Protein AF-A0A1M6JCZ8-F1 (afdb_monomer_lite)

Radius of gyration: 30.39 Å; chains: 1; bounding box: 73×62×101 Å

pLDDT: mean 92.66, std 10.93, range [29.19, 98.81]

Sequence (550 aa):
MGRPPYDRRMTSDPHPITGAAFTSPVPPGTGWPGDPATATTPVAASPGDVVGLAATAPTLAELDARVSVCRACPRLVEWRESVAVTGRRASFADQPYWGRPVPSFGDENANAVVVGLAPAANGGNRTGRVFTGDKSGDWLFAALHRVGYASQPTATHSGDGLELSGLRILAGVRCAPPENKPTVAERDTCAPWLDRELSLLAPTLKVILALGAFGWDSVLRAARRLGWTVPRPKPRFGHAAEVTLELPDGGTVTLVGSFHVSQHNTFTGRLTEQMLDAVLSRVRQLGDGDSDGAETGQSVDDLGHPVPLAGRPHRVISLVPSLSEAIAATVPGALVGVTDWCTHPPDLQAVRIRGTKNPDLARICVLEPDLVVANQEENRKLDVERLRAAGVPVWVTRIDGIDEALISMERLFGEAFGVPTPAWLSRAKEVWASAPRGPSLRVVVPVWRDPWLIVGSDTYGHDLIERLGWVNLGGLVGRRYPRTTAEEILALEPDVVLLPDEPYPFSASDGPEALAPLRCLPFPGRSLSWYGPAMVEARGVLEGLGREAR

Organism: NCBI:txid1123357

Secondary structure (DSSP, 8-state):
-PPPS-----PPEEPTTT--EE-SSPPTTS--TT----TTSPP--SHHHHHHHHHT--SHHHHHHHHTT----HHHHHHHHHHHHT---GGGTTS----SPPPPEE-TT-SEEEEES---TTTHHHHSSTT-SSHHHHHHHHHHHHTTSBSSS---STTS---BSSEEEEES-SSPPGGG---HHHHHHHHHHHHHHHHHHTTT--EEEEEHHHHHHHHHHHHHHTTPBPPSSPPPP-TT-EEEEE-TTS-EEEEEEE----HHHHHTTSS-HHHHHHHHHHHHHHHH-S--S-----EE-TTS-EE--SSS-SSEEESSHHHHHHHHHHSTT-EEEE-TT---STT---EE-EETTEE-HHHHHHT--SEEEEETTTS-HHHHHHHHHTT--EEEE--SSHHHHHHHHHHIIIIIS--PPPHHHHHHHHHHTSPP-S---EEE-EEEETTEEE--SSSHHHHHHHHTT-EEGGGGG-SSS-EE-HHHHHHT--SEEEEESSSS---TTTTTTTTTTS-EEEE-THHHH--STTHHHHHHHHHHHHHHT-

Structure (mmCIF, N/CA/C/O backbone):
data_AF-A0A1M6JCZ8-F1
#
_entry.id   AF-A0A1M6JCZ8-F1
#
loop_
_atom_site.group_PDB
_atom_site.id
_atom_site.type_symbol
_atom_site.label_atom_id
_atom_site.label_alt_id
_atom_site.label_comp_id
_atom_site.label_asym_id
_atom_site.label_entity_id
_atom_site.label_seq_id
_atom_site.pdbx_PDB_ins_code
_atom_site.Cartn_x
_atom_site.Cartn_y
_atom_site.Cartn_z
_atom_site.occupancy
_atom_site.B_iso_or_equiv
_atom_site.auth_seq_id
_atom_site.auth_comp_id
_atom_site.auth_asym_id
_atom_site.auth_atom_id
_atom_site.pdbx_PDB_model_num
ATOM 1 N N . MET A 1 1 ? 38.701 -8.609 -52.735 1.00 36.25 1 MET A N 1
ATOM 2 C CA . MET A 1 1 ? 37.264 -8.459 -52.419 1.00 36.25 1 MET A CA 1
ATOM 3 C C . MET A 1 1 ? 37.071 -8.802 -50.951 1.00 36.25 1 MET A C 1
ATOM 5 O O . MET A 1 1 ? 37.023 -9.975 -50.606 1.00 36.25 1 MET A O 1
ATOM 9 N N . GLY A 1 2 ? 37.108 -7.792 -50.079 1.00 35.47 2 GLY A N 1
ATOM 10 C CA . GLY A 1 2 ? 36.893 -7.967 -48.641 1.00 35.47 2 GLY A CA 1
ATOM 11 C C . GLY A 1 2 ? 35.398 -8.025 -48.340 1.00 35.47 2 GLY A C 1
ATOM 12 O O . GLY A 1 2 ? 34.640 -7.217 -48.872 1.00 35.47 2 GLY A O 1
ATOM 13 N N . ARG A 1 3 ? 34.975 -8.995 -47.526 1.00 29.19 3 ARG A N 1
ATOM 14 C CA . ARG A 1 3 ? 33.605 -9.055 -46.997 1.00 29.19 3 ARG A CA 1
ATOM 15 C C . ARG A 1 3 ? 33.323 -7.815 -46.127 1.00 29.19 3 ARG A C 1
ATOM 17 O O . ARG A 1 3 ? 34.228 -7.377 -45.417 1.00 29.19 3 ARG A O 1
ATOM 24 N N . PRO A 1 4 ? 32.101 -7.257 -46.159 1.00 31.09 4 PRO A N 1
ATOM 25 C CA . PRO A 1 4 ? 31.736 -6.109 -45.336 1.00 31.09 4 PRO A CA 1
ATOM 26 C C . PRO A 1 4 ? 31.653 -6.500 -43.845 1.00 31.09 4 PRO A C 1
ATOM 28 O O . PRO A 1 4 ? 31.347 -7.652 -43.539 1.00 31.09 4 PRO A O 1
ATOM 31 N N . PRO A 1 5 ? 31.883 -5.566 -42.899 1.00 34.47 5 PRO A N 1
ATOM 32 C CA . PRO A 1 5 ? 31.955 -5.850 -41.459 1.00 34.47 5 PRO A CA 1
ATOM 33 C C . PRO A 1 5 ? 30.591 -6.067 -40.768 1.00 34.47 5 PRO A C 1
ATOM 35 O O . PRO A 1 5 ? 30.512 -6.042 -39.543 1.00 34.47 5 PRO A O 1
ATOM 38 N N . TYR A 1 6 ? 29.520 -6.315 -41.522 1.00 37.47 6 TYR A N 1
ATOM 39 C CA . TYR A 1 6 ? 28.172 -6.578 -41.005 1.00 37.47 6 TYR A CA 1
ATOM 40 C C . TYR A 1 6 ? 27.786 -8.049 -41.227 1.00 37.47 6 TYR A C 1
ATOM 42 O O . TYR A 1 6 ? 26.885 -8.367 -41.991 1.00 37.47 6 TYR A O 1
ATOM 50 N N . ASP A 1 7 ? 28.501 -8.963 -40.576 1.00 34.66 7 ASP A N 1
ATOM 51 C CA . ASP A 1 7 ? 28.079 -10.365 -40.438 1.00 34.66 7 ASP A CA 1
ATOM 52 C C . ASP A 1 7 ? 28.434 -10.866 -39.030 1.00 34.66 7 ASP A C 1
ATOM 54 O O . ASP A 1 7 ? 29.230 -11.782 -38.825 1.00 34.66 7 ASP A O 1
ATOM 58 N N . ARG A 1 8 ? 27.898 -10.187 -38.010 1.00 44.50 8 ARG A N 1
ATOM 59 C CA . ARG A 1 8 ? 27.676 -10.827 -36.712 1.00 44.50 8 ARG A CA 1
ATOM 60 C C . ARG A 1 8 ? 26.248 -11.333 -36.755 1.00 44.50 8 ARG A C 1
ATOM 62 O O . ARG A 1 8 ? 25.328 -10.521 -36.776 1.00 44.50 8 ARG A O 1
ATOM 69 N N . ARG A 1 9 ? 26.070 -12.656 -36.784 1.00 44.00 9 ARG A N 1
ATOM 70 C CA . ARG A 1 9 ? 24.778 -13.302 -36.517 1.00 44.00 9 ARG A CA 1
ATOM 71 C C . ARG A 1 9 ? 24.156 -12.582 -35.320 1.00 44.00 9 ARG A C 1
ATOM 73 O O . ARG A 1 9 ? 24.765 -12.588 -34.253 1.00 44.00 9 ARG A O 1
ATOM 80 N N . MET A 1 10 ? 23.017 -11.913 -35.506 1.00 56.38 10 MET A N 1
ATOM 81 C CA . MET A 1 10 ? 22.223 -11.407 -34.388 1.00 56.38 10 MET A CA 1
ATOM 82 C C . MET A 1 10 ? 21.839 -12.632 -33.563 1.00 56.38 10 MET A C 1
ATOM 84 O O . MET A 1 10 ? 20.958 -13.393 -33.955 1.00 56.38 10 MET A O 1
ATOM 88 N N . THR A 1 11 ? 22.588 -12.899 -32.497 1.00 65.12 11 THR A N 1
ATOM 89 C CA . THR A 1 11 ? 22.308 -14.014 -31.602 1.00 65.12 11 THR A CA 1
ATOM 90 C C . THR A 1 11 ? 20.995 -13.701 -30.911 1.00 65.12 11 THR A C 1
ATOM 92 O O . THR A 1 11 ? 20.845 -12.650 -30.287 1.00 65.12 11 THR A O 1
ATOM 95 N N . SER A 1 12 ? 20.012 -14.570 -31.119 1.00 86.44 12 SER A N 1
ATOM 96 C CA . SER A 1 12 ? 18.750 -14.509 -30.408 1.00 86.44 12 SER A CA 1
ATOM 97 C C . SER A 1 12 ? 18.926 -15.207 -29.067 1.00 86.44 12 SER A C 1
ATOM 99 O O . SER A 1 12 ? 19.276 -16.388 -29.041 1.00 86.44 12 SER A O 1
ATOM 101 N N . ASP A 1 13 ? 18.673 -14.487 -27.985 1.00 93.62 13 ASP A N 1
ATOM 102 C CA . ASP A 1 13 ? 18.789 -14.997 -26.623 1.00 93.62 13 ASP A CA 1
ATOM 103 C C . ASP A 1 13 ? 17.381 -15.276 -26.063 1.00 93.62 13 ASP A C 1
ATOM 105 O O . ASP A 1 13 ? 16.434 -14.556 -26.411 1.00 93.62 13 ASP A O 1
ATOM 109 N N . PRO A 1 14 ? 17.192 -16.313 -25.229 1.00 95.50 14 PRO A N 1
ATOM 110 C CA . PRO A 1 14 ? 15.884 -16.642 -24.674 1.00 95.50 14 PRO A CA 1
ATOM 111 C C . PRO A 1 14 ? 15.461 -15.624 -23.608 1.00 95.50 14 PRO A C 1
ATOM 113 O O . PRO A 1 14 ? 16.212 -15.309 -22.684 1.00 95.50 14 PRO A O 1
ATOM 116 N N . HIS A 1 15 ? 14.232 -15.118 -23.701 1.00 96.00 15 HIS A N 1
ATOM 117 C CA . HIS A 1 15 ? 13.662 -14.258 -22.670 1.00 96.00 15 HIS A CA 1
ATOM 118 C C . HIS A 1 15 ? 13.517 -15.041 -21.352 1.00 96.00 15 HIS A C 1
ATOM 120 O O . HIS A 1 15 ? 12.896 -16.105 -21.362 1.00 96.00 15 HIS A O 1
ATOM 126 N N . PRO A 1 16 ? 13.989 -14.524 -20.201 1.00 93.75 16 PRO A N 1
ATOM 127 C CA . PRO A 1 16 ? 14.055 -15.310 -18.961 1.00 93.75 16 PRO A CA 1
ATOM 128 C C . PRO A 1 16 ? 12.721 -15.820 -18.406 1.00 93.75 16 PRO A C 1
ATOM 130 O O . PRO A 1 16 ? 12.711 -16.821 -17.701 1.00 93.75 16 PRO A O 1
ATOM 133 N N . ILE A 1 17 ? 11.607 -15.153 -18.725 1.00 95.00 17 ILE A N 1
ATOM 134 C CA . ILE A 1 17 ? 10.260 -15.602 -18.327 1.00 95.00 17 ILE A CA 1
ATOM 135 C C . ILE A 1 17 ? 9.600 -16.515 -19.369 1.00 95.00 17 ILE A C 1
ATOM 137 O O . ILE A 1 17 ? 9.139 -17.598 -19.034 1.00 95.00 17 ILE A O 1
ATOM 141 N N . THR A 1 18 ? 9.524 -16.096 -20.635 1.00 94.25 18 THR A N 1
ATOM 142 C CA . THR A 1 18 ? 8.746 -16.811 -21.660 1.00 94.25 18 THR A CA 1
ATOM 143 C C . THR A 1 18 ? 9.543 -17.871 -22.417 1.00 94.25 18 THR A C 1
ATOM 145 O O . THR A 1 18 ? 8.954 -18.662 -23.148 1.00 94.25 18 THR A O 1
ATOM 148 N N . GLY A 1 19 ? 10.876 -17.864 -22.318 1.00 94.81 19 GLY A N 1
ATOM 149 C CA . GLY A 1 19 ? 11.773 -18.724 -23.097 1.00 94.81 19 GLY A CA 1
ATOM 150 C C . GLY A 1 19 ? 11.848 -18.390 -24.593 1.00 94.81 19 GLY A C 1
ATOM 151 O O . GLY A 1 19 ? 12.667 -18.971 -25.303 1.00 94.81 19 GLY A O 1
ATOM 152 N N . ALA A 1 20 ? 11.031 -17.454 -25.089 1.00 94.75 20 ALA A N 1
ATOM 153 C CA . ALA A 1 20 ? 11.023 -17.063 -26.494 1.00 94.75 20 ALA A CA 1
ATOM 154 C C . ALA A 1 20 ? 12.339 -16.373 -26.879 1.00 94.75 20 ALA A C 1
ATOM 156 O O . ALA A 1 20 ? 12.887 -15.586 -26.109 1.00 94.75 20 ALA A O 1
ATOM 157 N N . ALA A 1 21 ? 12.855 -16.677 -28.068 1.00 95.81 21 ALA A N 1
ATOM 158 C CA . ALA A 1 21 ? 14.128 -16.146 -28.538 1.00 95.81 21 ALA A CA 1
ATOM 159 C C . ALA A 1 21 ? 13.951 -14.742 -29.136 1.00 95.81 21 ALA A C 1
ATOM 161 O O . ALA A 1 21 ? 13.157 -14.558 -30.058 1.00 95.81 21 ALA A O 1
ATOM 162 N N . PHE A 1 22 ? 14.729 -13.767 -28.659 1.00 96.06 22 PHE A N 1
ATOM 163 C CA . PHE A 1 22 ? 14.688 -12.387 -29.148 1.00 96.06 22 PHE A CA 1
ATOM 164 C C . PHE A 1 22 ? 16.069 -11.888 -29.557 1.00 96.06 22 PHE A C 1
ATOM 166 O O . PHE A 1 22 ? 17.073 -12.166 -28.901 1.00 96.06 22 PHE A O 1
ATOM 173 N N . THR A 1 23 ? 16.122 -11.088 -30.621 1.00 95.38 23 THR A N 1
ATOM 174 C CA . THR A 1 23 ? 17.318 -10.304 -30.949 1.00 95.38 23 THR A CA 1
ATOM 175 C C . THR A 1 23 ? 17.490 -9.150 -29.962 1.00 95.38 23 THR A C 1
ATOM 177 O O . THR A 1 23 ? 16.539 -8.725 -29.310 1.00 95.38 23 THR A O 1
ATOM 180 N N . SER A 1 24 ? 18.705 -8.610 -29.870 1.00 94.81 24 SER A N 1
ATOM 181 C CA . SER A 1 24 ? 18.991 -7.392 -29.103 1.00 94.81 24 SER A CA 1
ATOM 182 C C . SER A 1 24 ? 19.605 -6.316 -30.001 1.00 94.81 24 SER A C 1
ATOM 184 O O . SER A 1 24 ? 20.575 -6.622 -30.697 1.00 94.81 24 SER A O 1
ATOM 186 N N . PRO A 1 25 ? 19.107 -5.068 -29.973 1.00 95.69 25 PRO A N 1
ATOM 187 C CA . PRO A 1 25 ? 17.854 -4.631 -29.351 1.00 95.69 25 PRO A CA 1
ATOM 188 C C . PRO A 1 25 ? 16.633 -5.392 -29.884 1.00 95.69 25 PRO A C 1
ATOM 190 O O . PRO A 1 25 ? 16.656 -5.921 -30.998 1.00 95.69 25 PRO A O 1
ATOM 193 N N . VAL A 1 26 ? 15.566 -5.430 -29.093 1.00 95.88 26 VAL A N 1
ATOM 194 C CA . VAL A 1 26 ? 14.312 -6.091 -29.470 1.00 95.88 26 VAL A CA 1
ATOM 195 C C . VAL A 1 26 ? 13.546 -5.185 -30.441 1.00 95.88 26 VAL A C 1
ATOM 197 O O . VAL A 1 26 ? 13.239 -4.050 -30.065 1.00 95.88 26 VAL A O 1
ATOM 200 N N . PRO A 1 27 ? 13.197 -5.631 -31.662 1.00 95.69 27 PRO A N 1
ATOM 201 C CA . PRO A 1 27 ? 12.367 -4.847 -32.570 1.00 95.69 27 PRO A CA 1
ATOM 202 C C . PRO A 1 27 ? 10.924 -4.718 -32.042 1.00 95.69 27 PRO A C 1
ATOM 204 O O . PRO A 1 27 ? 10.428 -5.656 -31.408 1.00 95.69 27 PRO A O 1
ATOM 207 N N . PRO A 1 28 ? 10.229 -3.595 -32.300 1.00 96.06 28 PRO A N 1
ATOM 208 C CA . PRO A 1 28 ? 8.855 -3.394 -31.843 1.00 96.06 28 PRO A CA 1
ATOM 209 C C . PRO A 1 28 ? 7.882 -4.407 -32.447 1.00 96.06 28 PRO A C 1
ATOM 211 O O . PRO A 1 28 ? 7.997 -4.766 -33.619 1.00 96.06 28 PRO A O 1
ATOM 214 N N . GLY A 1 29 ? 6.910 -4.847 -31.648 1.00 94.50 29 GLY A N 1
ATOM 215 C CA . GLY A 1 29 ? 5.839 -5.740 -32.097 1.00 94.50 29 GLY A CA 1
ATOM 216 C C . GLY A 1 29 ? 6.276 -7.186 -32.335 1.00 94.50 29 GLY A C 1
ATOM 217 O O . GLY A 1 29 ? 5.562 -7.940 -32.989 1.00 94.50 29 GLY A O 1
ATOM 218 N N . THR A 1 30 ? 7.438 -7.593 -31.816 1.00 94.19 30 THR A N 1
ATOM 219 C CA . THR A 1 30 ? 7.958 -8.968 -31.960 1.00 94.19 30 THR A CA 1
ATOM 220 C C . THR A 1 30 ? 7.460 -9.932 -30.880 1.00 94.19 30 THR A C 1
ATOM 222 O O . THR A 1 30 ? 7.907 -11.074 -30.824 1.00 94.19 30 THR A O 1
ATOM 225 N N . GLY A 1 31 ? 6.520 -9.495 -30.033 1.00 94.38 31 GLY A N 1
ATOM 226 C CA . GLY A 1 31 ? 5.931 -10.317 -28.970 1.00 94.38 31 GLY A CA 1
ATOM 227 C C . GLY A 1 31 ? 6.695 -10.280 -27.645 1.00 94.38 31 GLY A C 1
ATOM 228 O O . GLY A 1 31 ? 6.530 -11.178 -26.821 1.00 94.38 31 GLY A O 1
ATOM 229 N N . TRP A 1 32 ? 7.536 -9.264 -27.424 1.00 96.94 32 TRP A N 1
ATOM 230 C CA . TRP A 1 32 ? 8.143 -9.042 -26.112 1.00 96.94 32 TRP A CA 1
ATOM 231 C C . TRP A 1 32 ? 7.047 -8.780 -25.066 1.00 96.94 32 TRP A C 1
ATOM 233 O O . TRP A 1 32 ? 6.144 -7.985 -25.343 1.00 96.94 32 TRP A O 1
ATOM 243 N N . PRO A 1 33 ? 7.081 -9.427 -23.884 1.00 95.69 33 PRO A N 1
ATOM 244 C CA . PRO A 1 33 ? 6.026 -9.261 -22.890 1.00 95.69 33 PRO A CA 1
ATOM 245 C C . PRO A 1 33 ? 5.821 -7.791 -22.514 1.00 95.69 33 PRO A C 1
ATOM 247 O O . PRO A 1 33 ? 6.757 -7.119 -22.090 1.00 95.69 33 PRO A O 1
ATOM 250 N N . GLY A 1 34 ? 4.596 -7.290 -22.671 1.00 92.75 34 GLY A N 1
ATOM 251 C CA . GLY A 1 34 ? 4.266 -5.896 -22.371 1.00 92.75 34 GLY A CA 1
ATOM 252 C C . GLY A 1 34 ? 4.826 -4.859 -23.353 1.00 92.75 34 GLY A C 1
ATOM 253 O O . GLY A 1 34 ? 4.860 -3.688 -22.996 1.00 92.75 34 GLY A O 1
ATOM 254 N N . ASP A 1 35 ? 5.271 -5.245 -24.558 1.00 97.38 35 ASP A N 1
ATOM 255 C CA . ASP A 1 35 ? 5.606 -4.290 -25.628 1.00 97.38 35 ASP A CA 1
ATOM 256 C C . ASP A 1 35 ? 4.334 -3.588 -26.128 1.00 97.38 35 ASP A C 1
ATOM 258 O O . ASP A 1 35 ? 3.478 -4.248 -26.722 1.00 97.38 35 ASP A O 1
ATOM 262 N N . PRO A 1 36 ? 4.189 -2.267 -25.916 1.00 96.25 36 PRO A N 1
ATOM 263 C CA . PRO A 1 36 ? 2.996 -1.548 -26.347 1.00 96.25 36 PRO A CA 1
ATOM 264 C C . PRO A 1 36 ? 3.025 -1.220 -27.847 1.00 96.25 36 PRO A C 1
ATOM 266 O O . PRO A 1 36 ? 2.010 -0.814 -28.409 1.00 96.25 36 PRO A O 1
ATOM 269 N N . ALA A 1 37 ? 4.180 -1.348 -28.510 1.00 97.31 37 ALA A N 1
ATOM 270 C CA . ALA A 1 37 ? 4.329 -0.983 -29.909 1.00 97.31 37 ALA A CA 1
ATOM 271 C C . ALA A 1 37 ? 4.085 -2.150 -30.868 1.00 97.31 37 ALA A C 1
ATOM 273 O O . ALA A 1 37 ? 4.319 -3.322 -30.583 1.00 97.31 37 ALA A O 1
ATOM 274 N N . THR A 1 38 ? 3.695 -1.777 -32.080 1.00 95.94 38 THR A N 1
ATOM 275 C CA . THR A 1 38 ? 3.646 -2.646 -33.254 1.00 95.94 38 THR A CA 1
ATOM 276 C C . THR A 1 38 ? 4.728 -2.220 -34.245 1.00 95.94 38 THR A C 1
ATOM 278 O O . THR A 1 38 ? 5.330 -1.151 -34.116 1.00 95.94 38 THR A O 1
ATOM 281 N N . ALA A 1 39 ? 4.943 -3.014 -35.296 1.00 92.38 39 ALA A N 1
ATOM 282 C CA . ALA A 1 39 ? 5.860 -2.653 -36.379 1.00 92.38 39 ALA A CA 1
ATOM 283 C C . ALA A 1 39 ? 5.473 -1.344 -37.106 1.00 92.38 39 ALA A C 1
ATOM 285 O O . ALA A 1 39 ? 6.310 -0.747 -37.779 1.00 92.38 39 ALA A O 1
ATOM 286 N N . THR A 1 40 ? 4.219 -0.897 -36.976 1.00 95.44 40 THR A N 1
ATOM 287 C CA . THR A 1 40 ? 3.686 0.315 -37.618 1.00 95.44 40 THR A CA 1
ATOM 288 C C . THR A 1 40 ? 3.574 1.513 -36.677 1.00 95.44 40 THR A C 1
ATOM 290 O O . THR A 1 40 ? 3.104 2.569 -37.098 1.00 95.44 40 THR A O 1
ATOM 293 N N . THR A 1 41 ? 3.974 1.381 -35.409 1.00 97.94 41 THR A N 1
ATOM 294 C CA . THR A 1 41 ? 3.903 2.489 -34.450 1.00 97.94 41 THR A CA 1
ATOM 295 C C . THR A 1 41 ? 4.791 3.662 -34.908 1.00 97.94 41 THR A C 1
ATOM 297 O O . THR A 1 41 ? 5.968 3.446 -35.210 1.00 97.94 41 THR A O 1
ATOM 300 N N . PRO A 1 42 ? 4.274 4.908 -34.958 1.00 97.94 42 PRO A N 1
ATOM 301 C CA . PRO A 1 42 ? 5.038 6.065 -35.422 1.00 97.94 42 PRO A CA 1
ATOM 302 C C . PRO A 1 42 ? 6.291 6.340 -34.583 1.00 97.94 42 PRO A C 1
ATOM 304 O O . PRO A 1 42 ? 6.235 6.397 -33.354 1.00 97.94 42 PRO A O 1
ATOM 307 N N . VAL A 1 43 ? 7.418 6.576 -35.257 1.00 98.44 43 VAL A N 1
ATOM 308 C CA . VAL A 1 43 ? 8.721 6.812 -34.622 1.00 98.44 43 VAL A CA 1
ATOM 309 C C . VAL A 1 43 ? 9.033 8.304 -34.573 1.00 98.44 43 VAL A C 1
ATOM 311 O O . VAL A 1 43 ? 9.165 8.947 -35.611 1.00 98.44 43 VAL A O 1
ATOM 314 N N . ALA A 1 44 ? 9.243 8.844 -33.370 1.00 98.44 44 ALA A N 1
ATOM 315 C CA . ALA A 1 44 ? 9.813 10.180 -33.208 1.00 98.44 44 ALA A CA 1
ATOM 316 C C . ALA A 1 44 ? 11.324 10.158 -33.498 1.00 98.44 44 ALA A C 1
ATOM 318 O O . ALA A 1 44 ? 12.083 9.555 -32.733 1.00 98.44 44 ALA A O 1
ATOM 319 N N . ALA A 1 45 ? 11.773 10.812 -34.573 1.00 98.19 45 ALA A N 1
ATOM 320 C CA . ALA A 1 45 ? 13.186 10.877 -34.965 1.00 98.19 45 ALA A CA 1
ATOM 321 C C . ALA A 1 45 ? 13.872 12.183 -34.527 1.00 98.19 45 ALA A C 1
ATOM 323 O O . ALA A 1 45 ? 15.099 12.261 -34.499 1.00 98.19 45 ALA A O 1
ATOM 324 N N . SER A 1 46 ? 13.091 13.194 -34.148 1.00 98.44 46 SER A N 1
ATOM 325 C CA . SER A 1 46 ? 13.561 14.514 -33.730 1.00 98.44 46 SER A CA 1
ATOM 326 C C . SER A 1 46 ? 12.776 15.051 -32.522 1.00 98.44 46 SER A C 1
ATOM 328 O O . SER A 1 46 ? 11.685 14.558 -32.223 1.00 98.44 46 SER A O 1
ATOM 330 N N . PRO A 1 47 ? 13.276 16.093 -31.830 1.00 98.56 47 PRO A N 1
ATOM 331 C CA . PRO A 1 47 ? 12.514 16.764 -30.775 1.00 98.56 47 PRO A CA 1
ATOM 332 C C . PRO A 1 47 ? 11.164 17.330 -31.247 1.00 98.56 47 PRO A C 1
ATOM 334 O O . PRO A 1 47 ? 10.205 17.333 -30.480 1.00 98.56 47 PRO A O 1
ATOM 337 N N . GLY A 1 48 ? 11.066 17.769 -32.508 1.00 98.44 48 GLY A N 1
ATOM 338 C CA . GLY A 1 48 ? 9.803 18.232 -33.093 1.00 98.44 48 GLY A CA 1
ATOM 339 C C . GLY A 1 48 ? 8.776 17.106 -33.226 1.00 98.44 48 GLY A C 1
ATOM 340 O O . GLY A 1 48 ? 7.614 17.290 -32.867 1.00 98.44 48 GLY A O 1
ATOM 341 N N . ASP A 1 49 ? 9.219 15.917 -33.645 1.00 98.69 49 ASP A N 1
ATOM 342 C CA . ASP A 1 49 ? 8.344 14.742 -33.734 1.00 98.69 49 ASP A CA 1
ATOM 343 C C . ASP A 1 49 ? 7.832 14.323 -32.357 1.00 98.69 49 ASP A C 1
ATOM 345 O O . ASP A 1 49 ? 6.675 13.934 -32.232 1.00 98.69 49 ASP A O 1
ATOM 349 N N . VAL A 1 50 ? 8.666 14.432 -31.313 1.00 98.81 50 VAL A N 1
ATOM 350 C CA . VAL A 1 50 ? 8.244 14.154 -29.931 1.00 98.81 50 VAL A CA 1
ATOM 351 C C . VAL A 1 50 ? 7.081 15.059 -29.529 1.00 98.81 50 VAL A C 1
ATOM 353 O O . VAL A 1 50 ? 6.087 14.565 -29.005 1.00 98.81 50 VAL A O 1
ATOM 356 N N . VAL A 1 51 ? 7.160 16.362 -29.817 1.00 98.62 51 VAL A N 1
ATOM 357 C CA . VAL A 1 51 ? 6.065 17.302 -29.531 1.00 98.62 51 VAL A CA 1
ATOM 358 C C . VAL A 1 51 ? 4.791 16.905 -30.284 1.00 98.62 51 VAL A C 1
ATOM 360 O O . VAL A 1 51 ? 3.731 16.785 -29.669 1.00 98.62 51 VAL A O 1
ATOM 363 N N . GLY A 1 52 ? 4.885 16.666 -31.596 1.00 98.38 52 GLY A N 1
ATOM 364 C CA . GLY A 1 52 ? 3.720 16.345 -32.430 1.00 98.38 52 GLY A CA 1
ATOM 365 C C . GLY A 1 52 ? 3.064 15.003 -32.082 1.00 98.38 52 GLY A C 1
ATOM 366 O O . GLY A 1 52 ? 1.838 14.905 -31.980 1.00 98.38 52 GLY A O 1
ATOM 367 N N . LEU A 1 53 ? 3.870 13.965 -31.856 1.00 98.69 53 LEU A N 1
ATOM 368 C CA . LEU A 1 53 ? 3.380 12.626 -31.532 1.00 98.69 53 LEU A CA 1
ATOM 369 C C . LEU A 1 53 ? 2.860 12.523 -30.096 1.00 98.69 53 LEU A C 1
ATOM 371 O O . LEU A 1 53 ? 1.892 11.796 -29.874 1.00 98.69 53 LEU A O 1
ATOM 375 N N . ALA A 1 54 ? 3.440 13.255 -29.139 1.00 98.56 54 ALA A N 1
ATOM 376 C CA . ALA A 1 54 ? 2.902 13.334 -27.783 1.00 98.56 54 ALA A CA 1
ATOM 377 C C . ALA A 1 54 ? 1.543 14.043 -27.775 1.00 98.56 54 ALA A C 1
ATOM 379 O O . ALA A 1 54 ? 0.567 13.499 -27.264 1.00 98.56 54 ALA A O 1
ATOM 380 N N . ALA A 1 55 ? 1.448 15.222 -28.399 1.00 97.94 55 ALA A N 1
ATOM 381 C CA . ALA A 1 55 ? 0.229 16.033 -28.393 1.00 97.94 55 ALA A CA 1
ATOM 382 C C . ALA A 1 55 ? -0.993 15.303 -28.979 1.00 97.94 55 ALA A C 1
ATOM 384 O O . ALA A 1 55 ? -2.118 15.525 -28.540 1.00 97.94 55 ALA A O 1
ATOM 385 N N . THR A 1 56 ? -0.774 14.417 -29.953 1.00 97.44 56 THR A N 1
ATOM 386 C CA . THR A 1 56 ? -1.840 13.701 -30.672 1.00 97.44 56 THR A CA 1
ATOM 387 C C . THR A 1 56 ? -2.138 12.303 -30.128 1.00 97.44 56 THR A C 1
ATOM 389 O O . THR A 1 56 ? -2.972 11.605 -30.700 1.00 97.44 56 THR A O 1
ATOM 392 N N . ALA A 1 57 ? -1.462 11.844 -29.070 1.00 98.06 57 ALA A N 1
ATOM 393 C CA . ALA A 1 57 ? -1.748 10.537 -28.478 1.00 98.06 57 ALA A CA 1
ATOM 394 C C . ALA A 1 57 ? -3.055 10.618 -27.664 1.00 98.06 57 ALA A C 1
ATOM 396 O O . ALA A 1 57 ? -3.098 11.397 -26.710 1.00 98.06 57 ALA A O 1
ATOM 397 N N . PRO A 1 58 ? -4.126 9.879 -28.009 1.00 95.75 58 PRO A N 1
ATOM 398 C CA . PRO A 1 58 ? -5.427 9.998 -27.351 1.00 95.75 58 PRO A CA 1
ATOM 399 C C . PRO A 1 58 ? -5.503 9.258 -26.009 1.00 95.75 58 PRO A C 1
ATOM 401 O O . PRO A 1 58 ? -6.309 9.638 -25.169 1.00 95.75 58 PRO A O 1
ATOM 404 N N . THR A 1 59 ? -4.676 8.231 -25.803 1.00 97.75 59 THR A N 1
ATOM 405 C CA . THR A 1 59 ? -4.703 7.350 -24.625 1.00 97.75 59 THR A CA 1
ATOM 406 C C . THR A 1 59 ? -3.294 7.100 -24.093 1.00 97.75 59 THR A C 1
ATOM 408 O O . THR A 1 59 ? -2.307 7.336 -24.800 1.00 97.75 59 THR A O 1
ATOM 411 N N . LEU A 1 60 ? -3.192 6.608 -22.853 1.00 98.12 60 LEU A N 1
ATOM 412 C CA . LEU A 1 60 ? -1.912 6.217 -22.253 1.00 98.12 60 LEU A CA 1
ATOM 413 C C . LEU A 1 60 ? -1.266 5.054 -23.015 1.00 98.12 60 LEU A C 1
ATOM 415 O O . LEU A 1 60 ? -0.079 5.133 -23.312 1.00 98.12 60 LEU A O 1
ATOM 419 N N . ALA A 1 61 ? -2.043 4.049 -23.429 1.00 96.94 61 ALA A N 1
ATOM 420 C CA . ALA A 1 61 ? -1.543 2.934 -24.234 1.00 96.94 61 ALA A CA 1
ATOM 421 C C . ALA A 1 61 ? -0.895 3.388 -25.559 1.00 96.94 61 ALA A C 1
ATOM 423 O O . ALA A 1 61 ? 0.215 2.973 -25.894 1.00 96.94 61 ALA A O 1
ATOM 424 N N . GLU A 1 62 ? -1.545 4.292 -26.302 1.00 98.12 62 GLU A N 1
ATOM 425 C CA . GLU A 1 62 ? -0.994 4.818 -27.561 1.00 98.12 62 GLU A CA 1
ATOM 426 C C . GLU A 1 62 ? 0.238 5.707 -27.313 1.00 98.12 62 GLU A C 1
ATOM 428 O O . GLU A 1 62 ? 1.181 5.734 -28.109 1.00 98.12 62 GLU A O 1
ATOM 433 N N . LEU A 1 63 ? 0.261 6.427 -26.188 1.00 98.62 63 LEU A N 1
ATOM 434 C CA . LEU A 1 63 ? 1.413 7.219 -25.773 1.00 98.62 63 LEU A CA 1
ATOM 435 C C . LEU A 1 63 ? 2.614 6.330 -25.427 1.00 98.62 63 LEU A C 1
ATOM 437 O O . LEU A 1 63 ? 3.714 6.594 -25.913 1.00 98.62 63 LEU A O 1
ATOM 441 N N . ASP A 1 64 ? 2.408 5.262 -24.656 1.00 98.56 64 ASP A N 1
ATOM 442 C CA . ASP A 1 64 ? 3.439 4.276 -24.323 1.00 98.56 64 ASP A CA 1
ATOM 443 C C . ASP A 1 64 ? 3.998 3.609 -25.581 1.00 98.56 64 ASP A C 1
ATOM 445 O O . ASP A 1 64 ? 5.218 3.485 -25.722 1.00 98.56 64 ASP A O 1
ATOM 449 N N . ALA A 1 65 ? 3.127 3.246 -26.530 1.00 98.56 65 ALA A N 1
ATOM 450 C CA . ALA A 1 65 ? 3.524 2.698 -27.822 1.00 98.56 65 ALA A CA 1
ATOM 451 C C . ALA A 1 65 ? 4.495 3.645 -28.540 1.00 98.56 65 ALA A C 1
ATOM 453 O O . ALA A 1 65 ? 5.622 3.256 -28.859 1.00 98.56 65 ALA A O 1
ATOM 454 N N . ARG A 1 66 ? 4.110 4.914 -28.729 1.00 98.69 66 ARG A N 1
ATOM 455 C CA . ARG A 1 66 ? 4.940 5.933 -29.404 1.00 98.69 66 ARG A CA 1
ATOM 456 C C . ARG A 1 66 ? 6.238 6.227 -28.652 1.00 98.69 66 ARG A C 1
ATOM 458 O O . ARG A 1 66 ? 7.300 6.348 -29.269 1.00 98.69 66 ARG A O 1
ATOM 465 N N . VAL A 1 67 ? 6.176 6.300 -27.322 1.00 98.62 67 VAL A N 1
ATOM 466 C CA . VAL A 1 67 ? 7.354 6.463 -26.461 1.00 98.62 67 VAL A CA 1
ATOM 467 C C . VAL A 1 67 ? 8.334 5.323 -26.696 1.00 98.62 67 VAL A C 1
ATOM 469 O O . VAL A 1 67 ? 9.515 5.585 -26.924 1.00 98.62 67 VAL A O 1
ATOM 472 N N . SER A 1 68 ? 7.851 4.079 -26.682 1.00 98.56 68 SER A N 1
ATOM 473 C CA . SER A 1 68 ? 8.665 2.858 -26.723 1.00 98.56 68 SER A CA 1
ATOM 474 C C . SER A 1 68 ? 9.462 2.660 -28.018 1.00 98.56 68 SER A C 1
ATOM 476 O O . SER A 1 68 ? 10.331 1.793 -28.080 1.00 98.56 68 SER A O 1
ATOM 478 N N . VAL A 1 69 ? 9.214 3.470 -29.051 1.00 98.62 69 VAL A N 1
ATOM 479 C CA . VAL A 1 69 ? 9.944 3.426 -30.329 1.00 98.62 69 VAL A CA 1
ATOM 480 C C . VAL A 1 69 ? 10.718 4.710 -30.637 1.00 98.62 69 VAL A C 1
ATOM 482 O O . VAL A 1 69 ? 11.407 4.784 -31.651 1.00 98.62 69 VAL A O 1
ATOM 485 N N . CYS A 1 70 ? 10.676 5.712 -29.754 1.00 98.81 70 CYS A N 1
ATOM 486 C CA . CYS A 1 70 ? 11.342 7.002 -29.935 1.00 98.81 70 CYS A CA 1
ATOM 487 C C . CYS A 1 70 ? 12.872 6.889 -30.153 1.00 98.81 70 CYS A C 1
ATOM 489 O O . CYS A 1 70 ? 13.598 6.142 -29.474 1.00 98.81 70 CYS A O 1
ATOM 491 N N . ARG A 1 71 ? 13.384 7.697 -31.092 1.00 98.69 71 ARG A N 1
ATOM 492 C CA . ARG A 1 71 ? 14.803 7.799 -31.481 1.00 98.69 71 ARG A CA 1
ATOM 493 C C . ARG A 1 71 ? 15.340 9.241 -31.490 1.00 98.69 71 ARG A C 1
ATOM 495 O O . ARG A 1 71 ? 16.427 9.477 -32.001 1.00 98.69 71 ARG A O 1
ATOM 502 N N . ALA A 1 72 ? 14.627 10.193 -30.888 1.00 98.69 72 ALA A N 1
ATOM 503 C CA . ALA A 1 72 ? 14.927 11.628 -30.973 1.00 98.69 72 ALA A CA 1
ATOM 504 C C . ALA A 1 72 ? 16.246 12.095 -30.314 1.00 98.69 72 ALA A C 1
ATOM 506 O O . ALA A 1 72 ? 16.676 13.221 -30.553 1.00 98.69 72 ALA A O 1
ATOM 507 N N . CYS A 1 73 ? 16.892 11.262 -29.488 1.00 98.75 73 CYS A N 1
ATOM 508 C CA . CYS A 1 73 ? 18.117 11.609 -28.755 1.00 98.75 73 CYS A CA 1
ATOM 509 C C . CYS A 1 73 ? 19.300 10.731 -29.211 1.00 98.75 73 CYS A C 1
ATOM 511 O O . CYS A 1 73 ? 19.492 9.662 -28.624 1.00 98.75 73 CYS A O 1
ATOM 513 N N . PRO A 1 74 ? 20.126 11.156 -30.191 1.00 98.50 74 PRO A N 1
ATOM 514 C CA . PRO A 1 74 ? 21.159 10.305 -30.794 1.00 98.50 74 PRO A CA 1
ATOM 515 C C . PRO A 1 74 ? 22.105 9.641 -29.786 1.00 98.50 74 PRO A C 1
ATOM 517 O O . PRO A 1 74 ? 22.297 8.430 -29.839 1.00 98.50 74 PRO A O 1
ATOM 520 N N . ARG A 1 75 ? 22.606 10.395 -28.796 1.00 98.56 75 ARG A N 1
ATOM 521 C CA . ARG A 1 75 ? 23.501 9.869 -27.749 1.00 98.56 75 ARG A CA 1
ATOM 522 C C . ARG A 1 75 ? 22.849 8.761 -26.914 1.00 98.56 75 ARG A C 1
ATOM 524 O O . ARG A 1 75 ? 23.502 7.781 -26.573 1.00 98.56 75 ARG A O 1
ATOM 531 N N . LEU A 1 76 ? 21.566 8.906 -26.574 1.00 98.75 76 LEU A N 1
ATOM 532 C CA . LEU A 1 76 ? 20.837 7.903 -25.788 1.00 98.75 76 LEU A CA 1
ATOM 533 C C . LEU A 1 76 ? 20.486 6.672 -26.620 1.00 98.75 76 LEU A C 1
ATOM 535 O O . LEU A 1 76 ? 20.494 5.566 -26.089 1.00 98.75 76 LEU A O 1
ATOM 539 N N . VAL A 1 77 ? 20.180 6.862 -27.905 1.00 98.75 77 VAL A N 1
ATOM 540 C CA . VAL A 1 77 ? 19.941 5.770 -28.855 1.00 98.75 77 VAL A CA 1
ATOM 541 C C . VAL A 1 77 ? 21.208 4.931 -29.013 1.00 98.75 77 VAL A C 1
ATOM 543 O O . VAL A 1 77 ? 21.169 3.725 -28.798 1.00 98.75 77 VAL A O 1
ATOM 546 N N . GLU A 1 78 ? 22.343 5.566 -29.297 1.00 98.44 78 GLU A N 1
ATOM 547 C CA . GLU A 1 78 ? 23.629 4.877 -29.423 1.00 98.44 78 GLU A CA 1
ATOM 548 C C . GLU A 1 78 ? 24.011 4.147 -28.127 1.00 98.44 78 GLU A C 1
ATOM 550 O O . GLU A 1 78 ? 24.394 2.974 -28.143 1.00 98.44 78 GLU A O 1
ATOM 555 N N . TRP A 1 79 ? 23.855 4.804 -26.975 1.00 98.44 79 TRP A N 1
ATOM 556 C CA . TRP A 1 79 ? 24.195 4.203 -25.689 1.00 98.44 79 TRP A CA 1
ATOM 557 C C . TRP A 1 79 ? 23.316 2.999 -25.338 1.00 98.44 79 TRP A C 1
ATOM 559 O O . TRP A 1 79 ? 23.827 1.934 -24.997 1.00 98.44 79 TRP A O 1
ATOM 569 N N . ARG A 1 80 ? 21.989 3.135 -25.420 1.00 98.19 80 ARG A N 1
ATOM 570 C CA . ARG A 1 80 ? 21.071 2.065 -25.000 1.00 98.19 80 ARG A CA 1
ATOM 571 C C . ARG A 1 80 ? 21.214 0.815 -25.879 1.00 98.19 80 ARG A C 1
ATOM 573 O O . ARG A 1 80 ? 21.126 -0.300 -25.364 1.00 98.19 80 ARG A O 1
ATOM 580 N N . GLU A 1 81 ? 21.478 1.011 -27.175 1.00 98.12 81 GLU A N 1
ATOM 581 C CA . GLU A 1 81 ? 21.655 -0.062 -28.156 1.00 98.12 81 GLU A CA 1
ATOM 582 C C . GLU A 1 81 ? 23.044 -0.703 -28.040 1.00 98.12 81 GLU A C 1
ATOM 584 O O . GLU A 1 81 ? 23.149 -1.927 -28.038 1.00 98.12 81 GLU A O 1
ATOM 589 N N . SER A 1 82 ? 24.109 0.084 -27.843 1.00 97.44 82 SER A N 1
ATOM 590 C CA . SER A 1 82 ? 25.446 -0.477 -27.591 1.00 97.44 82 SER A CA 1
ATOM 591 C C . SER A 1 82 ? 25.484 -1.301 -26.302 1.00 97.44 82 SER A C 1
ATOM 593 O O . SER A 1 82 ? 26.033 -2.400 -26.304 1.00 97.44 82 SER A O 1
ATOM 595 N N . VAL A 1 83 ? 24.818 -0.862 -25.227 1.00 96.25 83 VAL A N 1
ATOM 596 C CA . VAL A 1 83 ? 24.649 -1.680 -24.014 1.00 96.25 83 VAL A CA 1
ATOM 597 C C . VAL A 1 83 ? 23.888 -2.976 -24.309 1.00 96.25 83 VAL A C 1
ATOM 599 O O . VAL A 1 83 ? 24.289 -4.032 -23.827 1.00 96.25 83 VAL A O 1
ATOM 602 N N . ALA A 1 84 ? 22.829 -2.916 -25.121 1.00 95.75 84 ALA A N 1
ATOM 603 C CA . ALA A 1 84 ? 22.019 -4.082 -25.471 1.00 95.75 84 ALA A CA 1
ATOM 604 C C . ALA A 1 84 ? 22.772 -5.133 -26.308 1.00 95.75 84 ALA A C 1
ATOM 606 O O . ALA A 1 84 ? 22.402 -6.307 -26.276 1.00 95.75 84 ALA A O 1
ATOM 607 N N . VAL A 1 85 ? 23.820 -4.735 -27.039 1.00 93.75 85 VAL A N 1
ATOM 608 C CA . VAL A 1 85 ? 24.572 -5.626 -27.940 1.00 93.75 85 VAL A CA 1
ATOM 609 C C . VAL A 1 85 ? 25.938 -6.008 -27.376 1.00 93.75 85 VAL A C 1
ATOM 611 O O . VAL A 1 85 ? 26.273 -7.187 -27.318 1.00 93.75 85 VAL A O 1
ATOM 614 N N . THR A 1 86 ? 26.758 -5.030 -26.991 1.00 90.75 86 THR A N 1
ATOM 615 C CA . THR A 1 86 ? 28.168 -5.244 -26.620 1.00 90.75 86 THR A CA 1
ATOM 616 C C . THR A 1 86 ? 28.479 -4.896 -25.168 1.00 90.75 86 THR A C 1
ATOM 618 O O . THR A 1 86 ? 29.440 -5.425 -24.619 1.00 90.75 86 THR A O 1
ATOM 621 N N . GLY A 1 87 ? 27.680 -4.036 -24.532 1.00 88.00 87 GLY A N 1
ATOM 622 C CA . GLY A 1 87 ? 27.892 -3.561 -23.160 1.00 88.00 87 GLY A CA 1
ATOM 623 C C . GLY A 1 87 ? 27.098 -4.308 -22.085 1.00 88.00 87 GLY A C 1
ATOM 624 O O . GLY A 1 87 ? 26.886 -3.757 -21.002 1.00 88.00 87 GLY A O 1
ATOM 625 N N . ARG A 1 88 ? 26.627 -5.530 -22.367 1.00 91.38 88 ARG A N 1
ATOM 626 C CA . ARG A 1 88 ? 25.838 -6.321 -21.414 1.00 91.38 88 ARG A CA 1
ATOM 627 C C . ARG A 1 88 ? 26.670 -6.651 -20.175 1.00 91.38 88 ARG A C 1
ATOM 629 O O . ARG A 1 88 ? 27.840 -7.025 -20.268 1.00 91.38 88 ARG A O 1
ATOM 636 N N . ARG A 1 89 ? 26.060 -6.557 -18.991 1.00 92.12 89 ARG A N 1
ATOM 637 C CA . ARG A 1 89 ? 26.695 -7.026 -17.750 1.00 92.12 89 ARG A CA 1
ATOM 638 C C . ARG A 1 89 ? 26.919 -8.537 -17.845 1.00 92.12 89 ARG A C 1
ATOM 640 O O . ARG A 1 89 ? 26.019 -9.252 -18.265 1.00 92.12 89 ARG A O 1
ATOM 647 N N . ALA A 1 90 ? 28.068 -9.026 -17.374 1.00 92.75 90 ALA A N 1
ATOM 648 C CA . ALA A 1 90 ? 28.432 -10.445 -17.458 1.00 92.75 90 ALA A CA 1
ATOM 649 C C . ALA A 1 90 ? 27.358 -11.404 -16.904 1.00 92.75 90 ALA A C 1
ATOM 651 O O . ALA A 1 90 ? 27.121 -12.454 -17.485 1.00 92.75 90 ALA A O 1
ATOM 652 N N . SER A 1 91 ? 26.658 -11.020 -15.830 1.00 93.38 91 SER A N 1
ATOM 653 C CA . SER A 1 91 ? 25.570 -11.812 -15.231 1.00 93.38 91 SER A CA 1
ATOM 654 C C . SER A 1 91 ? 24.297 -11.904 -16.083 1.00 93.38 91 SER A C 1
ATOM 656 O O . SER A 1 91 ? 23.375 -12.610 -15.698 1.00 93.38 91 SER A O 1
ATOM 658 N N . PHE A 1 92 ? 24.211 -11.142 -17.174 1.00 93.88 92 PHE A N 1
ATOM 659 C CA . PHE A 1 92 ? 23.070 -11.079 -18.092 1.00 93.88 92 PHE A CA 1
ATOM 660 C C . PHE A 1 92 ? 23.518 -11.252 -19.553 1.00 93.88 92 PHE A C 1
ATOM 662 O O . PHE A 1 92 ? 22.825 -10.809 -20.467 1.00 93.88 92 PHE A O 1
ATOM 669 N N . ALA A 1 93 ? 24.712 -11.808 -19.784 1.00 91.25 93 ALA A N 1
ATOM 670 C CA . ALA A 1 93 ? 25.296 -11.907 -21.121 1.00 91.25 93 ALA A CA 1
ATOM 671 C C . ALA A 1 93 ? 24.447 -12.769 -22.073 1.00 91.25 93 ALA A C 1
ATOM 673 O O . ALA A 1 93 ? 24.427 -12.503 -23.273 1.00 91.25 93 ALA A O 1
ATOM 674 N N . ASP A 1 94 ? 23.730 -13.742 -21.514 1.00 91.81 94 ASP A N 1
ATOM 675 C CA . ASP A 1 94 ? 22.860 -14.732 -22.151 1.00 91.81 94 ASP A CA 1
ATOM 676 C C . ASP A 1 94 ? 21.385 -14.302 -22.238 1.00 91.81 94 ASP A C 1
ATOM 678 O O . ASP A 1 94 ? 20.525 -15.113 -22.571 1.00 91.81 94 ASP A O 1
ATOM 682 N N . GLN A 1 95 ? 21.074 -13.041 -21.921 1.00 94.19 95 GLN A N 1
ATOM 683 C CA . GLN A 1 95 ? 19.710 -12.518 -21.960 1.00 94.19 95 GLN A CA 1
ATOM 684 C C . GLN A 1 95 ? 19.524 -11.531 -23.112 1.00 94.19 95 GLN A C 1
ATOM 686 O O . GLN A 1 95 ? 20.413 -10.707 -23.367 1.00 94.19 95 GLN A O 1
ATOM 691 N N . PRO A 1 96 ? 18.343 -11.522 -23.752 1.00 95.81 96 PRO A N 1
ATOM 692 C CA . PRO A 1 96 ? 18.009 -10.477 -24.695 1.00 95.81 96 PRO A CA 1
ATOM 693 C C . PRO A 1 96 ? 17.759 -9.162 -23.949 1.00 95.81 96 PRO A C 1
ATOM 695 O O . PRO A 1 96 ? 17.264 -9.142 -22.820 1.00 95.81 96 PRO A O 1
ATOM 698 N N . TYR A 1 97 ? 18.107 -8.047 -24.585 1.00 97.19 97 TYR A N 1
ATOM 699 C CA . TYR A 1 97 ? 17.898 -6.704 -24.055 1.00 97.19 97 TYR A CA 1
ATOM 700 C C . TYR A 1 97 ? 16.850 -5.969 -24.877 1.00 97.19 97 TYR A C 1
ATOM 702 O O . TYR A 1 97 ? 16.991 -5.845 -26.095 1.00 97.19 97 TYR A O 1
ATOM 710 N N . TRP A 1 98 ? 15.882 -5.376 -24.178 1.00 98.00 98 TRP A N 1
ATOM 711 C CA . TRP A 1 98 ? 14.907 -4.442 -24.736 1.00 98.00 98 TRP A CA 1
ATOM 712 C C . TRP A 1 98 ? 15.548 -3.392 -25.660 1.00 98.00 98 TRP A C 1
ATOM 714 O O . TRP A 1 98 ? 15.150 -3.261 -26.816 1.00 98.00 98 TRP A O 1
ATOM 724 N N . GLY A 1 99 ? 16.576 -2.675 -25.183 1.00 97.62 99 GLY A N 1
ATOM 725 C CA . GLY A 1 99 ? 17.393 -1.759 -25.996 1.00 97.62 99 GLY A CA 1
ATOM 726 C C . GLY A 1 99 ? 16.628 -0.582 -26.626 1.00 97.62 99 GLY A C 1
ATOM 727 O O . GLY A 1 99 ? 17.100 0.045 -27.577 1.00 97.62 99 GLY A O 1
ATOM 728 N N . ARG A 1 100 ? 15.439 -0.276 -26.108 1.00 98.25 100 ARG A N 1
ATOM 729 C CA . ARG A 1 100 ? 14.507 0.759 -26.576 1.00 98.25 100 ARG A CA 1
ATOM 730 C C . ARG A 1 100 ? 14.148 1.717 -25.425 1.00 98.25 100 ARG A C 1
ATOM 732 O O . ARG A 1 100 ? 14.520 1.456 -24.277 1.00 98.25 100 ARG A O 1
ATOM 739 N N . PRO A 1 101 ? 13.475 2.856 -25.679 1.00 98.69 101 PRO A N 1
ATOM 740 C CA . PRO A 1 101 ? 12.866 3.632 -24.605 1.00 98.69 101 PRO A CA 1
ATOM 741 C C . PRO A 1 101 ? 11.931 2.750 -23.775 1.00 98.69 101 PRO A C 1
ATOM 743 O O . PRO A 1 101 ? 11.205 1.923 -24.321 1.00 98.69 101 PRO A O 1
ATOM 746 N N . VAL A 1 102 ? 11.957 2.917 -22.462 1.00 98.50 102 VAL A N 1
ATOM 747 C CA . VAL A 1 102 ? 11.124 2.164 -21.529 1.00 98.50 102 VAL A CA 1
ATOM 748 C C . VAL A 1 102 ? 9.818 2.939 -21.333 1.00 98.50 102 VAL A C 1
ATOM 750 O O . VAL A 1 102 ? 9.883 4.087 -20.872 1.00 98.50 102 VAL A O 1
ATOM 753 N N . PRO A 1 103 ? 8.658 2.375 -21.720 1.00 97.75 103 PRO A N 1
ATOM 754 C CA . PRO A 1 103 ? 7.363 2.996 -21.463 1.00 97.75 103 PRO A CA 1
ATOM 755 C C . PRO A 1 103 ? 7.067 3.049 -19.959 1.00 97.75 103 PRO A C 1
ATOM 757 O O . PRO A 1 103 ? 7.754 2.423 -19.142 1.00 97.75 103 PRO A O 1
ATOM 760 N N . SER A 1 104 ? 6.061 3.836 -19.590 1.00 97.94 104 SER A N 1
ATOM 761 C CA . SER A 1 104 ? 5.589 3.870 -18.205 1.00 97.94 104 SER A CA 1
ATOM 762 C C . SER A 1 104 ? 4.834 2.579 -17.876 1.00 97.94 104 SER A C 1
ATOM 764 O O . SER A 1 104 ? 4.473 1.815 -18.768 1.00 97.94 104 SER A O 1
ATOM 766 N N . PHE A 1 105 ? 4.629 2.301 -16.591 1.00 98.06 105 PHE A N 1
ATOM 767 C CA . PHE A 1 105 ? 4.041 1.035 -16.143 1.00 98.06 105 PHE A CA 1
ATOM 768 C C . PHE A 1 105 ? 3.061 1.242 -14.989 1.00 98.06 105 PHE A C 1
ATOM 770 O O . PHE A 1 105 ? 3.370 1.982 -14.059 1.00 98.06 105 PHE A O 1
ATOM 777 N N . GLY A 1 106 ? 1.920 0.557 -15.027 1.00 97.25 106 GLY A N 1
ATOM 778 C CA . GLY A 1 106 ? 0.908 0.552 -13.970 1.00 97.25 106 GLY A CA 1
ATOM 779 C C . GLY A 1 106 ? -0.475 0.951 -14.470 1.00 97.25 106 GLY A C 1
ATOM 780 O O . GLY A 1 106 ? -0.722 0.946 -15.675 1.00 97.25 106 GLY A O 1
ATOM 781 N N . ASP A 1 107 ? -1.347 1.305 -13.535 1.00 94.88 107 ASP A N 1
ATOM 782 C CA . ASP A 1 107 ? -2.765 1.584 -13.772 1.00 94.88 107 ASP A CA 1
ATOM 783 C C . ASP A 1 107 ? -2.975 2.771 -14.738 1.00 94.88 107 ASP A C 1
ATOM 785 O O . ASP A 1 107 ? -2.259 3.775 -14.680 1.00 94.88 107 ASP A O 1
ATOM 789 N N . GLU A 1 108 ? -3.939 2.655 -15.653 1.00 93.56 108 GLU A N 1
ATOM 790 C CA . GLU A 1 108 ? -4.320 3.727 -16.583 1.00 93.56 108 GLU A CA 1
ATOM 791 C C . GLU A 1 108 ? -5.215 4.788 -15.924 1.00 93.56 108 GLU A C 1
ATOM 793 O O . GLU A 1 108 ? -5.238 5.929 -16.382 1.00 93.56 108 GLU A O 1
ATOM 798 N N . ASN A 1 109 ? -5.891 4.436 -14.827 1.00 91.94 109 ASN A N 1
ATOM 799 C CA . ASN A 1 109 ? -6.750 5.320 -14.034 1.00 91.94 109 ASN A CA 1
ATOM 800 C C . ASN A 1 109 ? -6.099 5.705 -12.696 1.00 91.94 109 ASN A C 1
ATOM 802 O O . ASN A 1 109 ? -6.790 6.037 -11.735 1.00 91.94 109 ASN A O 1
ATOM 806 N N . ALA A 1 110 ? -4.767 5.641 -12.617 1.00 96.56 110 ALA A N 1
ATOM 807 C CA . ALA A 1 110 ? -4.029 5.859 -11.381 1.00 96.56 110 ALA A CA 1
ATOM 808 C C . ALA A 1 110 ? -4.383 7.200 -10.711 1.00 96.56 110 ALA A C 1
ATOM 810 O O . ALA A 1 110 ? -4.376 8.257 -11.355 1.00 96.56 110 ALA A O 1
ATOM 811 N N . ASN A 1 111 ? -4.629 7.156 -9.399 1.00 96.44 111 ASN A N 1
ATOM 812 C CA . ASN A 1 111 ? -4.762 8.342 -8.550 1.00 96.44 111 ASN A CA 1
ATOM 813 C C . ASN A 1 111 ? -3.396 8.795 -7.992 1.00 96.44 111 ASN A C 1
ATOM 815 O O . ASN A 1 111 ? -3.227 9.965 -7.630 1.00 96.44 111 ASN A O 1
ATOM 819 N N . ALA A 1 112 ? -2.400 7.902 -8.008 1.00 98.44 112 ALA A N 1
ATOM 820 C CA . ALA A 1 112 ? -1.038 8.137 -7.559 1.00 98.44 112 ALA A CA 1
ATOM 821 C C . ALA A 1 112 ? 0.000 7.850 -8.650 1.00 98.44 112 ALA A C 1
ATOM 823 O O . ALA A 1 112 ? -0.100 6.898 -9.424 1.00 98.44 112 ALA A O 1
ATOM 824 N N . VAL A 1 113 ? 1.058 8.661 -8.704 1.00 98.56 113 VAL A N 1
ATOM 825 C CA . VAL A 1 113 ? 2.079 8.536 -9.752 1.00 98.56 113 VAL A CA 1
ATOM 826 C C . VAL A 1 113 ? 3.473 8.638 -9.165 1.00 98.56 113 VAL A C 1
ATOM 828 O O . VAL A 1 113 ? 3.761 9.564 -8.418 1.00 98.56 113 VAL A O 1
ATOM 831 N N . VAL A 1 114 ? 4.379 7.737 -9.534 1.00 98.69 114 VAL A N 1
ATOM 832 C CA . VAL A 1 114 ? 5.802 7.824 -9.173 1.00 98.69 114 VAL A CA 1
ATOM 833 C C . VAL A 1 114 ? 6.582 8.370 -10.358 1.00 98.69 114 VAL A C 1
ATOM 835 O O . VAL A 1 114 ? 6.502 7.819 -11.449 1.00 98.69 114 VAL A O 1
ATOM 838 N N . VAL A 1 115 ? 7.385 9.417 -10.162 1.00 98.56 115 VAL A N 1
ATOM 839 C CA . VAL A 1 115 ? 8.225 10.001 -11.218 1.00 98.56 115 VAL A CA 1
ATOM 840 C C . VAL A 1 115 ? 9.702 9.836 -10.875 1.00 98.56 115 VAL A C 1
ATOM 842 O O . VAL A 1 115 ? 10.241 10.494 -9.979 1.00 98.56 115 VAL A O 1
ATOM 845 N N . GLY A 1 116 ? 10.360 8.946 -11.621 1.00 94.75 116 GLY A N 1
ATOM 846 C CA . GLY A 1 116 ? 11.796 8.683 -11.548 1.00 94.75 116 GLY A CA 1
ATOM 847 C C . GLY A 1 116 ? 12.649 9.521 -12.507 1.00 94.75 116 GLY A C 1
ATOM 848 O O . GLY A 1 116 ? 12.158 10.338 -13.288 1.00 94.75 116 GLY A O 1
ATOM 849 N N . LEU A 1 117 ? 13.963 9.281 -12.466 1.00 95.12 117 LEU A N 1
ATOM 850 C CA . LEU A 1 117 ? 14.953 9.910 -13.348 1.00 95.12 117 LEU A CA 1
ATOM 851 C C . LEU A 1 117 ? 14.905 9.327 -14.769 1.00 95.12 117 LEU A C 1
ATOM 853 O O . LEU A 1 117 ? 14.447 9.988 -15.700 1.00 95.12 117 LEU A O 1
ATOM 857 N N . ALA A 1 118 ? 15.437 8.113 -14.923 1.00 96.06 118 ALA A N 1
ATOM 858 C CA . ALA A 1 118 ? 15.610 7.416 -16.189 1.00 96.06 118 ALA A CA 1
ATOM 859 C C . ALA A 1 118 ? 15.883 5.920 -15.946 1.00 96.06 118 ALA A C 1
ATOM 861 O O . ALA A 1 118 ? 16.323 5.564 -14.849 1.00 96.06 118 ALA A O 1
ATOM 862 N N . PRO A 1 119 ? 15.680 5.042 -16.944 1.00 96.75 119 PRO A N 1
ATOM 863 C CA . PRO A 1 119 ? 16.002 3.624 -16.821 1.00 96.75 119 PRO A CA 1
ATOM 864 C C . PRO A 1 119 ? 17.489 3.353 -16.581 1.00 96.75 119 PRO A C 1
ATOM 866 O O . PRO A 1 119 ? 18.355 3.995 -17.177 1.00 96.75 119 PRO A O 1
ATOM 869 N N . ALA A 1 120 ? 17.792 2.325 -15.789 1.00 95.06 120 ALA A N 1
ATOM 870 C CA . ALA A 1 120 ? 19.148 1.804 -15.677 1.00 95.06 120 ALA A CA 1
ATOM 871 C C . ALA A 1 120 ? 19.546 1.011 -16.934 1.00 95.06 120 ALA A C 1
ATOM 873 O O . ALA A 1 120 ? 18.748 0.259 -17.501 1.00 95.06 120 ALA A O 1
ATOM 874 N N . ALA A 1 121 ? 20.822 1.106 -17.316 1.00 95.69 121 ALA A N 1
ATOM 875 C CA . ALA A 1 121 ? 21.384 0.437 -18.494 1.00 95.69 121 ALA A CA 1
ATOM 876 C C . ALA A 1 121 ? 21.210 -1.099 -18.488 1.00 95.69 121 ALA A C 1
ATOM 878 O O . ALA A 1 121 ? 21.029 -1.702 -19.541 1.00 95.69 121 ALA A O 1
ATOM 879 N N . ASN A 1 122 ? 21.226 -1.721 -17.303 1.00 94.62 122 ASN A N 1
ATOM 880 C CA . ASN A 1 122 ? 21.034 -3.166 -17.105 1.00 94.62 122 ASN A CA 1
ATOM 881 C C . ASN A 1 122 ? 19.761 -3.509 -16.299 1.00 94.62 122 ASN A C 1
ATOM 883 O O . ASN A 1 122 ? 19.585 -4.664 -15.911 1.00 94.62 122 ASN A O 1
ATOM 887 N N . GLY A 1 123 ? 18.912 -2.513 -16.032 1.00 96.00 123 GLY A N 1
ATOM 888 C CA . GLY A 1 123 ? 17.576 -2.671 -15.449 1.00 96.00 123 GLY A CA 1
ATOM 889 C C . GLY A 1 123 ? 16.538 -2.539 -16.556 1.00 96.00 123 GLY A C 1
ATOM 890 O O . GLY A 1 123 ? 16.505 -3.371 -17.458 1.00 96.00 123 GLY A O 1
ATOM 891 N N . GLY A 1 124 ? 15.779 -1.440 -16.573 1.00 96.94 124 GLY A N 1
ATOM 892 C CA . GLY A 1 124 ? 14.747 -1.193 -17.591 1.00 96.94 124 GLY A CA 1
ATOM 893 C C . GLY A 1 124 ? 15.219 -1.279 -19.052 1.00 96.94 124 GLY A C 1
ATOM 894 O O . GLY A 1 124 ? 14.481 -1.770 -19.896 1.00 96.94 124 GLY A O 1
ATOM 895 N N . ASN A 1 125 ? 16.458 -0.889 -19.383 1.00 98.12 125 ASN A N 1
ATOM 896 C CA . ASN A 1 125 ? 16.967 -1.046 -20.760 1.00 98.12 125 ASN A CA 1
ATOM 897 C C . ASN A 1 125 ? 17.202 -2.515 -21.168 1.00 98.12 125 ASN A C 1
ATOM 899 O O . ASN A 1 125 ? 17.283 -2.827 -22.355 1.00 98.12 125 ASN A O 1
ATOM 903 N N . ARG A 1 126 ? 17.308 -3.418 -20.191 1.00 97.56 126 ARG A N 1
ATOM 904 C CA . ARG A 1 126 ? 17.335 -4.868 -20.402 1.00 97.56 126 ARG A CA 1
ATOM 905 C C . ARG A 1 126 ? 15.921 -5.438 -20.393 1.00 97.56 126 ARG A C 1
ATOM 907 O O . ARG A 1 126 ? 15.563 -6.171 -21.303 1.00 97.56 126 ARG A O 1
ATOM 914 N N . THR A 1 127 ? 15.137 -5.091 -19.376 1.00 97.81 127 THR A N 1
ATOM 915 C CA . THR A 1 127 ? 13.862 -5.745 -19.054 1.00 97.81 127 THR A CA 1
ATOM 916 C C . THR A 1 127 ? 12.648 -5.141 -19.750 1.00 97.81 127 THR A C 1
ATOM 918 O O . THR A 1 127 ? 11.595 -5.753 -19.718 1.00 97.81 127 THR A O 1
ATOM 921 N N . GLY A 1 128 ? 12.746 -3.947 -20.333 1.00 97.19 128 GLY A N 1
ATOM 922 C CA . GLY A 1 128 ? 11.619 -3.270 -20.981 1.00 97.19 128 GLY A CA 1
ATOM 923 C C . GLY A 1 128 ? 10.580 -2.676 -20.026 1.00 97.19 128 GLY A C 1
ATOM 924 O O . GLY A 1 128 ? 9.640 -2.044 -20.496 1.00 97.19 128 GLY A O 1
ATOM 925 N N . ARG A 1 129 ? 10.758 -2.801 -18.701 1.00 97.81 129 ARG A N 1
ATOM 926 C CA . ARG A 1 129 ? 9.855 -2.234 -17.685 1.00 97.81 129 ARG A CA 1
ATOM 927 C C . ARG A 1 129 ? 10.605 -1.320 -16.717 1.00 97.81 129 ARG A C 1
ATOM 929 O O . ARG A 1 129 ? 11.725 -1.610 -16.288 1.00 97.81 129 ARG A O 1
ATOM 936 N N . VAL A 1 130 ? 10.006 -0.177 -16.387 1.00 95.88 130 VAL A N 1
ATOM 937 C CA . VAL A 1 130 ? 10.616 0.830 -15.505 1.00 95.88 130 VAL A CA 1
ATOM 938 C C . VAL A 1 130 ? 10.910 0.228 -14.120 1.00 95.88 130 VAL A C 1
ATOM 940 O O . VAL A 1 130 ? 10.160 -0.617 -13.634 1.00 95.88 130 VAL A O 1
ATOM 943 N N . PHE A 1 131 ? 12.047 0.599 -13.517 1.00 96.12 131 PHE A N 1
ATOM 944 C CA . PHE A 1 131 ? 12.532 0.063 -12.231 1.00 96.12 131 PHE A CA 1
ATOM 945 C C . PHE A 1 131 ? 12.596 -1.478 -12.142 1.00 96.12 131 PHE A C 1
ATOM 947 O O . PHE A 1 131 ? 12.549 -2.025 -11.054 1.00 96.12 131 PHE A O 1
ATOM 954 N N . THR A 1 132 ? 12.687 -2.218 -13.248 1.00 97.31 132 THR A N 1
ATOM 955 C CA . THR A 1 132 ? 12.653 -3.694 -13.215 1.00 97.31 132 THR A CA 1
ATOM 956 C C . THR A 1 132 ? 14.026 -4.293 -13.500 1.00 97.31 132 THR A C 1
ATOM 958 O O . THR A 1 132 ? 14.685 -3.919 -14.476 1.00 97.31 132 THR A O 1
ATOM 961 N N . GLY A 1 133 ? 14.441 -5.268 -12.684 1.00 93.62 133 GLY A N 1
ATOM 962 C CA . GLY A 1 133 ? 15.694 -6.002 -12.875 1.00 93.62 133 GLY A CA 1
ATOM 963 C C . GLY A 1 133 ? 16.960 -5.266 -12.413 1.00 93.62 133 GLY A C 1
ATOM 964 O O . GLY A 1 133 ? 18.058 -5.565 -12.893 1.00 93.62 133 GLY A O 1
ATOM 965 N N . ASP A 1 134 ? 16.826 -4.302 -11.503 1.00 92.50 134 ASP A N 1
ATOM 966 C CA . ASP A 1 134 ? 17.941 -3.636 -10.834 1.00 92.50 134 ASP A CA 1
ATOM 967 C C . ASP A 1 134 ? 17.663 -3.420 -9.337 1.00 92.50 134 ASP A C 1
ATOM 969 O O . ASP A 1 134 ? 16.549 -3.587 -8.852 1.00 92.50 134 ASP A O 1
ATOM 973 N N . LYS A 1 135 ? 18.707 -3.044 -8.590 1.00 91.06 135 LYS A N 1
ATOM 974 C CA . LYS A 1 135 ? 18.653 -2.915 -7.125 1.00 91.06 135 LYS A CA 1
ATOM 975 C C . LYS A 1 135 ? 17.756 -1.781 -6.636 1.00 91.06 135 LYS A C 1
ATOM 977 O O . LYS A 1 135 ? 17.282 -1.835 -5.506 1.00 91.06 135 LYS A O 1
ATOM 982 N N . SER A 1 136 ? 17.558 -0.753 -7.457 1.00 91.75 136 SER A N 1
ATOM 983 C CA . SER A 1 136 ? 16.627 0.330 -7.139 1.00 91.75 136 SER A CA 1
ATOM 984 C C . SER A 1 136 ? 15.185 -0.151 -7.263 1.00 91.75 136 SER A C 1
ATOM 986 O O . SER A 1 136 ? 14.355 0.179 -6.419 1.00 91.75 136 SER A O 1
ATOM 988 N N . GLY A 1 137 ? 14.924 -0.984 -8.267 1.00 93.81 137 GLY A N 1
ATOM 989 C CA . GLY A 1 137 ? 13.692 -1.735 -8.435 1.00 93.81 137 GLY A CA 1
ATOM 990 C C . GLY A 1 137 ? 13.321 -2.616 -7.259 1.00 93.81 137 GLY A C 1
ATOM 991 O O . GLY A 1 137 ? 12.207 -2.501 -6.756 1.00 93.81 137 GLY A O 1
ATOM 992 N N . ASP A 1 138 ? 14.270 -3.440 -6.799 1.00 94.69 138 ASP A N 1
ATOM 993 C CA . ASP A 1 138 ? 14.074 -4.351 -5.660 1.00 94.69 138 ASP A CA 1
ATOM 994 C C . ASP A 1 138 ? 13.512 -3.604 -4.436 1.00 94.69 138 ASP A C 1
ATOM 996 O O . ASP A 1 138 ? 12.569 -4.061 -3.797 1.00 94.69 138 ASP A O 1
ATOM 1000 N N . TRP A 1 139 ? 14.059 -2.420 -4.139 1.00 95.56 139 TRP A N 1
ATOM 1001 C CA . TRP A 1 139 ? 13.599 -1.571 -3.037 1.00 95.56 139 TRP A CA 1
ATOM 1002 C C . TRP A 1 139 ? 12.216 -0.971 -3.280 1.00 95.56 139 TRP A C 1
ATOM 1004 O O . TRP A 1 139 ? 11.368 -0.991 -2.389 1.00 95.56 139 TRP A O 1
ATOM 1014 N N . LEU A 1 140 ? 11.994 -0.410 -4.472 1.00 97.50 140 LEU A N 1
ATOM 1015 C CA . LEU A 1 140 ? 10.746 0.277 -4.787 1.00 97.50 140 LEU A CA 1
ATOM 1016 C C . LEU A 1 140 ? 9.561 -0.692 -4.807 1.00 97.50 140 LEU A C 1
ATOM 1018 O O . LEU A 1 140 ? 8.555 -0.417 -4.162 1.00 97.50 140 LEU A O 1
ATOM 1022 N N . PHE A 1 141 ? 9.669 -1.821 -5.510 1.00 98.12 141 PHE A N 1
ATOM 1023 C CA . PHE A 1 141 ? 8.556 -2.765 -5.639 1.00 98.12 141 PHE A CA 1
ATOM 1024 C C . PHE A 1 141 ? 8.257 -3.517 -4.341 1.00 98.12 141 PHE A C 1
ATOM 1026 O O . PHE A 1 141 ? 7.086 -3.727 -4.033 1.00 98.12 141 PHE A O 1
ATOM 1033 N N . ALA A 1 142 ? 9.272 -3.829 -3.528 1.00 97.38 142 ALA A N 1
ATOM 1034 C CA . ALA A 1 142 ? 9.041 -4.390 -2.199 1.00 97.38 142 ALA A CA 1
ATOM 1035 C C . ALA A 1 142 ? 8.247 -3.419 -1.309 1.00 97.38 142 ALA A C 1
ATOM 1037 O O . ALA A 1 142 ? 7.296 -3.832 -0.648 1.00 97.38 142 ALA A O 1
ATOM 1038 N N . ALA A 1 143 ? 8.591 -2.128 -1.334 1.00 97.69 143 ALA A N 1
ATOM 1039 C CA . ALA A 1 143 ? 7.864 -1.103 -0.589 1.00 97.69 143 ALA A CA 1
ATOM 1040 C C . ALA A 1 143 ? 6.443 -0.885 -1.134 1.00 97.69 143 ALA A C 1
ATOM 1042 O O . ALA A 1 143 ? 5.490 -0.858 -0.361 1.00 97.69 143 ALA A O 1
ATOM 1043 N N . LEU A 1 144 ? 6.277 -0.814 -2.461 1.00 98.00 144 LEU A N 1
ATOM 1044 C CA . LEU A 1 144 ? 4.962 -0.713 -3.106 1.00 98.00 144 LEU A CA 1
ATOM 1045 C C . LEU A 1 144 ? 4.051 -1.893 -2.748 1.00 98.00 144 LEU A C 1
ATOM 1047 O O . LEU A 1 144 ? 2.867 -1.683 -2.517 1.00 98.00 144 LEU A O 1
ATOM 1051 N N . HIS A 1 145 ? 4.584 -3.112 -2.663 1.00 97.38 145 HIS A N 1
ATOM 1052 C CA . HIS A 1 145 ? 3.817 -4.277 -2.221 1.00 97.38 145 HIS A CA 1
ATOM 1053 C C . HIS A 1 145 ? 3.417 -4.167 -0.746 1.00 97.38 145 HIS A C 1
ATOM 1055 O O . HIS A 1 145 ? 2.257 -4.389 -0.415 1.00 97.38 145 HIS A O 1
ATOM 1061 N N . ARG A 1 146 ? 4.339 -3.762 0.142 1.00 95.69 146 ARG A N 1
ATOM 1062 C CA . ARG A 1 146 ? 4.033 -3.573 1.573 1.00 95.69 146 ARG A CA 1
ATOM 1063 C C . ARG A 1 146 ? 2.932 -2.542 1.818 1.00 95.69 146 ARG A C 1
ATOM 1065 O O . ARG A 1 146 ? 2.134 -2.734 2.725 1.00 95.69 146 ARG A O 1
ATOM 1072 N N . VAL A 1 147 ? 2.866 -1.484 1.007 1.00 90.25 147 VAL A N 1
ATOM 1073 C CA . VAL A 1 147 ? 1.798 -0.471 1.097 1.00 90.25 147 VAL A CA 1
ATOM 1074 C C . VAL A 1 147 ? 0.583 -0.781 0.209 1.00 90.25 147 VAL A C 1
ATOM 1076 O O . VAL A 1 147 ? -0.314 0.051 0.080 1.00 90.25 147 VAL A O 1
ATOM 1079 N N . GLY A 1 148 ? 0.554 -1.956 -0.430 1.00 91.44 148 GLY A N 1
ATOM 1080 C CA . GLY A 1 148 ? -0.584 -2.488 -1.184 1.00 91.44 148 GLY A CA 1
ATOM 1081 C C . GLY A 1 148 ? -0.814 -1.901 -2.582 1.00 91.44 148 GLY A C 1
ATOM 1082 O O . GLY A 1 148 ? -1.936 -1.977 -3.075 1.00 91.44 148 GLY A O 1
ATOM 1083 N N . TYR A 1 149 ? 0.189 -1.280 -3.206 1.00 96.62 149 TYR A N 1
ATOM 1084 C CA . TYR A 1 149 ? 0.117 -0.804 -4.596 1.00 96.62 149 TYR A CA 1
ATOM 1085 C C . TYR A 1 149 ? 0.502 -1.867 -5.627 1.00 96.62 149 TYR A C 1
ATOM 1087 O O . TYR A 1 149 ? 0.085 -1.768 -6.777 1.00 96.62 149 TYR A O 1
ATOM 1095 N N . ALA A 1 150 ? 1.333 -2.841 -5.247 1.00 96.62 150 ALA A N 1
ATOM 1096 C CA . ALA A 1 150 ? 1.857 -3.870 -6.143 1.00 96.62 150 ALA A CA 1
ATOM 1097 C C . ALA A 1 150 ? 1.337 -5.260 -5.772 1.00 96.62 150 ALA A C 1
ATOM 1099 O O . ALA A 1 150 ? 1.289 -5.594 -4.591 1.00 96.62 150 ALA A O 1
ATOM 1100 N N . SER A 1 151 ? 1.023 -6.085 -6.775 1.00 95.06 151 SER A N 1
ATOM 1101 C CA . SER A 1 151 ? 0.523 -7.457 -6.577 1.00 95.06 151 SER A CA 1
ATOM 1102 C C . SER A 1 151 ? 1.570 -8.432 -6.025 1.00 95.06 151 SER A C 1
ATOM 1104 O O . SER A 1 151 ? 1.224 -9.475 -5.479 1.00 95.06 151 SER A O 1
ATOM 1106 N N . GLN A 1 152 ? 2.858 -8.105 -6.158 1.00 96.00 152 GLN A N 1
ATOM 1107 C CA . GLN A 1 152 ? 3.968 -8.918 -5.664 1.00 96.00 152 GLN A CA 1
ATOM 1108 C C . GLN A 1 152 ? 5.175 -8.046 -5.273 1.00 96.00 152 GLN A C 1
ATOM 1110 O O . GLN A 1 152 ? 5.351 -6.955 -5.820 1.00 96.00 152 GLN A O 1
ATOM 1115 N N . PRO A 1 153 ? 6.057 -8.520 -4.370 1.00 95.44 153 PRO A N 1
ATOM 1116 C CA . PRO A 1 153 ? 7.174 -7.724 -3.855 1.00 95.44 153 PRO A CA 1
ATOM 1117 C C . PRO A 1 153 ? 8.393 -7.662 -4.786 1.00 95.44 153 PRO A C 1
ATOM 1119 O O . PRO A 1 153 ? 9.359 -6.969 -4.476 1.00 95.44 153 PRO A O 1
ATOM 1122 N N . THR A 1 154 ? 8.397 -8.399 -5.901 1.00 95.38 154 THR A N 1
ATOM 1123 C CA . THR A 1 154 ? 9.560 -8.497 -6.799 1.00 95.38 154 THR A CA 1
ATOM 1124 C C . THR A 1 154 ? 9.204 -8.151 -8.241 1.00 95.38 154 THR A C 1
ATOM 1126 O O . THR A 1 154 ? 8.125 -8.487 -8.722 1.00 95.38 154 THR A O 1
ATOM 1129 N N . ALA A 1 155 ? 10.140 -7.500 -8.937 1.00 95.25 155 ALA A N 1
ATOM 1130 C CA . ALA A 1 155 ? 10.029 -7.141 -10.347 1.00 95.25 155 ALA A CA 1
ATOM 1131 C C . ALA A 1 155 ? 11.309 -7.558 -11.081 1.00 95.25 155 ALA A C 1
ATOM 1133 O O . ALA A 1 155 ? 12.311 -6.832 -11.099 1.00 95.25 155 ALA A O 1
ATOM 1134 N N . THR A 1 156 ? 11.287 -8.741 -11.687 1.00 91.94 156 THR A N 1
ATOM 1135 C CA . THR A 1 156 ? 12.497 -9.366 -12.245 1.00 91.94 156 THR A CA 1
ATOM 1136 C C . THR A 1 156 ? 12.658 -9.067 -13.735 1.00 91.94 156 THR A C 1
ATOM 1138 O O . THR A 1 156 ? 13.723 -8.601 -14.154 1.00 91.94 156 THR A O 1
ATOM 1141 N N . HIS A 1 157 ? 11.580 -9.229 -14.509 1.00 93.31 157 HIS A N 1
ATOM 1142 C CA . HIS A 1 157 ? 11.513 -9.017 -15.958 1.00 93.31 157 HIS A CA 1
ATOM 1143 C C . HIS A 1 157 ? 10.098 -8.625 -16.385 1.00 93.31 157 HIS A C 1
ATOM 1145 O O . HIS A 1 157 ? 9.130 -8.886 -15.679 1.00 93.31 157 HIS A O 1
ATOM 1151 N N . SER A 1 158 ? 9.954 -8.037 -17.572 1.00 91.31 158 SER A N 1
ATOM 1152 C CA . SER A 1 158 ? 8.636 -7.899 -18.190 1.00 91.31 158 SER A CA 1
ATOM 1153 C C . SER A 1 158 ? 7.995 -9.275 -18.408 1.00 91.31 158 SER A C 1
ATOM 1155 O O . SER A 1 158 ? 8.637 -10.181 -18.940 1.00 91.31 158 SER A O 1
ATOM 1157 N N . GLY A 1 159 ? 6.729 -9.432 -18.021 1.00 91.06 159 GLY A N 1
ATOM 1158 C CA . GLY A 1 159 ? 5.989 -10.694 -18.149 1.00 91.06 159 GLY A CA 1
ATOM 1159 C C . GLY A 1 159 ? 5.954 -11.561 -16.890 1.00 91.06 159 GLY A C 1
ATOM 1160 O O . GLY A 1 159 ? 5.369 -12.634 -16.929 1.00 91.06 159 GLY A O 1
ATOM 1161 N N . ASP A 1 160 ? 6.530 -11.106 -15.775 1.00 93.81 160 ASP A N 1
ATOM 1162 C CA . ASP A 1 160 ? 6.508 -11.806 -14.480 1.00 93.81 160 ASP A CA 1
ATOM 1163 C C . ASP A 1 160 ? 5.173 -11.713 -13.709 1.00 93.81 160 ASP A C 1
ATOM 1165 O O . ASP A 1 160 ? 5.134 -12.080 -12.540 1.00 93.81 160 ASP A O 1
ATOM 1169 N N . GLY A 1 161 ? 4.096 -11.225 -14.336 1.00 94.50 161 GLY A N 1
ATOM 1170 C CA . GLY A 1 161 ? 2.758 -11.138 -13.731 1.00 94.50 161 GLY A CA 1
ATOM 1171 C C . GLY A 1 161 ? 2.553 -9.994 -12.731 1.00 94.50 161 GLY A C 1
ATOM 1172 O O . GLY A 1 161 ? 1.464 -9.863 -12.184 1.00 94.50 161 GLY A O 1
ATOM 1173 N N . LEU A 1 162 ? 3.564 -9.151 -12.495 1.00 96.19 162 LEU A N 1
ATOM 1174 C CA . LEU A 1 162 ? 3.415 -7.979 -11.634 1.00 96.19 162 LEU A CA 1
ATOM 1175 C C . LEU A 1 162 ? 2.381 -6.998 -12.206 1.00 96.19 162 LEU A C 1
ATOM 1177 O O . LEU A 1 162 ? 2.480 -6.593 -13.366 1.00 96.19 162 LEU A O 1
ATOM 1181 N N . GLU A 1 163 ? 1.477 -6.546 -11.342 1.00 95.44 163 GLU A N 1
ATOM 1182 C CA . GLU A 1 163 ? 0.447 -5.542 -11.608 1.00 95.44 163 GLU A CA 1
ATOM 1183 C C . GLU A 1 163 ? 0.514 -4.437 -10.546 1.00 95.44 163 GLU A C 1
ATOM 1185 O O . GLU A 1 163 ? 0.939 -4.677 -9.409 1.00 95.44 163 GLU A O 1
ATOM 1190 N N . LEU A 1 164 ? 0.116 -3.218 -10.925 1.00 96.44 164 LEU A N 1
ATOM 1191 C CA . LEU A 1 164 ? -0.032 -2.084 -10.013 1.00 96.44 164 LEU A CA 1
ATOM 1192 C C . LEU A 1 164 ? -1.484 -1.613 -10.031 1.00 96.44 164 LEU A C 1
ATOM 1194 O O . LEU A 1 164 ? -2.039 -1.438 -11.113 1.00 96.44 164 LEU A O 1
ATOM 1198 N N . SER A 1 165 ? -2.060 -1.373 -8.855 1.00 94.00 165 SER A N 1
ATOM 1199 C CA . SER A 1 165 ? -3.446 -0.912 -8.699 1.00 94.00 165 SER A CA 1
ATOM 1200 C C . SER A 1 165 ? -3.455 0.490 -8.104 1.00 94.00 165 SER A C 1
ATOM 1202 O O . SER A 1 165 ? -2.789 0.713 -7.096 1.00 94.00 165 SER A O 1
ATOM 1204 N N . GLY A 1 166 ? -4.144 1.449 -8.726 1.00 93.94 166 GLY A N 1
ATOM 1205 C CA . GLY A 1 166 ? -4.189 2.847 -8.270 1.00 93.94 166 GLY A CA 1
ATOM 1206 C C . GLY A 1 166 ? -2.893 3.645 -8.480 1.00 93.94 166 G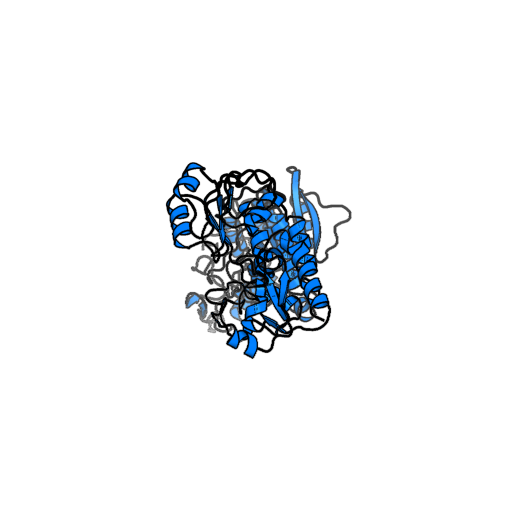LY A C 1
ATOM 1207 O O . GLY A 1 166 ? -2.879 4.859 -8.284 1.00 93.94 166 GLY A O 1
ATOM 1208 N N . LEU A 1 167 ? -1.805 3.006 -8.933 1.00 98.38 167 LEU A N 1
ATOM 1209 C CA . LEU A 1 167 ? -0.504 3.649 -9.113 1.00 98.38 167 LEU A CA 1
ATOM 1210 C C . LEU A 1 167 ? 0.112 3.393 -10.485 1.00 98.38 167 LEU A C 1
ATOM 1212 O O . LEU A 1 167 ? 0.086 2.279 -11.014 1.00 98.38 167 LEU A O 1
ATOM 1216 N N . ARG A 1 168 ? 0.761 4.433 -11.020 1.00 98.50 168 ARG A N 1
ATOM 1217 C CA . ARG A 1 168 ? 1.555 4.366 -12.250 1.00 98.50 168 ARG A CA 1
ATOM 1218 C C . ARG A 1 168 ? 2.964 4.919 -12.053 1.00 98.50 168 ARG A C 1
ATOM 1220 O O . ARG A 1 168 ? 3.167 5.935 -11.396 1.00 98.50 168 ARG A O 1
ATOM 1227 N N . ILE A 1 169 ? 3.963 4.266 -12.636 1.00 98.62 169 ILE A N 1
ATOM 1228 C CA . ILE A 1 169 ? 5.372 4.658 -12.561 1.00 98.62 169 ILE A CA 1
ATOM 1229 C C . ILE A 1 169 ? 5.832 5.227 -13.903 1.00 98.62 169 ILE A C 1
ATOM 1231 O O . ILE A 1 169 ? 5.755 4.568 -14.940 1.00 98.62 169 ILE A O 1
ATOM 1235 N N . LEU A 1 170 ? 6.349 6.451 -13.851 1.00 98.12 170 LEU A N 1
ATOM 1236 C CA . LEU A 1 170 ? 6.802 7.278 -14.964 1.00 98.12 170 LEU A CA 1
ATOM 1237 C C . LEU A 1 170 ? 8.293 7.606 -14.796 1.00 98.12 170 LEU A C 1
ATOM 1239 O O . LEU A 1 170 ? 8.899 7.429 -13.732 1.00 98.12 170 LEU A O 1
ATOM 1243 N N . ALA A 1 171 ? 8.894 8.165 -15.844 1.00 96.50 171 ALA A N 1
ATOM 1244 C CA . ALA A 1 171 ? 10.255 8.689 -15.796 1.00 96.50 171 ALA A CA 1
ATOM 1245 C C . ALA A 1 171 ? 10.387 10.000 -16.577 1.00 96.50 171 ALA A C 1
ATOM 1247 O O . ALA A 1 171 ? 9.801 10.160 -17.651 1.00 96.50 171 ALA A O 1
ATOM 1248 N N . GLY A 1 172 ? 11.215 10.914 -16.060 1.00 96.38 172 GLY A N 1
ATOM 1249 C CA . GLY A 1 172 ? 11.528 12.173 -16.740 1.00 96.38 172 GLY A CA 1
ATOM 1250 C C . GLY A 1 172 ? 12.304 11.983 -18.050 1.00 96.38 172 GLY A C 1
ATOM 1251 O O . GLY A 1 172 ? 12.171 12.794 -18.963 1.00 96.38 172 GLY A O 1
ATOM 1252 N N . VAL A 1 173 ? 13.087 10.906 -18.169 1.00 98.50 173 VAL A N 1
ATOM 1253 C CA . VAL A 1 173 ? 13.749 10.480 -19.411 1.00 98.50 173 VAL A CA 1
ATOM 1254 C C . VAL A 1 173 ? 13.499 8.991 -19.638 1.00 98.50 173 VAL A C 1
ATOM 1256 O O . VAL A 1 173 ? 13.713 8.186 -18.742 1.00 98.50 173 VAL A O 1
ATOM 1259 N N . ARG A 1 174 ? 13.068 8.599 -20.844 1.00 98.31 174 ARG A N 1
ATOM 1260 C CA . ARG A 1 174 ? 12.641 7.213 -21.141 1.00 98.31 174 ARG A CA 1
ATOM 1261 C C . ARG A 1 174 ? 13.749 6.297 -21.651 1.00 98.31 174 ARG A C 1
ATOM 1263 O O . ARG A 1 174 ? 13.539 5.102 -21.782 1.00 98.31 174 ARG A O 1
ATOM 1270 N N . CYS A 1 175 ? 14.932 6.823 -21.947 1.00 98.62 175 CYS A N 1
ATOM 1271 C CA . CYS A 1 175 ? 16.076 6.025 -22.400 1.00 98.62 175 CYS A CA 1
ATOM 1272 C C . CYS A 1 175 ? 17.146 5.967 -21.317 1.00 98.62 175 CYS A C 1
ATOM 1274 O O . CYS A 1 175 ? 17.358 6.962 -20.626 1.00 98.62 175 CYS A O 1
ATOM 1276 N N . ALA A 1 176 ? 17.856 4.842 -21.211 1.00 98.06 176 ALA A N 1
ATOM 1277 C CA . ALA A 1 176 ? 19.007 4.757 -20.323 1.00 98.06 176 ALA A CA 1
ATOM 1278 C C . ALA A 1 176 ? 20.086 5.768 -20.754 1.00 98.06 176 ALA A C 1
ATOM 1280 O O . ALA A 1 176 ? 20.518 5.722 -21.907 1.00 98.06 176 ALA A O 1
ATOM 1281 N N . PRO A 1 177 ? 20.536 6.673 -19.869 1.00 97.69 177 PRO A N 1
ATOM 1282 C CA . PRO A 1 177 ? 21.650 7.560 -20.153 1.00 97.69 177 PRO A CA 1
ATOM 1283 C C . PRO A 1 177 ? 22.982 6.983 -19.654 1.00 97.69 177 PRO A C 1
ATOM 1285 O O . PRO A 1 177 ? 23.008 6.304 -18.620 1.00 97.69 177 PRO A O 1
ATOM 1288 N N . PRO A 1 178 ? 24.111 7.298 -20.318 1.00 96.69 178 PRO A N 1
ATOM 1289 C CA . PRO A 1 178 ? 25.440 7.050 -19.766 1.00 96.69 178 PRO A CA 1
ATOM 1290 C C . PRO A 1 178 ? 25.560 7.592 -18.338 1.00 96.69 178 PRO A C 1
ATOM 1292 O O . PRO A 1 178 ? 25.076 8.688 -18.045 1.00 96.69 178 PRO A O 1
ATOM 1295 N N . GLU A 1 179 ? 26.169 6.805 -17.447 1.00 92.12 179 GLU A N 1
ATOM 1296 C CA . GLU A 1 179 ? 26.337 7.113 -16.014 1.00 92.12 179 GLU A CA 1
ATOM 1297 C C . GLU A 1 179 ? 25.038 7.427 -15.247 1.00 92.12 179 GLU A C 1
ATOM 1299 O O . GLU A 1 179 ? 25.086 7.988 -14.151 1.00 92.12 179 GLU A O 1
ATOM 1304 N N . ASN A 1 180 ? 23.872 7.088 -15.805 1.00 93.31 180 ASN A N 1
ATOM 1305 C CA . ASN A 1 180 ? 22.570 7.531 -15.305 1.00 93.31 180 ASN A CA 1
ATOM 1306 C C . ASN A 1 180 ? 22.448 9.070 -15.247 1.00 93.31 180 ASN A C 1
ATOM 1308 O O . ASN A 1 180 ? 21.799 9.613 -14.357 1.00 93.31 180 ASN A O 1
ATOM 1312 N N . LYS A 1 181 ? 23.079 9.789 -16.187 1.00 95.44 181 LYS A N 1
ATOM 1313 C CA . LYS A 1 181 ? 23.058 11.258 -16.268 1.00 95.44 181 LYS A CA 1
ATOM 1314 C C . LYS A 1 181 ? 22.552 11.723 -17.639 1.00 95.44 181 LYS A C 1
ATOM 1316 O O . LYS A 1 181 ? 23.333 11.806 -18.597 1.00 95.44 181 LYS A O 1
ATOM 1321 N N . PRO A 1 182 ? 21.248 12.020 -17.774 1.00 97.19 182 PRO A N 1
ATOM 1322 C CA . PRO A 1 182 ? 20.752 12.684 -18.966 1.00 97.19 182 PRO A CA 1
ATOM 1323 C C . PRO A 1 182 ? 21.241 14.136 -19.004 1.00 97.19 182 PRO A C 1
ATOM 1325 O O . PRO A 1 182 ? 21.375 14.804 -17.976 1.00 97.19 182 PRO A O 1
ATOM 1328 N N . THR A 1 183 ? 21.491 14.636 -20.206 1.00 97.75 183 THR A N 1
ATOM 1329 C CA . THR A 1 183 ? 21.772 16.052 -20.446 1.00 97.75 183 THR A CA 1
ATOM 1330 C C . THR A 1 183 ? 20.491 16.881 -20.336 1.00 97.75 183 THR A C 1
ATOM 1332 O O . THR A 1 183 ? 19.373 16.364 -20.381 1.00 97.75 183 THR A O 1
ATOM 1335 N N . VAL A 1 184 ? 20.645 18.202 -20.241 1.00 97.06 184 VAL A N 1
ATOM 1336 C CA . VAL A 1 184 ? 19.511 19.137 -20.291 1.00 97.06 184 VAL A CA 1
ATOM 1337 C C . VAL A 1 184 ? 18.732 18.998 -21.602 1.00 97.06 184 VAL A C 1
ATOM 1339 O O . VAL A 1 184 ? 17.510 18.910 -21.561 1.00 97.06 184 VAL A O 1
ATOM 1342 N N . ALA A 1 185 ? 19.427 18.895 -22.739 1.00 98.12 185 ALA A N 1
ATOM 1343 C CA . ALA A 1 185 ? 18.794 18.731 -24.046 1.00 98.12 185 ALA A CA 1
ATOM 1344 C C . ALA A 1 185 ? 17.978 17.431 -24.138 1.00 98.12 185 ALA A C 1
ATOM 1346 O O . ALA A 1 185 ? 16.875 17.431 -24.673 1.00 98.12 185 ALA A O 1
ATOM 1347 N N . GLU A 1 186 ? 18.479 16.332 -23.574 1.00 98.56 186 GLU A N 1
ATOM 1348 C CA . GLU A 1 186 ? 17.762 15.051 -23.542 1.00 98.56 186 GLU A CA 1
ATOM 1349 C C . GLU A 1 186 ? 16.540 15.086 -22.625 1.00 98.56 186 GLU A C 1
ATOM 1351 O O . GLU A 1 186 ? 15.486 14.572 -22.998 1.00 98.56 186 GLU A O 1
ATOM 1356 N N . ARG A 1 187 ? 16.657 15.721 -21.451 1.00 98.00 187 ARG A N 1
ATOM 1357 C CA . ARG A 1 187 ? 15.513 15.974 -20.565 1.00 98.00 187 ARG A CA 1
ATOM 1358 C C . ARG A 1 187 ? 14.441 16.778 -21.294 1.00 98.00 187 ARG A C 1
ATOM 1360 O O . ARG A 1 187 ? 13.276 16.403 -21.264 1.00 98.00 187 ARG A O 1
ATOM 1367 N N . ASP A 1 188 ? 14.836 17.871 -21.937 1.00 98.06 188 ASP A N 1
ATOM 1368 C CA . ASP A 1 188 ? 13.900 18.783 -22.597 1.00 98.06 188 ASP A CA 1
ATOM 1369 C C . ASP A 1 188 ? 13.284 18.149 -23.851 1.00 98.06 188 ASP A C 1
ATOM 1371 O O . ASP A 1 188 ? 12.099 18.338 -24.103 1.00 98.06 188 ASP A O 1
ATOM 1375 N N . THR A 1 189 ? 14.036 17.309 -24.569 1.00 98.75 189 THR A N 1
ATOM 1376 C CA . THR A 1 189 ? 13.509 16.499 -25.679 1.00 98.75 189 THR A CA 1
ATOM 1377 C C . THR A 1 189 ? 12.483 15.477 -25.195 1.00 98.75 189 THR A C 1
ATOM 1379 O O . THR A 1 189 ? 11.500 15.234 -25.882 1.00 98.75 189 THR A O 1
ATOM 1382 N N . CYS A 1 190 ? 12.683 14.870 -24.021 1.00 98.56 190 CYS A N 1
ATOM 1383 C CA . CYS A 1 190 ? 11.776 13.853 -23.486 1.00 98.56 190 CYS A CA 1
ATOM 1384 C C . CYS A 1 190 ? 10.550 14.442 -22.762 1.00 98.56 190 CYS A C 1
ATOM 1386 O O . CYS A 1 190 ? 9.570 13.733 -22.538 1.00 98.56 190 CYS A O 1
ATOM 1388 N N . ALA A 1 191 ? 10.600 15.727 -22.403 1.00 98.69 191 ALA A N 1
ATOM 1389 C CA . ALA A 1 191 ? 9.590 16.406 -21.602 1.00 98.69 191 ALA A CA 1
ATOM 1390 C C . ALA A 1 191 ? 8.152 16.334 -22.158 1.00 98.69 191 ALA A C 1
ATOM 1392 O O . ALA A 1 191 ? 7.257 16.081 -21.352 1.00 98.69 191 ALA A O 1
ATOM 1393 N N . PRO A 1 192 ? 7.893 16.466 -23.478 1.00 98.81 192 PRO A N 1
ATOM 1394 C CA . PRO A 1 192 ? 6.526 16.391 -24.003 1.00 98.81 192 PRO A CA 1
ATOM 1395 C C . PRO A 1 192 ? 5.836 15.044 -23.745 1.00 98.81 192 PRO A C 1
ATOM 1397 O O . PRO A 1 192 ? 4.617 15.003 -23.601 1.00 98.81 192 PRO A O 1
ATOM 1400 N N . TRP A 1 193 ? 6.596 13.948 -23.626 1.00 98.75 193 TRP A N 1
ATOM 1401 C CA . TRP A 1 193 ? 6.038 12.648 -23.245 1.00 98.75 193 TRP A CA 1
ATOM 1402 C C . TRP A 1 193 ? 5.506 12.649 -21.809 1.00 98.75 193 TRP A C 1
ATOM 1404 O O . TRP A 1 193 ? 4.411 12.149 -21.568 1.00 98.75 193 TRP A O 1
ATOM 1414 N N . LEU A 1 194 ? 6.258 13.231 -20.867 1.00 98.62 194 LEU A N 1
ATOM 1415 C CA . LEU A 1 194 ? 5.828 13.375 -19.472 1.00 98.62 194 LEU A CA 1
ATOM 1416 C C . LEU A 1 194 ? 4.633 14.329 -19.361 1.00 98.62 194 LEU A C 1
ATOM 1418 O O . LEU A 1 194 ? 3.687 14.045 -18.632 1.00 98.62 194 LEU A O 1
ATOM 1422 N N . ASP A 1 195 ? 4.664 15.440 -20.099 1.00 98.56 195 ASP A N 1
ATOM 1423 C CA . ASP A 1 195 ? 3.570 16.413 -20.113 1.00 98.56 195 ASP A CA 1
ATOM 1424 C C . ASP A 1 195 ? 2.264 15.754 -20.568 1.00 98.56 195 ASP A C 1
ATOM 1426 O O . ASP A 1 195 ? 1.223 15.926 -19.931 1.00 98.56 195 ASP A O 1
ATOM 1430 N N . ARG A 1 196 ? 2.317 14.952 -21.641 1.00 98.62 196 ARG A N 1
ATOM 1431 C CA . ARG A 1 196 ? 1.130 14.261 -22.142 1.00 98.62 196 ARG A CA 1
ATOM 1432 C C . ARG A 1 196 ? 0.616 13.207 -21.165 1.00 98.62 196 ARG A C 1
ATOM 1434 O O . ARG A 1 196 ? -0.594 13.133 -20.989 1.00 98.62 196 ARG A O 1
ATOM 1441 N N . GLU A 1 197 ? 1.488 12.436 -20.518 1.00 98.00 197 GLU A N 1
ATOM 1442 C CA . GLU A 1 197 ? 1.059 11.462 -19.501 1.00 98.00 197 GLU A CA 1
ATOM 1443 C C . GLU A 1 197 ? 0.330 12.136 -18.342 1.00 98.00 197 GLU A C 1
ATOM 1445 O O . GLU A 1 197 ? -0.765 11.715 -17.986 1.00 98.00 197 GLU A O 1
ATOM 1450 N N . LEU A 1 198 ? 0.903 13.209 -17.787 1.00 98.31 198 LEU A N 1
ATOM 1451 C CA . LEU A 1 198 ? 0.268 13.952 -16.698 1.00 98.31 198 LEU A CA 1
ATOM 1452 C C . LEU A 1 198 ? -1.046 14.602 -17.143 1.00 98.31 198 LEU A C 1
ATOM 1454 O O . LEU A 1 198 ? -1.997 14.630 -16.374 1.00 98.31 198 LEU A O 1
ATOM 1458 N N . SER A 1 199 ? -1.127 15.083 -18.386 1.00 97.62 199 SER A N 1
ATOM 1459 C CA . SER A 1 199 ? -2.375 15.599 -18.958 1.00 97.62 199 SER A CA 1
ATOM 1460 C C . SER A 1 199 ? -3.451 14.522 -19.107 1.00 97.62 199 SER A C 1
ATOM 1462 O O . SER A 1 199 ? -4.621 14.829 -18.901 1.00 97.62 199 SER A O 1
ATOM 1464 N N . LEU A 1 200 ? -3.082 13.298 -19.491 1.00 97.88 200 LEU A N 1
ATOM 1465 C CA . LEU A 1 200 ? -4.018 12.179 -19.637 1.00 97.88 200 LEU A CA 1
ATOM 1466 C C . LEU A 1 200 ? -4.478 11.634 -18.280 1.00 97.88 200 LEU A C 1
ATOM 1468 O O . LEU A 1 200 ? -5.628 11.232 -18.158 1.00 97.88 200 LEU A O 1
ATOM 1472 N N . LEU A 1 201 ? -3.602 11.660 -17.274 1.00 97.62 201 LEU A N 1
ATOM 1473 C CA . LEU A 1 201 ? -3.902 11.233 -15.904 1.00 97.62 201 LEU A CA 1
ATOM 1474 C C . LEU A 1 201 ? -4.616 12.306 -15.076 1.00 97.62 201 LEU A C 1
ATOM 1476 O O . LEU A 1 201 ? -5.214 11.975 -14.060 1.00 97.62 201 LEU A O 1
ATOM 1480 N N . ALA A 1 202 ? -4.567 13.578 -15.483 1.00 94.25 202 ALA A N 1
ATOM 1481 C CA . ALA A 1 202 ? -5.122 14.703 -14.727 1.00 94.25 202 ALA A CA 1
ATOM 1482 C C . ALA A 1 202 ? -6.542 14.478 -14.155 1.00 94.25 202 ALA A C 1
ATOM 1484 O O . ALA A 1 202 ? -6.762 14.903 -13.023 1.00 94.25 202 ALA A O 1
ATOM 1485 N N . PRO A 1 203 ? -7.484 13.796 -14.845 1.00 91.75 203 PRO A N 1
ATOM 1486 C CA . PRO A 1 203 ? -8.821 13.553 -14.297 1.00 91.75 203 PRO A CA 1
ATOM 1487 C C . PRO A 1 203 ? -8.855 12.692 -13.023 1.00 91.75 203 PRO A C 1
ATOM 1489 O O . PRO A 1 203 ? -9.720 12.900 -12.173 1.00 91.75 203 PRO A O 1
ATOM 1492 N N . THR A 1 204 ? -7.945 11.725 -12.883 1.00 94.06 204 THR A N 1
ATOM 1493 C CA . THR A 1 204 ? -7.894 10.794 -11.737 1.00 94.06 204 THR A CA 1
ATOM 1494 C C . THR A 1 204 ? -6.773 11.132 -10.763 1.00 94.06 204 THR A C 1
ATOM 1496 O O . THR A 1 204 ? -6.848 10.794 -9.585 1.00 94.06 204 THR A O 1
ATOM 1499 N N . LEU A 1 205 ? -5.741 11.826 -11.239 1.00 97.06 205 LEU A N 1
ATOM 1500 C CA . LEU A 1 205 ? -4.526 12.129 -10.504 1.00 97.06 205 LEU A CA 1
ATOM 1501 C C . LEU A 1 205 ? -4.787 13.006 -9.276 1.00 97.06 205 LEU A C 1
ATOM 1503 O O . LEU A 1 205 ? -5.287 14.122 -9.391 1.00 97.06 205 LEU A O 1
ATOM 1507 N N . LYS A 1 206 ? -4.360 12.528 -8.106 1.00 97.75 206 LYS A N 1
ATOM 1508 C CA . LYS A 1 206 ? -4.392 13.262 -6.832 1.00 97.75 206 LYS A CA 1
ATOM 1509 C C . LYS A 1 206 ? -3.004 13.526 -6.269 1.00 97.75 206 LYS A C 1
ATOM 1511 O O . LYS A 1 206 ? -2.778 14.552 -5.630 1.00 97.75 206 LYS A O 1
ATOM 1516 N N . VAL A 1 207 ? -2.051 12.628 -6.515 1.00 98.50 207 VAL A N 1
ATOM 1517 C CA . VAL A 1 207 ? -0.729 12.696 -5.887 1.00 98.50 207 VAL A CA 1
ATOM 1518 C C . VAL A 1 207 ? 0.393 12.234 -6.812 1.00 98.50 207 VAL A C 1
ATOM 1520 O O . VAL A 1 207 ? 0.274 11.263 -7.556 1.00 98.50 207 VAL A O 1
ATOM 1523 N N . ILE A 1 208 ? 1.528 12.930 -6.747 1.00 98.81 208 ILE A N 1
ATOM 1524 C CA . ILE A 1 208 ? 2.753 12.586 -7.470 1.00 98.81 208 ILE A CA 1
ATOM 1525 C C . ILE A 1 208 ? 3.896 12.420 -6.468 1.00 98.81 208 ILE A C 1
ATOM 1527 O O . ILE A 1 208 ? 4.277 13.377 -5.802 1.00 98.81 208 ILE A O 1
ATOM 1531 N N . LEU A 1 209 ? 4.510 11.242 -6.410 1.00 98.81 209 LEU A N 1
ATOM 1532 C CA . LEU A 1 209 ? 5.759 10.986 -5.700 1.00 98.81 209 LEU A CA 1
ATOM 1533 C C . LEU A 1 209 ? 6.964 11.206 -6.623 1.00 98.81 209 LEU A C 1
ATOM 1535 O O . LEU A 1 209 ? 7.235 10.425 -7.534 1.00 98.81 209 LEU A O 1
ATOM 1539 N N . ALA A 1 210 ? 7.755 12.237 -6.354 1.00 98.62 210 ALA A N 1
ATOM 1540 C CA . ALA A 1 210 ? 9.003 12.509 -7.052 1.00 98.62 210 ALA A CA 1
ATOM 1541 C C . ALA A 1 210 ? 10.202 11.821 -6.380 1.00 98.62 210 ALA A C 1
ATOM 1543 O O . ALA A 1 210 ? 10.570 12.145 -5.246 1.00 98.62 210 ALA A O 1
ATOM 1544 N N . LEU A 1 211 ? 10.880 10.934 -7.116 1.00 97.38 211 LEU A N 1
ATOM 1545 C CA . LEU A 1 211 ? 12.094 10.262 -6.649 1.00 97.38 211 LEU A CA 1
ATOM 1546 C C . LEU A 1 211 ? 13.343 11.092 -6.974 1.00 97.38 211 LEU A C 1
ATOM 1548 O O . LEU A 1 211 ? 13.867 11.098 -8.092 1.00 97.38 211 LEU A O 1
ATOM 1552 N N . GLY A 1 212 ? 13.861 11.771 -5.955 1.00 96.25 212 GLY A N 1
ATOM 1553 C CA . GLY A 1 212 ? 15.029 12.637 -6.034 1.00 96.25 212 GLY A CA 1
ATOM 1554 C C . GLY A 1 212 ? 14.742 14.013 -6.644 1.00 96.25 212 GLY A C 1
ATOM 1555 O O . GLY A 1 212 ? 13.698 14.272 -7.244 1.00 96.25 212 GLY A O 1
ATOM 1556 N N . ALA A 1 213 ? 15.728 14.907 -6.532 1.00 95.38 213 ALA A N 1
ATOM 1557 C CA . ALA A 1 213 ? 15.613 16.288 -7.001 1.00 95.38 213 ALA A CA 1
ATOM 1558 C C . ALA A 1 213 ? 15.336 16.405 -8.512 1.00 95.38 213 ALA A C 1
ATOM 1560 O O . ALA A 1 213 ? 14.684 17.350 -8.944 1.00 95.38 213 ALA A O 1
ATOM 1561 N N . PHE A 1 214 ? 15.799 15.446 -9.322 1.00 95.56 214 PHE A N 1
ATOM 1562 C CA . PHE A 1 214 ? 15.520 15.448 -10.758 1.00 95.56 214 PHE A CA 1
ATOM 1563 C C . PHE A 1 214 ? 14.048 15.152 -11.063 1.00 95.56 214 PHE A C 1
ATOM 1565 O O . PHE A 1 214 ? 13.453 15.858 -11.879 1.00 95.56 214 PHE A O 1
ATOM 1572 N N . GLY A 1 215 ? 13.459 14.134 -10.420 1.00 96.69 215 GLY A N 1
ATOM 1573 C CA . GLY A 1 215 ? 12.034 13.825 -10.566 1.00 96.69 215 GLY A CA 1
ATOM 1574 C C . GLY A 1 215 ? 11.184 15.020 -10.138 1.00 96.69 215 GLY A C 1
ATOM 1575 O O . GLY A 1 215 ? 10.331 15.477 -10.894 1.00 96.69 215 GLY A O 1
ATOM 1576 N N . TRP A 1 216 ? 11.530 15.620 -8.996 1.00 98.25 216 TRP A N 1
ATOM 1577 C CA . TRP A 1 216 ? 10.881 16.822 -8.464 1.00 98.25 216 TRP A CA 1
ATOM 1578 C C . TRP A 1 216 ? 10.904 17.982 -9.460 1.00 98.25 216 TRP A C 1
ATOM 1580 O O . TRP A 1 216 ? 9.872 18.561 -9.798 1.00 98.25 216 TRP A O 1
ATOM 1590 N N . ASP A 1 217 ? 12.084 18.293 -9.994 1.00 97.50 217 ASP A N 1
ATOM 1591 C CA . ASP A 1 217 ? 12.240 19.367 -10.968 1.00 97.50 217 ASP A CA 1
ATOM 1592 C C . ASP A 1 217 ? 11.552 19.068 -12.303 1.00 97.50 217 ASP A C 1
ATOM 1594 O O . ASP A 1 217 ? 11.085 20.001 -12.959 1.00 97.50 217 ASP A O 1
ATOM 1598 N N . SER A 1 218 ? 11.478 17.799 -12.707 1.00 97.69 218 SER A N 1
ATOM 1599 C CA . SER A 1 218 ? 10.771 17.381 -13.921 1.00 97.69 218 SER A CA 1
ATOM 1600 C C . SER A 1 218 ? 9.268 17.615 -13.782 1.00 97.69 218 SER A C 1
ATOM 1602 O O . SER A 1 218 ? 8.682 18.239 -14.667 1.00 97.69 218 SER A O 1
ATOM 1604 N N . VAL A 1 219 ? 8.678 17.236 -12.641 1.00 98.44 219 VAL A N 1
ATOM 1605 C CA . VAL A 1 219 ? 7.257 17.476 -12.337 1.00 98.44 219 VAL A CA 1
ATOM 1606 C C . VAL A 1 219 ? 6.956 18.972 -12.270 1.00 98.44 219 VAL A C 1
ATOM 1608 O O . VAL A 1 219 ? 6.063 19.444 -12.964 1.00 98.44 219 VAL A O 1
ATOM 1611 N N . LEU A 1 220 ? 7.746 19.763 -11.534 1.00 98.38 220 LEU A N 1
ATOM 1612 C CA . LEU A 1 220 ? 7.526 21.215 -11.443 1.00 98.38 220 LEU A CA 1
ATOM 1613 C C . LEU A 1 220 ? 7.675 21.945 -12.788 1.00 98.38 220 LEU A C 1
ATOM 1615 O O . LEU A 1 220 ? 7.151 23.047 -12.962 1.00 98.38 220 LEU A O 1
ATOM 1619 N N . ARG A 1 221 ? 8.457 21.404 -13.727 1.00 97.94 221 ARG A N 1
ATOM 1620 C CA . ARG A 1 221 ? 8.567 21.951 -15.087 1.00 97.94 221 ARG A CA 1
ATOM 1621 C C . ARG A 1 221 ? 7.378 21.538 -15.950 1.00 97.94 221 ARG A C 1
ATOM 1623 O O . ARG A 1 221 ? 6.876 22.392 -16.674 1.00 97.94 221 ARG A O 1
ATOM 1630 N N . ALA A 1 222 ? 6.933 20.286 -15.845 1.00 98.31 222 ALA A N 1
ATOM 1631 C CA . ALA A 1 222 ? 5.746 19.790 -16.536 1.00 98.31 222 ALA A CA 1
ATOM 1632 C C . ALA A 1 222 ? 4.491 20.546 -16.093 1.00 98.31 222 ALA A C 1
ATOM 1634 O O . ALA A 1 222 ? 3.809 21.123 -16.931 1.00 98.31 222 ALA A O 1
ATOM 1635 N N . ALA A 1 223 ? 4.288 20.692 -14.780 1.00 98.06 223 ALA A N 1
ATOM 1636 C CA . ALA A 1 223 ? 3.217 21.490 -14.189 1.00 98.06 223 ALA A CA 1
ATOM 1637 C C . ALA A 1 223 ? 3.137 22.895 -14.815 1.00 98.06 223 ALA A C 1
ATOM 1639 O O . ALA A 1 223 ? 2.092 23.300 -15.310 1.00 98.06 223 ALA A O 1
ATOM 1640 N N . ARG A 1 224 ? 4.268 23.613 -14.916 1.00 97.69 224 ARG A N 1
ATOM 1641 C CA . ARG A 1 224 ? 4.300 24.944 -15.554 1.00 97.69 224 ARG A CA 1
ATOM 1642 C C . ARG A 1 224 ? 3.921 24.927 -17.035 1.00 97.69 224 ARG A C 1
ATOM 1644 O O . ARG A 1 224 ? 3.275 25.864 -17.488 1.00 97.69 224 ARG A O 1
ATOM 1651 N N . ARG A 1 225 ? 4.350 23.916 -17.798 1.00 97.56 225 ARG A N 1
ATOM 1652 C CA . ARG A 1 225 ? 4.012 23.793 -19.230 1.00 97.56 225 ARG A CA 1
ATOM 1653 C C . ARG A 1 225 ? 2.546 23.426 -19.447 1.00 97.56 225 ARG A C 1
ATOM 1655 O O . ARG A 1 225 ? 1.962 23.876 -20.423 1.00 97.56 225 ARG A O 1
ATOM 1662 N N . LEU A 1 226 ? 1.964 22.669 -18.520 1.00 97.44 226 LEU A N 1
ATOM 1663 C CA . LEU A 1 226 ? 0.547 22.303 -18.498 1.00 97.44 226 LEU A CA 1
ATOM 1664 C C . LEU A 1 226 ? -0.361 23.415 -17.948 1.00 97.44 226 LEU A C 1
ATOM 1666 O O . LEU A 1 226 ? -1.572 23.237 -17.879 1.00 97.44 226 LEU A O 1
ATOM 1670 N N . GLY A 1 227 ? 0.206 24.559 -17.549 1.00 97.50 227 GLY A N 1
ATOM 1671 C CA . GLY A 1 227 ? -0.552 25.681 -16.995 1.00 97.50 227 GLY A CA 1
ATOM 1672 C C . GLY A 1 227 ? -0.981 25.499 -15.538 1.00 97.50 227 GLY A C 1
ATOM 1673 O O . GLY A 1 227 ? -1.798 26.275 -15.060 1.00 97.50 227 GLY A O 1
ATOM 1674 N N . TRP A 1 228 ? -0.436 24.510 -14.826 1.00 97.56 228 TRP A N 1
ATOM 1675 C CA . TRP A 1 228 ? -0.706 24.312 -13.403 1.00 97.56 228 TRP A CA 1
ATOM 1676 C C . TRP A 1 228 ? -0.015 25.404 -12.574 1.00 97.56 228 TRP A C 1
ATOM 1678 O O . TRP A 1 228 ? 1.123 25.812 -12.862 1.00 97.56 228 TRP A O 1
ATOM 1688 N N . THR A 1 229 ? -0.661 25.846 -11.499 1.00 97.38 229 THR A N 1
ATOM 1689 C CA . THR A 1 229 ? -0.092 26.813 -10.560 1.00 97.38 229 THR A CA 1
ATOM 1690 C C . THR A 1 229 ? 0.956 26.130 -9.690 1.00 97.38 229 THR A C 1
ATOM 1692 O O . THR A 1 229 ? 0.666 25.227 -8.909 1.00 97.38 229 THR A O 1
ATOM 1695 N N . VAL A 1 230 ? 2.203 26.595 -9.799 1.00 96.81 230 VAL A N 1
ATOM 1696 C CA . VAL A 1 230 ? 3.308 26.192 -8.918 1.00 96.81 230 VAL A CA 1
ATOM 1697 C C . VAL A 1 230 ? 3.567 27.304 -7.895 1.00 96.81 230 VAL A C 1
ATOM 1699 O O . VAL A 1 230 ? 3.802 28.442 -8.324 1.00 96.81 230 VAL A O 1
ATOM 1702 N N . PRO A 1 231 ? 3.624 27.002 -6.580 1.00 93.81 231 PRO A N 1
ATOM 1703 C CA . PRO A 1 231 ? 3.880 28.006 -5.548 1.00 93.81 231 PRO A CA 1
ATOM 1704 C C . PRO A 1 231 ? 5.157 28.830 -5.772 1.00 93.81 231 PRO A C 1
ATOM 1706 O O . PRO A 1 231 ? 6.138 28.372 -6.376 1.00 93.81 231 PRO A O 1
ATOM 1709 N N . ARG A 1 232 ? 5.143 30.075 -5.275 1.00 91.62 232 ARG A N 1
ATOM 1710 C CA . ARG A 1 232 ? 6.286 31.001 -5.300 1.00 91.62 232 ARG A CA 1
ATOM 1711 C C . ARG A 1 232 ? 6.696 31.362 -3.865 1.00 91.62 232 ARG A C 1
ATOM 1713 O O . ARG A 1 232 ? 5.824 31.761 -3.102 1.00 91.62 232 ARG A O 1
ATOM 1720 N N . PRO A 1 233 ? 7.994 31.287 -3.503 1.00 92.88 233 PRO A N 1
ATOM 1721 C CA . PRO A 1 233 ? 9.147 30.906 -4.334 1.00 92.88 233 PRO A CA 1
ATOM 1722 C C . PRO A 1 233 ? 9.120 29.429 -4.764 1.00 92.88 233 PRO A C 1
ATOM 1724 O O . PRO A 1 233 ? 8.390 28.634 -4.184 1.00 92.88 233 PRO A O 1
ATOM 1727 N N . LYS A 1 234 ? 9.918 29.062 -5.789 1.00 93.31 234 LYS A N 1
ATOM 1728 C CA . LYS A 1 234 ? 9.985 27.674 -6.291 1.00 93.31 234 LYS A CA 1
ATOM 1729 C C . LYS A 1 234 ? 10.205 26.714 -5.106 1.00 93.31 234 LYS A C 1
ATOM 1731 O O . LYS A 1 234 ? 11.230 26.856 -4.430 1.00 93.31 234 LYS A O 1
ATOM 1736 N N . PRO A 1 235 ? 9.329 25.714 -4.911 1.00 94.75 235 PRO A N 1
ATOM 1737 C CA . PRO A 1 235 ? 9.478 24.751 -3.832 1.00 94.75 235 PRO A CA 1
ATOM 1738 C C . PRO A 1 235 ? 10.800 23.988 -3.916 1.00 94.75 235 PRO A C 1
ATOM 1740 O O . PRO A 1 235 ? 11.218 23.538 -4.992 1.00 94.75 235 PRO A O 1
ATOM 1743 N N . ARG A 1 236 ? 11.467 23.854 -2.768 1.00 94.75 236 ARG A N 1
ATOM 1744 C CA . ARG A 1 236 ? 12.720 23.104 -2.645 1.00 94.75 236 ARG A CA 1
ATOM 1745 C C . ARG A 1 236 ? 12.412 21.620 -2.487 1.00 94.75 236 ARG A C 1
ATOM 1747 O O . ARG A 1 236 ? 11.487 21.255 -1.775 1.00 94.75 236 ARG A O 1
ATOM 1754 N N . PHE A 1 237 ? 13.220 20.782 -3.126 1.00 97.50 237 PHE A N 1
ATOM 1755 C CA . PHE A 1 237 ? 13.151 19.339 -2.935 1.00 97.50 237 PHE A CA 1
ATOM 1756 C C . PHE A 1 237 ? 13.583 18.955 -1.511 1.00 97.50 237 PHE A C 1
ATOM 1758 O O . PHE A 1 237 ? 14.606 19.439 -1.019 1.00 97.50 237 PHE A O 1
ATOM 1765 N N . GLY A 1 238 ? 12.848 18.027 -0.905 1.00 94.44 238 GLY A N 1
ATOM 1766 C CA . GLY A 1 238 ? 13.184 17.348 0.343 1.00 94.44 238 GLY A CA 1
ATOM 1767 C C . GLY A 1 238 ? 12.460 16.004 0.420 1.00 94.44 238 GLY A C 1
ATOM 1768 O O . GLY A 1 238 ? 11.454 15.807 -0.260 1.00 94.44 238 GLY A O 1
ATOM 1769 N N . HIS A 1 239 ? 12.977 15.067 1.214 1.00 96.19 239 HIS A N 1
ATOM 1770 C CA . HIS A 1 239 ? 12.234 13.841 1.511 1.00 96.19 239 HIS A CA 1
ATOM 1771 C C . HIS A 1 239 ? 11.040 14.173 2.418 1.00 96.19 239 HIS A C 1
ATOM 1773 O O . HIS A 1 239 ? 11.183 14.987 3.328 1.00 96.19 239 HIS A O 1
ATOM 1779 N N . ALA A 1 240 ? 9.886 13.575 2.118 1.00 92.44 240 ALA A N 1
ATOM 1780 C CA . ALA A 1 240 ? 8.573 13.878 2.684 1.00 92.44 240 ALA A CA 1
ATOM 1781 C C . ALA A 1 240 ? 8.111 15.342 2.509 1.00 92.44 240 ALA A C 1
ATOM 1783 O O . ALA A 1 240 ? 7.175 15.777 3.170 1.00 92.44 240 ALA A O 1
ATOM 1784 N N . ALA A 1 241 ? 8.742 16.121 1.621 1.00 94.44 241 ALA A N 1
ATOM 1785 C CA . ALA A 1 241 ? 8.267 17.468 1.313 1.00 94.44 241 ALA A CA 1
ATOM 1786 C C . ALA A 1 241 ? 6.978 17.390 0.484 1.00 94.44 241 ALA A C 1
ATOM 1788 O O . ALA A 1 241 ? 6.984 16.748 -0.564 1.00 94.44 241 ALA A O 1
ATOM 1789 N N . GLU A 1 242 ? 5.919 18.071 0.919 1.00 97.81 242 GLU A N 1
ATOM 1790 C CA . GLU A 1 242 ? 4.626 18.130 0.228 1.00 97.81 242 GLU A CA 1
ATOM 1791 C C . GLU A 1 242 ? 4.380 19.530 -0.348 1.00 97.81 242 GLU A C 1
ATOM 1793 O O . GLU A 1 242 ? 4.688 20.547 0.280 1.00 97.81 242 GLU A O 1
ATOM 1798 N N . VAL A 1 243 ? 3.842 19.590 -1.565 1.00 96.75 243 VAL A N 1
ATOM 1799 C CA . VAL A 1 243 ? 3.495 20.828 -2.270 1.00 96.75 243 VAL A CA 1
ATOM 1800 C C . VAL A 1 243 ? 2.196 20.620 -3.028 1.00 96.75 243 VAL A C 1
ATOM 1802 O O . VAL A 1 243 ? 2.127 19.757 -3.896 1.00 96.75 243 VAL A O 1
ATOM 1805 N N . THR A 1 244 ? 1.201 21.462 -2.785 1.00 97.44 244 THR A N 1
ATOM 1806 C CA . THR A 1 244 ? -0.017 21.489 -3.598 1.00 97.44 244 THR A CA 1
ATOM 1807 C C . THR A 1 244 ? 0.236 22.217 -4.918 1.00 97.44 244 THR A C 1
ATOM 1809 O O . THR A 1 244 ? 0.795 23.318 -4.941 1.00 97.44 244 THR A O 1
ATOM 1812 N N . LEU A 1 245 ? -0.166 21.588 -6.019 1.00 97.31 245 LEU A N 1
ATOM 1813 C CA . LEU A 1 245 ? -0.209 22.152 -7.364 1.00 97.31 245 LEU A CA 1
ATOM 1814 C C . LEU A 1 245 ? -1.677 22.318 -7.759 1.00 97.31 245 LEU A C 1
ATOM 1816 O O . LEU A 1 245 ? -2.455 21.384 -7.587 1.00 97.31 245 LEU A O 1
ATOM 1820 N N . GLU A 1 246 ? -2.053 23.478 -8.288 1.00 95.81 246 GLU A N 1
ATOM 1821 C CA . GLU A 1 246 ? -3.431 23.723 -8.738 1.00 95.81 246 GLU A CA 1
ATOM 1822 C C . GLU A 1 246 ? -3.522 23.518 -10.248 1.00 95.81 246 GLU A C 1
ATOM 1824 O O . GLU A 1 246 ? -2.677 24.009 -11.001 1.00 95.81 246 GLU A O 1
ATOM 1829 N N . LEU A 1 247 ? -4.535 22.789 -10.694 1.00 94.06 247 LEU A N 1
ATOM 1830 C CA . LEU A 1 247 ? -4.812 22.543 -12.100 1.00 94.06 247 LEU A CA 1
ATOM 1831 C C . LEU A 1 247 ? -5.626 23.710 -12.690 1.00 94.06 247 LEU A C 1
ATOM 1833 O O . LEU A 1 247 ? -6.310 24.426 -11.957 1.00 94.06 247 LEU A O 1
ATOM 1837 N N . PRO A 1 248 ? -5.597 23.911 -14.022 1.00 91.88 248 PRO A N 1
ATOM 1838 C CA . PRO A 1 248 ? -6.342 24.987 -14.681 1.00 91.88 248 PRO A CA 1
ATOM 1839 C C . PRO A 1 248 ? -7.863 24.924 -14.483 1.00 91.88 248 PRO A C 1
ATOM 1841 O O . PRO A 1 248 ? -8.539 25.938 -14.632 1.00 91.88 248 PRO A O 1
ATOM 1844 N N . ASP A 1 249 ? -8.400 23.745 -14.171 1.00 87.94 249 ASP A N 1
ATOM 1845 C CA . ASP A 1 249 ? -9.819 23.495 -13.899 1.00 87.94 249 ASP A CA 1
ATOM 1846 C C . ASP A 1 249 ? -10.205 23.699 -12.420 1.00 87.94 249 ASP A C 1
ATOM 1848 O O . ASP A 1 249 ? -11.363 23.507 -12.055 1.00 87.94 249 ASP A O 1
ATOM 1852 N N . GLY A 1 250 ? -9.256 24.112 -11.573 1.00 88.62 250 GLY A N 1
ATOM 1853 C CA . GLY A 1 250 ? -9.450 24.294 -10.134 1.00 88.62 250 GLY A CA 1
ATOM 1854 C C . GLY A 1 250 ? -9.212 23.033 -9.298 1.00 88.62 250 GLY A C 1
ATOM 1855 O O . GLY A 1 250 ? -9.292 23.109 -8.072 1.00 88.62 250 GLY A O 1
ATOM 1856 N N . GLY A 1 251 ? -8.896 21.891 -9.921 1.00 90.31 251 GLY A N 1
ATOM 1857 C CA . GLY A 1 251 ? -8.448 20.693 -9.215 1.00 90.31 251 GLY A CA 1
ATOM 1858 C C . GLY A 1 251 ? -7.089 20.889 -8.539 1.00 90.31 251 GLY A C 1
ATOM 1859 O O . GLY A 1 251 ? -6.355 21.835 -8.828 1.00 90.31 251 GLY A O 1
ATOM 1860 N N . THR A 1 252 ? -6.717 19.981 -7.640 1.00 95.31 252 THR A N 1
ATOM 1861 C CA . THR A 1 252 ? -5.409 20.009 -6.975 1.00 95.31 252 THR A CA 1
ATOM 1862 C C . THR A 1 252 ? -4.714 18.658 -7.051 1.00 95.31 252 THR A C 1
ATOM 1864 O O . THR A 1 252 ? -5.348 17.606 -7.012 1.00 95.31 252 THR A O 1
ATOM 1867 N N . VAL A 1 253 ? -3.386 18.704 -7.159 1.00 97.62 253 VAL A N 1
ATOM 1868 C CA . VAL A 1 253 ? -2.500 17.539 -7.108 1.00 97.62 253 VAL A CA 1
ATOM 1869 C C . VAL A 1 253 ? -1.396 17.806 -6.096 1.00 97.62 253 VAL A C 1
ATOM 1871 O O . VAL A 1 253 ? -0.704 18.824 -6.168 1.00 97.62 253 VAL A O 1
ATOM 1874 N N . THR A 1 254 ? -1.188 16.878 -5.167 1.00 98.56 254 THR A N 1
ATOM 1875 C CA . THR A 1 254 ? -0.112 16.974 -4.177 1.00 98.56 254 THR A CA 1
ATOM 1876 C C . THR A 1 254 ? 1.172 16.359 -4.726 1.00 98.56 254 THR A C 1
ATOM 1878 O O . THR A 1 254 ? 1.230 15.180 -5.057 1.00 98.56 254 THR A O 1
ATOM 1881 N N . LEU A 1 255 ? 2.239 17.147 -4.810 1.00 98.69 255 LEU A N 1
ATOM 1882 C CA . LEU A 1 255 ? 3.589 16.681 -5.108 1.00 98.69 255 LEU A CA 1
ATOM 1883 C C . LEU A 1 255 ? 4.318 16.343 -3.806 1.00 98.69 255 LEU A C 1
ATOM 1885 O O . LEU A 1 255 ? 4.559 17.224 -2.984 1.00 98.69 255 LEU A O 1
ATOM 1889 N N . VAL A 1 256 ? 4.723 15.086 -3.661 1.00 98.69 256 VAL A N 1
ATOM 1890 C CA . VAL A 1 256 ? 5.486 14.559 -2.527 1.00 98.69 256 VAL A CA 1
ATOM 1891 C C . VAL A 1 256 ? 6.913 14.244 -2.969 1.00 98.69 256 VAL A C 1
ATOM 1893 O O . VAL A 1 256 ? 7.141 13.634 -4.013 1.00 98.69 256 VAL A O 1
ATOM 1896 N N . GLY A 1 257 ? 7.907 14.655 -2.191 1.00 98.19 257 GLY A N 1
ATOM 1897 C CA . GLY A 1 257 ? 9.315 14.379 -2.459 1.00 98.19 257 GLY A CA 1
ATOM 1898 C C . GLY A 1 257 ? 9.808 13.152 -1.703 1.00 98.19 257 GLY A C 1
ATOM 1899 O O . GLY A 1 257 ? 9.511 12.972 -0.528 1.00 98.19 257 GLY A O 1
ATOM 1900 N N . SER A 1 258 ? 10.639 12.326 -2.334 1.00 98.12 258 SER A N 1
ATOM 1901 C CA . SER A 1 258 ? 11.412 11.300 -1.631 1.00 98.12 258 SER A CA 1
ATOM 1902 C C . SER A 1 258 ? 12.847 11.252 -2.132 1.00 98.12 258 SER A C 1
ATOM 1904 O O . SER A 1 258 ? 13.121 11.547 -3.296 1.00 98.12 258 SER A O 1
ATOM 1906 N N . PHE A 1 259 ? 13.799 10.884 -1.270 1.00 96.56 259 PHE A N 1
ATOM 1907 C CA . PHE A 1 259 ? 15.128 10.534 -1.756 1.00 96.56 259 PHE A CA 1
ATOM 1908 C C . PHE A 1 259 ? 15.026 9.369 -2.744 1.00 96.56 259 PHE A C 1
ATOM 1910 O O . PHE A 1 259 ? 14.173 8.495 -2.633 1.00 96.56 259 PHE A O 1
ATOM 1917 N N . HIS A 1 260 ? 15.897 9.368 -3.748 1.00 93.62 260 HIS A N 1
ATOM 1918 C CA . HIS A 1 260 ? 15.892 8.306 -4.746 1.00 93.62 260 HIS A CA 1
ATOM 1919 C C . HIS A 1 260 ? 16.293 6.970 -4.103 1.00 93.62 260 HIS A C 1
ATOM 1921 O O . HIS A 1 260 ? 17.238 6.939 -3.315 1.00 93.62 260 HIS A O 1
ATOM 1927 N N . VAL A 1 261 ? 15.677 5.865 -4.522 1.00 91.69 261 VAL A N 1
ATOM 1928 C CA . VAL A 1 261 ? 15.990 4.479 -4.106 1.00 91.69 261 VAL A CA 1
ATOM 1929 C C . VAL A 1 261 ? 17.321 3.952 -4.678 1.00 91.69 261 VAL A C 1
ATOM 1931 O O . VAL A 1 261 ? 17.472 2.780 -5.014 1.00 91.69 261 VAL A O 1
ATOM 1934 N N . SER A 1 262 ? 18.305 4.829 -4.899 1.00 89.19 262 SER A N 1
ATOM 1935 C CA . SER A 1 262 ? 19.619 4.423 -5.404 1.00 89.19 262 SER A CA 1
ATOM 1936 C C . SER A 1 262 ? 20.397 3.698 -4.311 1.00 89.19 262 SER A C 1
ATOM 1938 O O . SER A 1 262 ? 20.280 4.043 -3.136 1.00 89.19 262 SER A O 1
ATOM 1940 N N . GLN A 1 263 ? 21.268 2.763 -4.703 1.00 86.38 263 GLN A N 1
ATOM 1941 C CA . GLN A 1 263 ? 22.140 2.055 -3.755 1.00 86.38 263 GLN A CA 1
ATOM 1942 C C . GLN A 1 263 ? 22.957 3.010 -2.881 1.00 86.38 263 GLN A C 1
ATOM 1944 O O . GLN A 1 263 ? 23.189 2.733 -1.713 1.00 86.38 263 GLN A O 1
ATOM 1949 N N . HIS A 1 264 ? 23.361 4.161 -3.427 1.00 86.75 264 HIS A N 1
ATOM 1950 C CA . HIS A 1 264 ? 24.055 5.180 -2.649 1.00 86.75 264 HIS A CA 1
ATOM 1951 C C . HIS A 1 264 ? 23.215 5.673 -1.463 1.00 86.75 264 HIS A C 1
ATOM 1953 O O . HIS A 1 264 ? 23.741 5.786 -0.363 1.00 86.75 264 HIS A O 1
ATOM 1959 N N . ASN A 1 265 ? 21.921 5.942 -1.653 1.00 88.56 265 ASN A N 1
ATOM 1960 C CA . ASN A 1 265 ? 21.064 6.431 -0.573 1.00 88.56 265 ASN A CA 1
ATOM 1961 C C . ASN A 1 265 ? 20.660 5.316 0.397 1.00 88.56 265 ASN A C 1
ATOM 1963 O O . ASN A 1 265 ? 20.616 5.557 1.600 1.00 88.56 265 ASN A O 1
ATOM 1967 N N . THR A 1 266 ? 20.385 4.113 -0.112 1.00 88.44 266 THR A N 1
ATOM 1968 C CA . THR A 1 266 ? 19.906 3.001 0.717 1.00 88.44 266 THR A CA 1
ATOM 1969 C C . THR A 1 266 ? 21.028 2.379 1.545 1.00 88.44 266 THR A C 1
ATOM 1971 O O . THR A 1 266 ? 20.845 2.131 2.731 1.00 88.44 266 THR A O 1
ATOM 1974 N N . PHE A 1 267 ? 22.235 2.217 0.990 1.00 87.81 267 PHE A N 1
ATOM 1975 C CA . PHE A 1 267 ? 23.375 1.672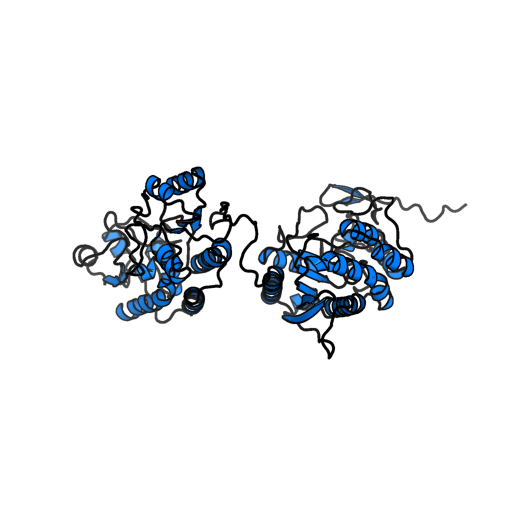 1.743 1.00 87.81 267 PHE A CA 1
ATOM 1976 C C . PHE A 1 267 ? 23.960 2.653 2.762 1.00 87.81 267 PHE A C 1
ATOM 1978 O O . PHE A 1 267 ? 24.531 2.220 3.756 1.00 87.81 267 PHE A O 1
ATOM 1985 N N . THR A 1 268 ? 23.833 3.965 2.539 1.00 84.12 268 THR A N 1
ATOM 1986 C CA . THR A 1 268 ? 24.314 4.982 3.494 1.00 84.12 268 THR A CA 1
ATOM 1987 C C . THR A 1 268 ? 23.304 5.289 4.603 1.00 84.12 268 THR A C 1
ATOM 1989 O O . THR A 1 268 ? 23.596 6.112 5.466 1.00 84.12 268 THR A O 1
ATOM 1992 N N . GLY A 1 269 ? 22.107 4.687 4.575 1.00 88.38 269 GLY A N 1
ATOM 1993 C CA . GLY A 1 269 ? 21.023 4.993 5.514 1.00 88.38 269 GLY A CA 1
ATOM 1994 C C . GLY A 1 269 ? 20.369 6.362 5.292 1.00 88.38 269 GLY A C 1
ATOM 1995 O O . GLY A 1 269 ? 19.507 6.760 6.069 1.00 88.38 269 GLY A O 1
ATOM 1996 N N . ARG A 1 270 ? 20.732 7.086 4.221 1.00 88.56 270 ARG A N 1
ATOM 1997 C CA . ARG A 1 270 ? 20.084 8.354 3.846 1.00 88.56 270 ARG A CA 1
ATOM 1998 C C . ARG A 1 270 ? 18.605 8.160 3.500 1.00 88.56 270 ARG A C 1
ATOM 2000 O O . ARG A 1 270 ? 17.820 9.092 3.650 1.00 88.56 270 ARG A O 1
ATOM 2007 N N . LEU A 1 271 ? 18.248 6.976 3.011 1.00 94.88 271 LEU A N 1
ATOM 2008 C CA . LEU A 1 271 ? 16.875 6.510 2.867 1.00 94.88 271 LEU A CA 1
ATOM 2009 C C . LEU A 1 271 ? 16.780 5.105 3.469 1.00 94.88 271 LEU A C 1
ATOM 2011 O O . LEU A 1 271 ? 17.480 4.206 3.004 1.00 94.88 271 LEU A O 1
ATOM 2015 N N . THR A 1 272 ? 15.923 4.918 4.470 1.00 93.25 272 THR A N 1
ATOM 2016 C CA . THR A 1 272 ? 15.621 3.598 5.047 1.00 93.25 272 THR A CA 1
ATOM 2017 C C . THR A 1 272 ? 14.326 3.024 4.472 1.00 93.25 272 THR A C 1
ATOM 2019 O O . THR A 1 272 ? 13.552 3.741 3.832 1.00 93.25 272 THR A O 1
ATOM 2022 N N . GLU A 1 273 ? 14.073 1.732 4.697 1.00 93.19 273 GLU A N 1
ATOM 2023 C CA . GLU A 1 273 ? 12.814 1.095 4.286 1.00 93.19 273 GLU A CA 1
ATOM 2024 C C . GLU A 1 273 ? 11.618 1.746 4.982 1.00 93.19 273 GLU A C 1
ATOM 2026 O O . GLU A 1 273 ? 10.659 2.104 4.311 1.00 93.19 273 GLU A O 1
ATOM 2031 N N . GLN A 1 274 ? 11.716 2.027 6.287 1.00 92.31 274 GLN A N 1
ATOM 2032 C CA . GLN A 1 274 ? 10.636 2.676 7.039 1.00 92.31 274 GLN A CA 1
ATOM 2033 C C . GLN A 1 274 ? 10.310 4.072 6.491 1.00 92.31 274 GLN A C 1
ATOM 2035 O O . GLN A 1 274 ? 9.147 4.452 6.419 1.00 92.31 274 GLN A O 1
ATOM 2040 N N . MET A 1 275 ? 11.326 4.838 6.075 1.00 92.25 275 MET A N 1
ATOM 2041 C CA . MET A 1 275 ? 11.127 6.150 5.449 1.00 92.25 275 MET A CA 1
ATOM 2042 C C . MET A 1 275 ? 10.417 6.038 4.094 1.00 92.25 275 MET A C 1
ATOM 2044 O O . MET A 1 275 ? 9.558 6.858 3.765 1.00 92.25 275 MET A O 1
ATOM 2048 N N . LEU A 1 276 ? 10.787 5.036 3.292 1.00 96.12 276 LEU A N 1
ATOM 2049 C CA . LEU A 1 276 ? 10.156 4.785 1.999 1.00 96.12 276 LEU A CA 1
ATOM 2050 C C . LEU A 1 276 ? 8.707 4.298 2.165 1.00 96.12 276 LEU A C 1
ATOM 2052 O O . LEU A 1 276 ? 7.822 4.783 1.464 1.00 96.12 276 LEU A O 1
ATOM 2056 N N . ASP A 1 277 ? 8.455 3.409 3.121 1.00 94.56 277 ASP A N 1
ATOM 2057 C CA . ASP A 1 277 ? 7.118 2.898 3.425 1.00 94.56 277 ASP A CA 1
ATOM 2058 C C . ASP A 1 277 ? 6.211 4.009 3.962 1.00 94.56 277 ASP A C 1
ATOM 2060 O O . ASP A 1 277 ? 5.066 4.134 3.531 1.00 94.56 277 ASP A O 1
ATOM 2064 N N . ALA A 1 278 ? 6.731 4.874 4.839 1.00 89.12 278 ALA A N 1
ATOM 2065 C CA . ALA A 1 278 ? 5.986 6.011 5.373 1.00 89.12 278 ALA A CA 1
ATOM 2066 C C . ALA A 1 278 ? 5.575 6.996 4.268 1.00 89.12 278 ALA A C 1
ATOM 2068 O O . ALA A 1 278 ? 4.412 7.397 4.204 1.00 89.12 278 ALA A O 1
ATOM 2069 N N . VAL A 1 279 ? 6.495 7.361 3.363 1.00 96.56 279 VAL A N 1
ATOM 2070 C CA . VAL A 1 279 ? 6.162 8.295 2.275 1.00 96.56 279 VAL A CA 1
ATOM 2071 C C . VAL A 1 279 ? 5.196 7.669 1.267 1.00 96.56 279 VAL A C 1
ATOM 2073 O O . VAL A 1 279 ? 4.310 8.356 0.773 1.00 96.56 279 VAL A O 1
ATOM 2076 N N . LEU A 1 280 ? 5.313 6.368 0.985 1.00 98.00 280 LEU A N 1
ATOM 2077 C CA . LEU A 1 280 ? 4.387 5.661 0.096 1.00 98.00 280 LEU A CA 1
ATOM 2078 C C . LEU A 1 280 ? 2.999 5.471 0.723 1.00 98.00 280 LEU A C 1
ATOM 2080 O O . LEU A 1 280 ? 1.998 5.637 0.030 1.00 98.00 280 LEU A O 1
ATOM 2084 N N . SER A 1 281 ? 2.929 5.208 2.029 1.00 95.31 281 SER A N 1
ATOM 2085 C CA . SER A 1 281 ? 1.666 5.165 2.778 1.00 95.31 281 SER A CA 1
ATOM 2086 C C . SER A 1 281 ? 0.979 6.528 2.759 1.00 95.31 281 SER A C 1
ATOM 2088 O O . SER A 1 281 ? -0.222 6.620 2.523 1.00 95.31 281 SER A O 1
ATOM 2090 N N . ARG A 1 282 ? 1.753 7.609 2.922 1.00 94.81 282 ARG A N 1
ATOM 2091 C CA . ARG A 1 282 ? 1.244 8.977 2.794 1.00 94.81 282 ARG A CA 1
ATOM 2092 C C . ARG A 1 282 ? 0.746 9.276 1.381 1.00 94.81 282 ARG A C 1
ATOM 2094 O O . ARG A 1 282 ? -0.303 9.890 1.224 1.00 94.81 282 ARG A O 1
ATOM 2101 N N . VAL A 1 283 ? 1.464 8.820 0.355 1.00 97.38 283 VAL A N 1
ATOM 2102 C CA . VAL A 1 283 ? 1.013 8.915 -1.040 1.00 97.38 283 VAL A CA 1
ATOM 2103 C C . VAL A 1 283 ? -0.312 8.179 -1.223 1.00 97.38 283 VAL A C 1
ATOM 2105 O O . VAL A 1 283 ? -1.208 8.738 -1.830 1.00 97.38 283 VAL A O 1
ATOM 2108 N N . ARG A 1 284 ? -0.492 6.984 -0.653 1.00 93.56 284 ARG A N 1
ATOM 2109 C CA . ARG A 1 284 ? -1.781 6.272 -0.684 1.00 93.56 284 ARG A CA 1
ATOM 2110 C C . ARG A 1 284 ? -2.920 7.049 -0.042 1.00 93.56 284 ARG A C 1
ATOM 2112 O O . ARG A 1 284 ? -3.910 7.306 -0.707 1.00 93.56 284 ARG A O 1
ATOM 2119 N N . GLN A 1 285 ? -2.720 7.550 1.172 1.00 90.00 285 GLN A N 1
ATOM 2120 C CA . GLN A 1 285 ? -3.713 8.397 1.845 1.00 90.00 285 GLN A CA 1
ATOM 2121 C C . GLN A 1 285 ? -4.118 9.616 0.998 1.00 90.00 285 GLN A C 1
ATOM 2123 O O . GLN A 1 285 ? -5.288 9.965 0.919 1.00 90.00 285 GLN A O 1
ATOM 2128 N N . LEU A 1 286 ? -3.150 10.267 0.345 1.00 90.19 286 LEU A N 1
ATOM 2129 C CA . LEU A 1 286 ? -3.408 11.410 -0.537 1.00 90.19 286 LEU A CA 1
ATOM 2130 C C . LEU A 1 286 ? -4.082 11.011 -1.861 1.00 90.19 286 LEU A C 1
ATOM 2132 O O . LEU A 1 286 ? -4.829 11.811 -2.420 1.00 90.19 286 LEU A O 1
ATOM 2136 N N . GLY A 1 287 ? -3.778 9.816 -2.375 1.00 89.25 287 GLY A N 1
ATOM 2137 C CA . GLY A 1 287 ? -4.361 9.237 -3.585 1.00 89.25 287 GLY A CA 1
ATOM 2138 C C . GLY A 1 287 ? -5.840 8.912 -3.414 1.00 89.25 287 GLY A C 1
ATOM 2139 O O . GLY A 1 287 ? -6.654 9.280 -4.260 1.00 89.25 287 GLY A O 1
ATOM 2140 N N . ASP A 1 288 ? -6.168 8.289 -2.286 1.00 82.19 288 ASP A N 1
ATOM 2141 C CA . ASP A 1 288 ? -7.523 7.858 -1.932 1.00 82.19 288 ASP A CA 1
ATOM 2142 C C . ASP A 1 288 ? -8.414 9.066 -1.528 1.00 82.19 288 ASP A C 1
ATOM 2144 O O . ASP A 1 288 ? -9.642 9.032 -1.659 1.00 82.19 288 ASP A O 1
ATOM 2148 N N . GLY A 1 289 ? -7.784 10.188 -1.140 1.00 63.59 289 GLY A N 1
ATOM 2149 C CA . GLY A 1 289 ? -8.424 11.453 -0.760 1.00 63.59 289 GLY A CA 1
ATOM 2150 C C . GLY A 1 289 ? -9.059 11.423 0.637 1.00 63.59 289 GLY A C 1
ATOM 2151 O O . GLY A 1 289 ? -9.305 10.359 1.191 1.00 63.59 289 GLY A O 1
ATOM 2152 N N . ASP A 1 290 ? -9.399 12.596 1.195 1.00 43.78 290 ASP A N 1
ATOM 2153 C CA . ASP A 1 290 ? -10.282 12.727 2.381 1.00 43.78 290 ASP A CA 1
ATOM 2154 C C . ASP A 1 290 ? -11.759 12.419 2.018 1.00 43.78 290 ASP A C 1
ATOM 2156 O O . ASP A 1 290 ? -12.701 13.063 2.483 1.00 43.78 290 ASP A O 1
ATOM 2160 N N . SER A 1 291 ? -11.970 11.468 1.111 1.00 39.25 291 SER A N 1
ATOM 2161 C CA . SER A 1 291 ? -13.277 11.074 0.604 1.00 39.25 291 SER A CA 1
ATOM 2162 C C . SER A 1 291 ? -13.971 10.215 1.657 1.00 39.25 291 SER A C 1
ATOM 2164 O O . SER A 1 291 ? -13.532 9.100 1.935 1.00 39.25 291 SER A O 1
ATOM 2166 N N . ASP A 1 292 ? -15.079 10.716 2.207 1.00 37.19 292 ASP A N 1
ATOM 2167 C CA . ASP A 1 292 ? -16.125 9.875 2.788 1.00 37.19 292 ASP A CA 1
ATOM 2168 C C . ASP A 1 292 ? -16.354 8.655 1.879 1.00 37.19 292 ASP A C 1
ATOM 2170 O O . ASP A 1 292 ? -16.562 8.780 0.667 1.00 37.19 292 ASP A O 1
ATOM 2174 N N . GLY A 1 293 ? -16.241 7.474 2.486 1.00 36.31 293 GLY A N 1
ATOM 2175 C CA . GLY A 1 293 ? -16.081 6.198 1.806 1.00 36.31 293 GLY A CA 1
ATOM 2176 C C . GLY A 1 293 ? -17.196 5.857 0.822 1.00 36.31 293 GLY A C 1
ATOM 2177 O O . GLY A 1 293 ? -18.335 5.586 1.205 1.00 36.31 293 GLY A O 1
ATOM 2178 N N . ALA A 1 294 ? -16.817 5.766 -0.450 1.00 38.88 294 ALA A N 1
ATOM 2179 C CA . ALA A 1 294 ? -17.548 5.026 -1.466 1.00 38.88 294 ALA A CA 1
ATOM 2180 C C . ALA A 1 294 ? -16.571 4.502 -2.535 1.00 38.88 294 ALA A C 1
ATOM 2182 O O . ALA A 1 294 ? -16.529 5.013 -3.650 1.00 38.88 294 ALA A O 1
ATOM 2183 N N . GLU A 1 295 ? -15.792 3.465 -2.208 1.00 41.91 295 GLU A N 1
ATOM 2184 C CA . GLU A 1 295 ? -15.213 2.575 -3.220 1.00 41.91 295 GLU A CA 1
ATOM 2185 C C . GLU A 1 295 ? -15.944 1.232 -3.207 1.00 41.91 295 GLU A C 1
ATOM 2187 O O . GLU A 1 295 ? -16.069 0.571 -2.180 1.00 41.91 295 GLU A O 1
ATOM 2192 N N . THR A 1 296 ? -16.374 0.790 -4.386 1.00 38.81 296 THR A N 1
ATOM 2193 C CA . THR A 1 296 ? -16.822 -0.577 -4.674 1.00 38.81 296 THR A CA 1
ATOM 2194 C C . THR A 1 296 ? -15.636 -1.546 -4.815 1.00 38.81 296 THR A C 1
ATOM 2196 O O . THR A 1 296 ? -15.609 -2.369 -5.731 1.00 38.81 296 THR A O 1
ATOM 2199 N N . GLY A 1 297 ? -14.642 -1.454 -3.928 1.00 48.00 297 GLY A N 1
ATOM 2200 C CA . GLY A 1 297 ? -13.729 -2.559 -3.651 1.00 48.00 297 GLY A CA 1
ATOM 2201 C C . GLY A 1 297 ? -14.444 -3.502 -2.689 1.00 48.00 297 GLY A C 1
ATOM 2202 O O . GLY A 1 297 ? -14.904 -3.062 -1.641 1.00 48.00 297 GLY A O 1
ATOM 2203 N N . GLN A 1 298 ? -14.617 -4.779 -3.038 1.00 58.41 298 GLN A N 1
ATOM 2204 C CA . GLN A 1 298 ? -15.197 -5.737 -2.091 1.00 58.41 298 GLN A CA 1
ATOM 2205 C C . GLN A 1 298 ? -14.275 -5.827 -0.871 1.00 58.41 298 GLN A C 1
ATOM 2207 O O . GLN A 1 298 ? -13.197 -6.413 -0.964 1.00 58.41 298 GLN A O 1
ATOM 2212 N N . SER A 1 299 ? -14.679 -5.235 0.256 1.00 77.81 299 SER A N 1
ATOM 2213 C CA . SER A 1 299 ? -13.962 -5.363 1.524 1.00 77.81 299 SER A CA 1
ATOM 2214 C C . SER A 1 299 ? -13.786 -6.845 1.855 1.00 77.81 299 SER A C 1
ATOM 2216 O O . SER A 1 299 ? -14.654 -7.654 1.532 1.00 77.81 299 SER A O 1
ATOM 2218 N N . VAL A 1 300 ? -12.682 -7.227 2.492 1.00 89.06 300 VAL A N 1
ATOM 2219 C CA . VAL A 1 300 ? -12.469 -8.604 2.966 1.00 89.06 300 VAL A CA 1
ATOM 2220 C C . VAL A 1 300 ? -12.348 -8.613 4.481 1.00 89.06 300 VAL A C 1
ATOM 2222 O O . VAL A 1 300 ? -11.826 -7.668 5.060 1.00 89.06 300 VAL A O 1
ATOM 2225 N N . ASP A 1 301 ? -12.809 -9.667 5.144 1.00 95.00 301 ASP A N 1
ATOM 2226 C CA . ASP A 1 301 ? -12.625 -9.815 6.591 1.00 95.00 301 ASP A CA 1
ATOM 2227 C C . ASP A 1 301 ? -11.197 -10.278 6.958 1.00 95.00 301 ASP A C 1
ATOM 2229 O O . ASP A 1 301 ? -10.325 -10.403 6.093 1.00 95.00 301 ASP A O 1
ATOM 2233 N N . ASP A 1 302 ? -10.910 -10.526 8.240 1.00 94.81 302 ASP A N 1
ATOM 2234 C CA . ASP A 1 302 ? -9.571 -10.963 8.687 1.00 94.81 302 ASP A CA 1
ATOM 2235 C C . ASP A 1 302 ? -9.231 -12.403 8.267 1.00 94.81 302 ASP A C 1
ATOM 2237 O O . ASP A 1 302 ? -8.092 -12.854 8.396 1.00 94.81 302 ASP A O 1
ATOM 2241 N N . LEU A 1 303 ? -10.218 -13.141 7.760 1.00 91.81 303 LEU A N 1
ATOM 2242 C CA . LEU A 1 303 ? -10.049 -14.479 7.205 1.00 91.81 303 LEU A CA 1
ATOM 2243 C C . LEU A 1 303 ? -9.950 -14.454 5.669 1.00 91.81 303 LEU A C 1
ATOM 2245 O O . LEU A 1 303 ? -9.866 -15.516 5.050 1.00 91.81 303 LEU A O 1
ATOM 2249 N N . GLY A 1 304 ? -9.946 -13.265 5.054 1.00 89.12 304 GLY A N 1
ATOM 2250 C CA . GLY A 1 304 ? -9.851 -13.074 3.607 1.00 89.12 304 GLY A CA 1
ATOM 2251 C C . GLY A 1 304 ? -11.150 -13.358 2.848 1.00 89.12 304 GLY A C 1
ATOM 2252 O O . GLY A 1 304 ? -11.122 -13.518 1.627 1.00 89.12 304 GLY A O 1
ATOM 2253 N N . HIS A 1 305 ? -12.292 -13.450 3.533 1.00 89.25 305 HIS A N 1
ATOM 2254 C CA . HIS A 1 305 ? -13.583 -13.627 2.876 1.00 89.25 305 HIS A CA 1
ATOM 2255 C C . HIS A 1 305 ? -14.149 -12.284 2.402 1.00 89.25 305 HIS A C 1
ATOM 2257 O O . HIS A 1 305 ? -14.188 -11.348 3.199 1.00 89.25 305 HIS A O 1
ATOM 2263 N N . PRO A 1 306 ? -14.666 -12.191 1.162 1.00 87.31 306 PRO A N 1
ATOM 2264 C CA . PRO A 1 306 ? -15.366 -11.001 0.695 1.00 87.31 306 PRO A CA 1
ATOM 2265 C C . PRO A 1 306 ? -16.574 -10.659 1.575 1.00 87.31 306 PRO A C 1
ATOM 2267 O O . PRO A 1 306 ? -17.378 -11.526 1.927 1.00 87.31 306 PRO A O 1
ATOM 2270 N N . VAL A 1 307 ? -16.719 -9.375 1.875 1.00 93.44 307 VAL A N 1
ATOM 2271 C CA . VAL A 1 307 ? -17.815 -8.759 2.618 1.00 93.44 307 VAL A CA 1
ATOM 2272 C C . VAL A 1 307 ? -18.482 -7.761 1.667 1.00 93.44 307 VAL A C 1
ATOM 2274 O O . VAL A 1 307 ? -17.989 -6.646 1.500 1.00 93.44 307 VAL A O 1
ATOM 2277 N N . PRO A 1 308 ? -19.568 -8.154 0.976 1.00 86.81 308 PRO A N 1
ATOM 2278 C CA . PRO A 1 308 ? -20.199 -7.322 -0.045 1.00 86.81 308 PRO A CA 1
ATOM 2279 C C . PRO A 1 308 ? -21.024 -6.203 0.604 1.00 86.81 308 PRO A C 1
ATOM 2281 O O . PRO A 1 308 ? -22.241 -6.312 0.743 1.00 86.81 308 PRO A O 1
ATOM 2284 N N . LEU A 1 309 ? -20.354 -5.132 1.024 1.00 85.62 309 LEU A N 1
ATOM 2285 C CA . LEU A 1 309 ? -20.995 -3.931 1.550 1.00 85.62 309 LEU A CA 1
ATOM 2286 C C . LEU A 1 309 ? -21.498 -3.053 0.397 1.00 85.62 309 LEU A C 1
ATOM 2288 O O . LEU A 1 309 ? -20.773 -2.788 -0.559 1.00 85.62 309 LEU A O 1
ATOM 2292 N N . ALA A 1 310 ? -22.743 -2.584 0.491 1.00 76.44 310 ALA A N 1
ATOM 2293 C CA . ALA A 1 310 ? -23.330 -1.644 -0.473 1.00 76.44 310 ALA A CA 1
ATOM 2294 C C . ALA A 1 310 ? -22.972 -0.170 -0.178 1.00 76.44 310 ALA A C 1
ATOM 2296 O O . ALA A 1 310 ? -23.384 0.729 -0.908 1.00 76.44 310 ALA A O 1
ATOM 2297 N N . GLY A 1 311 ? -22.243 0.074 0.912 1.00 80.44 311 GLY A N 1
ATOM 2298 C CA . GLY A 1 311 ? -21.907 1.380 1.468 1.00 80.44 311 GLY A CA 1
ATOM 2299 C C . GLY A 1 311 ? -21.636 1.251 2.967 1.00 80.44 311 GLY A C 1
ATOM 2300 O O . GLY A 1 311 ? -21.520 0.136 3.483 1.00 80.44 311 GLY A O 1
ATOM 2301 N N . ARG A 1 312 ? -21.571 2.383 3.676 1.00 87.62 312 ARG A N 1
ATOM 2302 C CA . ARG A 1 312 ? -21.410 2.400 5.136 1.00 87.62 312 ARG A CA 1
ATOM 2303 C C . ARG A 1 312 ? -22.559 1.635 5.823 1.00 87.62 312 ARG A C 1
ATOM 2305 O O . ARG A 1 312 ? -23.717 1.989 5.605 1.00 87.62 312 ARG A O 1
ATOM 2312 N N . PRO A 1 313 ? -22.269 0.643 6.684 1.00 92.50 313 PRO A N 1
ATOM 2313 C CA . PRO A 1 313 ? -23.288 -0.061 7.453 1.00 92.50 313 PRO A CA 1
ATOM 2314 C C . PRO A 1 313 ? -23.993 0.858 8.457 1.00 92.50 313 PRO A C 1
ATOM 2316 O O . PRO A 1 313 ? -23.348 1.595 9.212 1.00 92.50 313 PRO A O 1
ATOM 2319 N N . HIS A 1 314 ? -25.319 0.768 8.505 1.00 93.56 314 HIS A N 1
ATOM 2320 C CA . HIS A 1 314 ? -26.191 1.511 9.416 1.00 93.56 314 HIS A CA 1
ATOM 2321 C C . HIS A 1 314 ? -27.077 0.596 10.273 1.00 93.56 314 HIS A C 1
ATOM 2323 O O . HIS A 1 314 ? -27.628 1.054 11.275 1.00 93.56 314 HIS A O 1
ATOM 2329 N N . ARG A 1 315 ? -27.228 -0.680 9.898 1.00 97.06 315 ARG A N 1
ATOM 2330 C CA . ARG A 1 315 ? -28.045 -1.690 10.580 1.00 97.06 315 ARG A CA 1
ATOM 2331 C C . ARG A 1 315 ? -27.180 -2.884 10.951 1.00 97.06 315 ARG A C 1
ATOM 2333 O O . ARG A 1 315 ? -27.253 -3.957 10.357 1.00 97.06 315 ARG A O 1
ATOM 2340 N N . VAL A 1 316 ? -26.368 -2.696 11.978 1.00 98.31 316 VAL A N 1
ATOM 2341 C CA . VAL A 1 316 ? -25.338 -3.655 12.357 1.00 98.31 316 VAL A CA 1
ATOM 2342 C C . VAL A 1 316 ? -25.824 -4.600 13.439 1.00 98.31 316 VAL A C 1
ATOM 2344 O O . VAL A 1 316 ? -26.434 -4.192 14.431 1.00 98.31 316 VAL A O 1
ATOM 2347 N N . ILE A 1 317 ? -25.499 -5.876 13.276 1.00 98.69 317 ILE A N 1
ATOM 2348 C CA . ILE A 1 317 ? -25.617 -6.872 14.333 1.00 98.69 317 ILE A CA 1
ATOM 2349 C C . ILE A 1 317 ? -24.225 -7.295 14.779 1.00 98.69 317 ILE A C 1
ATOM 2351 O O . ILE A 1 317 ? -23.412 -7.714 13.963 1.00 98.69 317 ILE A O 1
ATOM 2355 N N . SER A 1 318 ? -23.953 -7.224 16.078 1.00 98.31 318 SER A N 1
ATOM 2356 C CA . SER A 1 318 ? -22.695 -7.713 16.645 1.00 98.31 318 SER A CA 1
ATOM 2357 C C . SER A 1 318 ? -22.922 -9.003 17.428 1.00 98.31 318 SER A C 1
ATOM 2359 O O . SER A 1 318 ? -23.777 -9.074 18.315 1.00 98.31 318 SER A O 1
ATOM 2361 N N . LEU A 1 319 ? -22.146 -10.038 17.102 1.00 98.12 319 LEU A N 1
ATOM 2362 C CA . LEU A 1 319 ? -22.221 -11.347 17.751 1.00 98.12 319 LEU A CA 1
ATOM 2363 C C . LEU A 1 319 ? -21.237 -11.503 18.922 1.00 98.12 319 LEU A C 1
ATOM 2365 O O . LEU A 1 319 ? -21.086 -12.617 19.426 1.00 98.12 319 LEU A O 1
ATOM 2369 N N . VAL A 1 320 ? -20.550 -10.428 19.331 1.00 96.94 320 VAL A N 1
ATOM 2370 C CA . VAL A 1 320 ? -19.480 -10.461 20.344 1.00 96.94 320 VAL A CA 1
ATOM 2371 C C . VAL A 1 320 ? -19.578 -9.236 21.270 1.00 96.94 320 VAL A C 1
ATOM 2373 O O . VAL A 1 320 ? -19.735 -8.115 20.773 1.00 96.94 320 VAL A O 1
ATOM 2376 N N . PRO A 1 321 ? -19.481 -9.392 22.607 1.00 95.62 321 PRO A N 1
ATOM 2377 C CA . PRO A 1 321 ? -19.525 -8.275 23.559 1.00 95.62 321 PRO A CA 1
ATOM 2378 C C . PRO A 1 321 ? -18.496 -7.171 23.301 1.00 95.62 321 PRO A C 1
ATOM 2380 O O . PRO A 1 321 ? -18.892 -6.014 23.161 1.00 95.62 321 PRO A O 1
ATOM 2383 N N . SER A 1 322 ? -17.218 -7.518 23.139 1.00 96.19 322 SER A N 1
ATOM 2384 C CA . SER A 1 322 ? -16.147 -6.540 22.900 1.00 96.19 322 SER A CA 1
ATOM 2385 C C . SER A 1 322 ? -16.363 -5.726 21.618 1.00 96.19 322 SER A C 1
ATOM 2387 O O . SER A 1 322 ? -16.234 -4.503 21.622 1.00 96.19 322 SER A O 1
ATOM 2389 N N . LEU A 1 323 ? -16.789 -6.384 20.535 1.00 97.94 323 LEU A N 1
ATOM 2390 C CA . LEU A 1 323 ? -17.121 -5.730 19.266 1.00 97.94 323 LEU A CA 1
ATOM 2391 C C . LEU A 1 323 ? -18.359 -4.841 19.392 1.00 97.94 323 LEU A C 1
ATOM 2393 O O . LEU A 1 323 ? -18.408 -3.769 18.800 1.00 97.94 323 LEU A O 1
ATOM 2397 N N . SER A 1 324 ? -19.356 -5.262 20.177 1.00 97.81 324 SER A N 1
ATOM 2398 C CA . SER A 1 324 ? -20.547 -4.445 20.445 1.00 97.81 324 SER A CA 1
ATOM 2399 C C . SER A 1 324 ? -20.175 -3.148 21.157 1.00 97.81 324 SER A C 1
ATOM 2401 O O . SER A 1 324 ? -20.615 -2.080 20.742 1.00 97.81 324 SER A O 1
ATOM 2403 N N . GLU A 1 325 ? -19.318 -3.226 22.175 1.00 97.25 325 GLU A N 1
ATOM 2404 C CA . GLU A 1 325 ? -18.809 -2.045 22.872 1.00 97.25 325 GLU A CA 1
ATOM 2405 C C . GLU A 1 325 ? -18.012 -1.136 21.924 1.00 97.25 325 GLU A C 1
ATOM 2407 O O . GLU A 1 325 ? -18.238 0.075 21.886 1.00 97.25 325 GLU A O 1
ATOM 2412 N N . ALA A 1 326 ? -17.121 -1.715 21.114 1.00 97.94 326 ALA A N 1
ATOM 2413 C CA . ALA A 1 326 ? -16.315 -0.967 20.153 1.00 97.94 326 ALA A CA 1
ATOM 2414 C C . ALA A 1 326 ? -17.174 -0.232 19.113 1.00 97.94 326 ALA A C 1
ATOM 2416 O O . ALA A 1 326 ? -16.932 0.946 18.835 1.00 97.94 326 ALA A O 1
ATOM 2417 N N . ILE A 1 327 ? -18.195 -0.899 18.565 1.00 98.06 327 ILE A N 1
ATOM 2418 C CA . ILE A 1 327 ? -19.117 -0.303 17.591 1.00 98.06 327 ILE A CA 1
ATOM 2419 C C . ILE A 1 327 ? -19.979 0.765 18.264 1.00 98.06 327 ILE A C 1
ATOM 2421 O O . ILE A 1 327 ? -20.097 1.856 17.720 1.00 98.06 327 ILE A O 1
ATOM 2425 N N . ALA A 1 328 ? -20.523 0.512 19.457 1.00 96.81 328 ALA A N 1
ATOM 2426 C CA . ALA A 1 328 ? -21.332 1.495 20.178 1.00 96.81 328 ALA A CA 1
ATOM 2427 C C . ALA A 1 328 ? -20.547 2.778 20.505 1.00 96.81 328 ALA A C 1
ATOM 2429 O O . ALA A 1 328 ? -21.079 3.877 20.359 1.00 96.81 328 ALA A O 1
ATOM 2430 N N . ALA A 1 329 ? -19.276 2.642 20.900 1.00 96.31 329 ALA A N 1
ATOM 2431 C CA . ALA A 1 329 ? -18.401 3.770 21.214 1.00 96.31 329 ALA A CA 1
ATOM 2432 C C . ALA A 1 329 ? -17.950 4.564 19.975 1.00 96.31 329 ALA A C 1
ATOM 2434 O O . ALA A 1 329 ? -17.579 5.731 20.095 1.00 96.31 329 ALA A O 1
ATOM 2435 N N . THR A 1 330 ? -17.950 3.938 18.796 1.00 96.44 330 THR A N 1
ATOM 2436 C CA . THR A 1 330 ? -17.368 4.511 17.571 1.00 96.44 330 THR A CA 1
ATOM 2437 C C . THR A 1 330 ? -18.422 4.992 16.579 1.00 96.44 330 THR A C 1
ATOM 2439 O O . THR A 1 330 ? -18.279 6.051 15.970 1.00 96.44 330 THR A O 1
ATOM 2442 N N . VAL A 1 331 ? -19.485 4.212 16.406 1.00 95.19 331 VAL A N 1
ATOM 2443 C CA . VAL A 1 331 ? -20.566 4.444 15.447 1.00 95.19 331 VAL A CA 1
ATOM 2444 C C . VAL A 1 331 ? -21.904 4.378 16.196 1.00 95.19 331 VAL A C 1
ATOM 2446 O O . VAL A 1 331 ? -22.664 3.412 16.054 1.00 95.19 331 VAL A O 1
ATOM 2449 N N . PRO A 1 332 ? -22.198 5.380 17.045 1.00 93.06 332 PRO A N 1
ATOM 2450 C CA . PRO A 1 332 ? -23.393 5.368 17.878 1.00 93.06 332 PRO A CA 1
ATOM 2451 C C . PRO A 1 332 ? -24.661 5.274 17.020 1.00 93.06 332 PRO A C 1
ATOM 2453 O O . PRO A 1 332 ? -24.795 5.950 16.000 1.00 93.06 332 PRO A O 1
ATOM 2456 N N . GLY A 1 333 ? -25.597 4.423 17.444 1.00 91.25 333 GLY A N 1
ATOM 2457 C CA . GLY A 1 333 ? -26.877 4.205 16.764 1.00 91.25 333 GLY A CA 1
ATOM 2458 C C . GLY A 1 333 ? -26.871 3.163 15.639 1.00 91.25 333 GLY A C 1
ATOM 2459 O O . GLY A 1 333 ? -27.945 2.835 15.147 1.00 91.25 333 GLY A O 1
ATOM 2460 N N . ALA A 1 334 ? -25.717 2.602 15.255 1.00 95.50 334 ALA A N 1
ATOM 2461 C CA . ALA A 1 334 ? -25.660 1.586 14.196 1.00 95.50 334 ALA A CA 1
ATOM 2462 C C . ALA A 1 334 ? -26.123 0.186 14.643 1.00 95.50 334 ALA A C 1
ATOM 2464 O O . ALA A 1 334 ? -26.556 -0.613 13.817 1.00 95.50 334 ALA A O 1
ATOM 2465 N N . LEU A 1 335 ? -26.016 -0.148 15.934 1.00 98.00 335 LEU A N 1
ATOM 2466 C CA . LEU A 1 335 ? -26.350 -1.484 16.435 1.00 98.00 335 LEU A CA 1
ATOM 2467 C C . LEU A 1 335 ? -27.866 -1.689 16.517 1.00 98.00 335 LEU A C 1
ATOM 2469 O O . LEU A 1 335 ? -28.531 -1.116 17.375 1.00 98.00 335 LEU A O 1
ATOM 2473 N N . VAL A 1 336 ? -28.399 -2.573 15.673 1.00 98.06 336 VAL A N 1
ATOM 2474 C CA . VAL A 1 336 ? -29.811 -2.998 15.710 1.00 98.06 336 VAL A CA 1
ATOM 2475 C C . VAL A 1 336 ? -30.007 -4.310 16.468 1.00 98.06 336 VAL A C 1
ATOM 2477 O O . VAL A 1 336 ? -31.107 -4.580 16.955 1.00 98.06 336 VAL A O 1
ATOM 2480 N N . GLY A 1 337 ? -28.952 -5.116 16.623 1.00 98.00 337 GLY A N 1
ATOM 2481 C CA . GLY A 1 337 ? -29.003 -6.358 17.388 1.00 98.00 337 GLY A CA 1
ATOM 2482 C C . GLY A 1 337 ? -27.663 -6.771 17.990 1.00 98.00 337 GLY A C 1
ATOM 2483 O O . GLY A 1 337 ? -26.603 -6.528 17.420 1.00 98.00 337 GLY A O 1
ATOM 2484 N N . VAL A 1 338 ? -27.719 -7.394 19.164 1.00 98.31 338 VAL A N 1
ATOM 2485 C CA . VAL A 1 338 ? -26.550 -7.825 19.942 1.00 98.31 338 VAL A CA 1
ATOM 2486 C C . VAL A 1 338 ? -26.857 -9.089 20.738 1.00 98.31 338 VAL A C 1
ATOM 2488 O O . VAL A 1 338 ? -28.020 -9.420 20.982 1.00 98.31 338 VAL A O 1
ATOM 2491 N N . THR A 1 339 ? -25.827 -9.808 21.174 1.00 97.19 339 THR A N 1
ATOM 2492 C CA . THR A 1 339 ? -26.025 -10.997 22.019 1.00 97.19 339 THR A CA 1
ATOM 2493 C C . THR A 1 339 ? -26.548 -10.641 23.417 1.00 97.19 339 THR A C 1
ATOM 2495 O O . THR A 1 339 ? -26.488 -9.491 23.865 1.00 97.19 339 THR A O 1
ATOM 2498 N N . ASP A 1 340 ? -27.049 -11.646 24.132 1.00 94.88 340 ASP A N 1
ATOM 2499 C CA . ASP A 1 340 ? -27.504 -11.532 25.523 1.00 94.88 340 ASP A CA 1
ATOM 2500 C C . ASP A 1 340 ? -26.370 -11.092 26.467 1.00 94.88 340 ASP A C 1
ATOM 2502 O O . ASP A 1 340 ? -26.625 -10.477 27.496 1.00 94.88 340 ASP A O 1
ATOM 2506 N N . TRP A 1 341 ? -25.117 -11.344 26.078 1.00 92.25 341 TRP A N 1
ATOM 2507 C CA . TRP A 1 341 ? -23.914 -11.021 26.851 1.00 92.25 341 TRP A CA 1
ATOM 2508 C C . TRP A 1 341 ? -23.407 -9.589 26.636 1.00 92.25 341 TRP A C 1
ATOM 2510 O O . TRP A 1 341 ? -22.498 -9.138 27.326 1.00 92.25 341 TRP A O 1
ATOM 2520 N N . CYS A 1 342 ? -23.965 -8.848 25.675 1.00 92.50 342 CYS A N 1
ATOM 2521 C CA . CYS A 1 342 ? -23.522 -7.491 25.359 1.00 92.50 342 CYS A CA 1
ATOM 2522 C C . CYS A 1 342 ? -24.121 -6.482 26.350 1.00 92.50 342 CYS A C 1
ATOM 2524 O O . CYS A 1 342 ? -25.201 -5.933 26.122 1.00 92.50 342 CYS A O 1
ATOM 2526 N N . THR A 1 343 ? -23.437 -6.251 27.464 1.00 90.38 343 THR A N 1
ATOM 2527 C CA . THR A 1 343 ? -23.900 -5.367 28.551 1.00 90.38 343 THR A CA 1
ATOM 2528 C C . THR A 1 343 ? -23.321 -3.952 28.500 1.00 90.38 343 THR A C 1
ATOM 2530 O O . THR A 1 343 ? -23.708 -3.114 29.309 1.00 90.38 343 THR A O 1
ATOM 2533 N N . HIS A 1 344 ? -22.411 -3.682 27.559 1.00 90.69 344 HIS A N 1
ATOM 2534 C CA . HIS A 1 344 ? -21.700 -2.411 27.435 1.00 90.69 344 HIS A CA 1
ATOM 2535 C C . HIS A 1 344 ? -21.989 -1.730 26.081 1.00 90.69 344 HIS A C 1
ATOM 2537 O O . HIS A 1 344 ? -21.923 -2.403 25.047 1.00 90.69 344 HIS A O 1
ATOM 2543 N N . PRO A 1 345 ? -22.265 -0.410 26.065 1.00 90.88 345 PRO A N 1
ATOM 2544 C CA . PRO A 1 345 ? -22.506 0.434 27.239 1.00 90.88 345 PRO A CA 1
ATOM 2545 C C . PRO A 1 345 ? -23.821 0.054 27.965 1.00 90.88 345 PRO A C 1
ATOM 2547 O O . PRO A 1 345 ? -24.678 -0.598 27.365 1.00 90.88 345 PRO A O 1
ATOM 2550 N N . PRO A 1 346 ? -24.007 0.428 29.248 1.00 89.06 346 PRO A N 1
ATOM 2551 C CA . PRO A 1 346 ? -25.175 0.017 30.042 1.00 89.06 346 PRO A CA 1
ATOM 2552 C C . PRO A 1 346 ? -26.535 0.436 29.464 1.00 89.06 346 PRO A C 1
ATOM 2554 O O . PRO A 1 346 ? -27.558 -0.174 29.768 1.00 89.06 346 PRO A O 1
ATOM 2557 N N . ASP A 1 347 ? -26.556 1.480 28.640 1.00 87.88 347 ASP A N 1
ATOM 2558 C CA . ASP A 1 347 ? -27.736 2.041 27.984 1.00 87.88 347 ASP A CA 1
ATOM 2559 C C . ASP A 1 347 ? -27.970 1.497 26.563 1.00 87.88 347 ASP A C 1
ATOM 2561 O O . ASP A 1 347 ? -28.877 1.967 25.873 1.00 87.88 347 ASP A O 1
ATOM 2565 N N . LEU A 1 348 ? -27.209 0.481 26.133 1.00 90.06 348 LEU A N 1
ATOM 2566 C CA . LEU A 1 348 ? -27.277 -0.112 24.796 1.00 90.06 348 LEU A CA 1
ATOM 2567 C C . LEU A 1 348 ? -28.698 -0.576 24.419 1.00 90.06 348 LEU A C 1
ATOM 2569 O O . LEU A 1 348 ? -29.211 -1.585 24.916 1.00 90.06 348 LEU A O 1
ATOM 2573 N N . GLN A 1 349 ? -29.303 0.138 23.467 1.00 89.00 349 GLN A N 1
ATOM 2574 C CA . GLN A 1 349 ? -30.621 -0.159 22.903 1.00 89.00 349 GLN A CA 1
ATOM 2575 C C . GLN A 1 349 ? -30.484 -0.998 21.626 1.00 89.00 349 GLN A C 1
ATOM 2577 O O . GLN A 1 349 ? -30.364 -0.457 20.532 1.00 89.00 349 GLN A O 1
ATOM 2582 N N . ALA A 1 350 ? -30.502 -2.326 21.758 1.00 95.12 350 ALA A N 1
ATOM 2583 C CA . ALA A 1 350 ? -30.448 -3.242 20.619 1.00 95.12 350 ALA A CA 1
ATOM 2584 C C . ALA A 1 350 ? -31.222 -4.541 20.890 1.00 95.12 350 ALA A C 1
ATOM 2586 O O . ALA A 1 350 ? -31.376 -4.986 22.034 1.00 95.12 350 ALA A O 1
ATOM 2587 N N . VAL A 1 351 ? -31.717 -5.165 19.820 1.00 97.44 351 VAL A N 1
ATOM 2588 C CA . VAL A 1 351 ? -32.488 -6.407 19.895 1.00 97.44 351 VAL A CA 1
ATOM 2589 C C . VAL A 1 351 ? -31.589 -7.575 20.308 1.00 97.44 351 VAL A C 1
ATOM 2591 O O . VAL A 1 351 ? -30.526 -7.792 19.735 1.00 97.44 351 VAL A O 1
ATOM 2594 N N . ARG A 1 352 ? -32.034 -8.373 21.282 1.00 97.50 352 ARG A N 1
ATOM 2595 C CA . ARG A 1 352 ? -31.260 -9.509 21.800 1.00 97.50 352 ARG A CA 1
ATOM 2596 C C . ARG A 1 352 ? -31.361 -10.741 20.903 1.00 97.50 352 ARG A C 1
ATOM 2598 O O . ARG A 1 352 ? -32.461 -11.212 20.623 1.00 97.50 352 ARG A O 1
ATOM 2605 N N . ILE A 1 353 ? -30.228 -11.269 20.451 1.00 96.81 353 ILE A N 1
ATOM 2606 C CA . ILE A 1 353 ? -30.148 -12.355 19.451 1.00 96.81 353 ILE A CA 1
ATOM 2607 C C . ILE A 1 353 ? -29.543 -13.657 20.004 1.00 96.81 353 ILE A C 1
ATOM 2609 O O . ILE A 1 353 ? -28.936 -14.426 19.260 1.00 96.81 353 ILE A O 1
ATOM 2613 N N . ARG A 1 354 ? -29.749 -13.942 21.296 1.00 95.88 354 ARG A N 1
ATOM 2614 C CA . ARG A 1 354 ? -29.202 -15.108 22.012 1.00 95.88 354 ARG A CA 1
ATOM 2615 C C . ARG A 1 354 ? -27.686 -15.001 22.239 1.00 95.88 354 ARG A C 1
ATOM 2617 O O . ARG A 1 354 ? -27.188 -13.909 22.481 1.00 95.88 354 ARG A O 1
ATOM 2624 N N . GLY A 1 355 ? -26.942 -16.108 22.233 1.00 92.12 355 GLY A N 1
ATOM 2625 C CA . GLY A 1 355 ? -25.533 -16.160 22.640 1.00 92.12 355 GLY A CA 1
ATOM 2626 C C . GLY A 1 355 ? -24.550 -16.160 21.468 1.00 92.12 355 GLY A C 1
ATOM 2627 O O . GLY A 1 355 ? -24.923 -16.474 20.341 1.00 92.12 355 GLY A O 1
ATOM 2628 N N . THR A 1 356 ? -23.270 -15.901 21.754 1.00 90.75 356 THR A N 1
ATOM 2629 C CA . THR A 1 356 ? -22.179 -15.828 20.757 1.00 90.75 356 THR A CA 1
ATOM 2630 C C . THR A 1 356 ? -22.037 -17.121 19.936 1.00 90.75 356 THR A C 1
ATOM 2632 O O . THR A 1 356 ? -21.925 -17.089 18.711 1.00 90.75 356 THR A O 1
ATOM 2635 N N . LYS A 1 357 ? -22.140 -18.285 20.591 1.00 92.44 357 LYS A N 1
ATOM 2636 C CA . LYS A 1 357 ? -22.011 -19.618 19.966 1.00 92.44 357 LYS A CA 1
ATOM 2637 C C . LYS A 1 357 ? -23.340 -20.245 19.541 1.00 92.44 357 LYS A C 1
ATOM 2639 O O . LYS A 1 357 ? -23.352 -21.395 19.120 1.00 92.44 357 LYS A O 1
ATOM 2644 N N . ASN A 1 358 ? -24.468 -19.563 19.708 1.00 94.56 358 ASN A N 1
ATOM 2645 C CA . ASN A 1 358 ? -25.777 -20.064 19.279 1.00 94.56 358 ASN A CA 1
ATOM 2646 C C . ASN A 1 358 ? -26.713 -18.886 18.968 1.00 94.56 358 ASN A C 1
ATOM 2648 O O . ASN A 1 358 ? -27.720 -18.726 19.664 1.00 94.56 358 ASN A O 1
ATOM 2652 N N . PRO A 1 359 ? -26.363 -18.022 18.003 1.00 96.50 359 PRO A N 1
ATOM 2653 C CA . PRO A 1 359 ? -27.178 -16.862 17.680 1.00 96.50 359 PRO A CA 1
ATOM 2654 C C . PRO A 1 359 ? -28.522 -17.279 17.066 1.00 96.50 359 PRO A C 1
ATOM 2656 O O . PRO A 1 359 ? -28.631 -18.295 16.375 1.00 96.50 359 PRO A O 1
ATOM 2659 N N . ASP A 1 360 ? -29.564 -16.484 17.300 1.00 97.06 360 ASP A N 1
ATOM 2660 C CA . ASP A 1 360 ? -30.872 -16.684 16.674 1.00 97.06 360 ASP A CA 1
ATOM 2661 C C . ASP A 1 360 ? -30.860 -16.173 15.224 1.00 97.06 360 ASP A C 1
ATOM 2663 O O . ASP A 1 360 ? -31.182 -15.018 14.947 1.00 97.06 360 ASP A O 1
ATOM 2667 N N . LEU A 1 361 ? -30.451 -17.040 14.290 1.00 95.88 361 LEU A N 1
ATOM 2668 C CA . LEU A 1 361 ? -30.305 -16.689 12.872 1.00 95.88 361 LEU A CA 1
ATOM 2669 C C . LEU A 1 361 ? -31.618 -16.218 12.231 1.00 95.88 361 LEU A C 1
ATOM 2671 O O . LEU A 1 361 ? -31.600 -15.314 11.402 1.00 95.88 361 LEU A O 1
ATOM 2675 N N . ALA A 1 362 ? -32.758 -16.790 12.632 1.00 94.69 362 ALA A N 1
ATOM 2676 C CA . ALA A 1 362 ? -34.060 -16.377 12.114 1.00 94.69 362 ALA A CA 1
ATOM 2677 C C . ALA A 1 362 ? -34.375 -14.938 12.538 1.00 94.69 362 ALA A C 1
ATOM 2679 O O . ALA A 1 362 ? -34.780 -14.118 11.713 1.00 94.69 362 ALA A O 1
ATOM 2680 N N . ARG A 1 363 ? -34.119 -14.611 13.810 1.00 96.88 363 ARG A N 1
ATOM 2681 C CA . ARG A 1 363 ? -34.260 -13.246 14.319 1.00 96.88 363 ARG A CA 1
ATOM 2682 C C . ARG A 1 363 ? -33.282 -12.281 13.652 1.00 96.88 363 ARG A C 1
ATOM 2684 O O . ARG A 1 363 ? -33.679 -11.163 13.348 1.00 96.88 363 ARG A O 1
ATOM 2691 N N . ILE A 1 364 ? -32.043 -12.707 13.398 1.00 97.62 364 ILE A N 1
ATOM 2692 C CA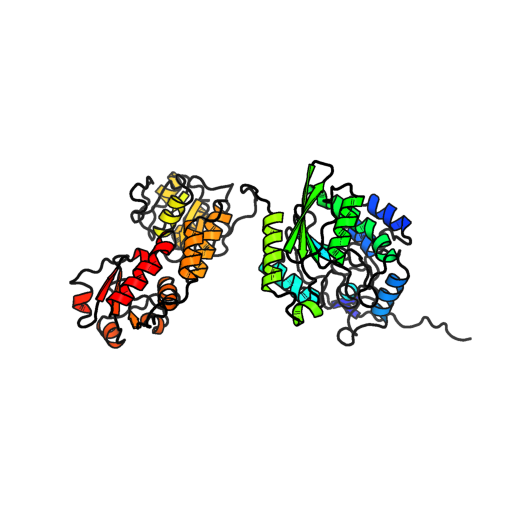 . ILE A 1 364 ? -31.046 -11.906 12.673 1.00 97.62 364 ILE A CA 1
ATOM 2693 C C . ILE A 1 364 ? -31.557 -11.546 11.275 1.00 97.62 364 ILE A C 1
ATOM 2695 O O . ILE A 1 364 ? -31.558 -10.371 10.930 1.00 97.62 364 ILE A O 1
ATOM 2699 N N . CYS A 1 365 ? -32.054 -12.513 10.498 1.00 93.56 365 CYS A N 1
ATOM 2700 C CA . CYS A 1 365 ? -32.574 -12.244 9.155 1.00 93.56 365 CYS A CA 1
ATOM 2701 C C . CYS A 1 365 ? -33.778 -11.286 9.162 1.00 93.56 365 CYS A C 1
ATOM 2703 O O . CYS A 1 365 ? -33.854 -10.412 8.306 1.00 93.56 365 CYS A O 1
ATOM 2705 N N . VAL A 1 366 ? -34.685 -11.399 10.143 1.00 96.19 366 VAL A N 1
ATOM 2706 C CA . VAL A 1 366 ? -35.846 -10.493 10.288 1.00 96.19 366 VAL A CA 1
ATOM 2707 C C . VAL A 1 366 ? -35.431 -9.044 10.560 1.00 96.19 366 VAL A C 1
ATOM 2709 O O . VAL A 1 366 ? -36.160 -8.120 10.213 1.00 96.19 366 VAL A O 1
ATOM 2712 N N . LEU A 1 367 ? -34.274 -8.827 11.188 1.00 96.00 367 LEU A N 1
ATOM 2713 C CA . LEU A 1 367 ? -33.763 -7.484 11.454 1.00 96.00 367 LEU A CA 1
ATOM 2714 C C . LEU A 1 367 ? -33.138 -6.824 10.220 1.00 96.00 367 LEU A C 1
ATOM 2716 O O . LEU A 1 367 ? -32.813 -5.642 10.307 1.00 96.00 367 LEU A O 1
ATOM 2720 N N . GLU A 1 368 ? -32.990 -7.544 9.104 1.00 95.94 368 GLU A N 1
ATOM 2721 C CA . GLU A 1 368 ? -32.415 -7.041 7.848 1.00 95.94 368 GLU A CA 1
ATOM 2722 C C . GLU A 1 368 ? -31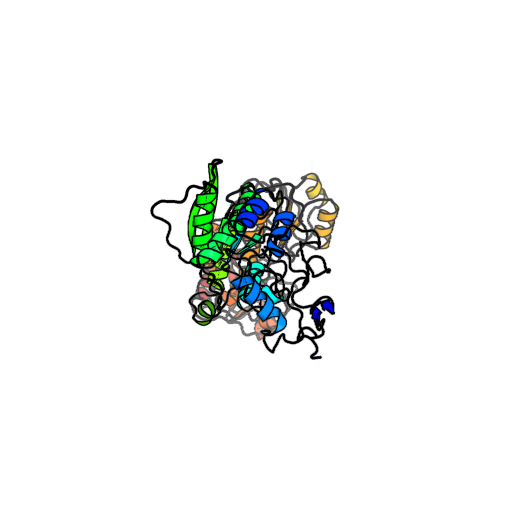.119 -6.240 8.083 1.00 95.94 368 GLU A C 1
ATOM 2724 O O . GLU A 1 368 ? -31.078 -5.029 7.828 1.00 95.94 368 GLU A O 1
ATOM 2729 N N . PRO A 1 369 ? -30.080 -6.867 8.670 1.00 97.44 369 PRO A N 1
ATOM 2730 C CA . PRO A 1 369 ? -28.812 -6.196 8.885 1.00 97.44 369 PRO A CA 1
ATOM 2731 C C . PRO A 1 369 ? -28.091 -5.966 7.557 1.00 97.44 369 PRO A C 1
ATOM 2733 O O . PRO A 1 369 ? -28.068 -6.844 6.692 1.00 97.44 369 PRO A O 1
ATOM 2736 N N . ASP A 1 370 ? -27.437 -4.816 7.433 1.00 95.62 370 ASP A N 1
ATOM 2737 C CA . ASP A 1 370 ? -26.501 -4.543 6.338 1.00 95.62 370 ASP A CA 1
ATOM 2738 C C . ASP A 1 370 ? -25.068 -4.995 6.669 1.00 95.62 370 ASP A C 1
ATOM 2740 O O . ASP A 1 370 ? -24.235 -5.111 5.772 1.00 95.62 370 ASP A O 1
ATOM 2744 N N . LEU A 1 371 ? -24.795 -5.337 7.935 1.00 98.19 371 LEU A N 1
ATOM 2745 C CA . LEU A 1 371 ? -23.573 -6.005 8.368 1.00 98.19 371 LEU A CA 1
ATOM 2746 C C . LEU A 1 371 ? -23.801 -6.830 9.642 1.00 98.19 371 LEU A C 1
ATOM 2748 O O . LEU A 1 371 ? -24.380 -6.354 10.620 1.00 98.19 371 LEU A O 1
ATOM 2752 N N . VAL A 1 372 ? -23.265 -8.049 9.671 1.00 98.62 372 VAL A N 1
ATOM 2753 C CA . VAL A 1 372 ? -23.034 -8.808 10.906 1.00 98.62 372 VAL A CA 1
ATOM 2754 C C . VAL A 1 372 ? -21.540 -8.823 11.214 1.00 98.62 372 VAL A C 1
ATOM 2756 O O . VAL A 1 372 ? -20.739 -9.220 10.372 1.00 98.62 372 VAL A O 1
ATOM 2759 N N . VAL A 1 373 ? -21.158 -8.440 12.429 1.00 98.56 373 VAL A N 1
ATOM 2760 C CA . VAL A 1 373 ? -19.770 -8.517 12.901 1.00 98.56 373 VAL A CA 1
ATOM 2761 C C . VAL A 1 373 ? -19.627 -9.698 13.859 1.00 98.56 373 VAL A C 1
ATOM 2763 O O . VAL A 1 373 ? -20.390 -9.845 14.817 1.00 98.56 373 VAL A O 1
ATOM 2766 N N . ALA A 1 374 ? -18.654 -10.555 13.577 1.00 98.44 374 ALA A N 1
ATOM 2767 C CA . ALA A 1 374 ? -18.380 -11.805 14.268 1.00 98.44 374 ALA A CA 1
ATOM 2768 C C . ALA A 1 374 ? -16.877 -11.944 14.553 1.00 98.44 374 ALA A C 1
ATOM 2770 O O . ALA A 1 374 ? -16.062 -11.182 14.042 1.00 98.44 374 ALA A O 1
ATOM 2771 N N . ASN A 1 375 ? -16.502 -12.948 15.336 1.00 97.88 375 ASN A N 1
ATOM 2772 C CA . ASN A 1 375 ? -15.122 -13.323 15.609 1.00 97.88 375 ASN A CA 1
ATOM 2773 C C . ASN A 1 375 ? -14.922 -14.828 15.397 1.00 97.88 375 ASN A C 1
ATOM 2775 O O . ASN A 1 375 ? -15.799 -15.631 15.722 1.00 97.88 375 ASN A O 1
ATOM 2779 N N . GLN A 1 376 ? -13.757 -15.198 14.862 1.00 95.94 376 GLN A N 1
ATOM 2780 C CA . GLN A 1 376 ? -13.403 -16.577 14.524 1.00 95.94 376 GLN A CA 1
ATOM 2781 C C . GLN A 1 376 ? -13.484 -17.534 15.726 1.00 95.94 376 GLN A C 1
ATOM 2783 O O . GLN A 1 376 ? -13.858 -18.695 15.559 1.00 95.94 376 GLN A O 1
ATOM 2788 N N . GLU A 1 377 ? -13.107 -17.072 16.916 1.00 90.56 377 GLU A N 1
ATOM 2789 C CA . GLU A 1 377 ? -13.031 -17.895 18.123 1.00 90.56 377 GLU A CA 1
ATOM 2790 C C . GLU A 1 377 ? -14.373 -17.954 18.871 1.00 90.56 377 GLU A C 1
ATOM 2792 O O . GLU A 1 377 ? -14.788 -19.009 19.369 1.00 90.56 377 GLU A O 1
ATOM 2797 N N . GLU A 1 378 ? -15.087 -16.828 18.905 1.00 91.75 378 GLU A N 1
ATOM 2798 C CA . GLU A 1 378 ? -16.352 -16.697 19.629 1.00 91.75 378 GLU A CA 1
ATOM 2799 C C . GLU A 1 378 ? -17.560 -17.244 18.871 1.00 91.75 378 GLU A C 1
ATOM 2801 O O . GLU A 1 378 ? -18.504 -17.734 19.492 1.00 91.75 378 GLU A O 1
ATOM 2806 N N . ASN A 1 379 ? -17.561 -17.192 17.538 1.00 97.19 379 ASN A N 1
ATOM 2807 C CA . ASN A 1 379 ? -18.714 -17.583 16.734 1.00 97.19 379 ASN A CA 1
ATOM 2808 C C . ASN A 1 379 ? -18.450 -18.882 15.967 1.00 97.19 379 ASN A C 1
ATOM 2810 O O . ASN A 1 379 ? -17.374 -19.122 15.424 1.00 97.19 379 ASN A O 1
ATOM 2814 N N . ARG A 1 380 ? -19.462 -19.753 15.884 1.00 96.44 380 ARG A N 1
ATOM 2815 C CA . ARG A 1 380 ? -19.335 -21.008 15.135 1.00 96.44 380 ARG A CA 1
ATOM 2816 C C . ARG A 1 380 ? -19.272 -20.705 13.641 1.00 96.44 380 ARG A C 1
ATOM 2818 O O . ARG A 1 380 ? -20.168 -20.057 13.102 1.00 96.44 380 ARG A O 1
ATOM 2825 N N . LYS A 1 381 ? -18.287 -21.288 12.952 1.00 94.38 381 LYS A N 1
ATOM 2826 C CA . LYS A 1 381 ? -18.143 -21.190 11.489 1.00 94.38 381 LYS A CA 1
ATOM 2827 C C . LYS A 1 381 ? -19.447 -21.505 10.742 1.00 94.38 381 LYS A C 1
ATOM 2829 O O . LYS A 1 381 ? -19.810 -20.783 9.823 1.00 94.38 381 LYS A O 1
ATOM 2834 N N . LEU A 1 382 ? -20.175 -22.531 11.189 1.00 95.75 382 LEU A N 1
ATOM 2835 C CA . LEU A 1 382 ? -21.458 -22.937 10.606 1.00 95.75 382 LEU A CA 1
ATOM 2836 C C . LEU A 1 382 ? -22.499 -21.806 10.604 1.00 95.75 382 LEU A C 1
ATOM 2838 O O . LEU A 1 382 ? -23.245 -21.661 9.641 1.00 95.75 382 LEU A O 1
ATOM 2842 N N . ASP A 1 383 ? -22.568 -21.016 11.675 1.00 96.88 383 ASP A N 1
ATOM 2843 C CA . ASP A 1 383 ? -23.555 -19.942 11.798 1.00 96.88 383 ASP A CA 1
ATOM 2844 C C . ASP A 1 383 ? -23.171 -18.747 10.909 1.00 96.88 383 ASP A C 1
ATOM 2846 O O . ASP A 1 383 ? -24.029 -18.188 10.227 1.00 96.88 383 ASP A O 1
ATOM 2850 N N . VAL A 1 384 ? -21.873 -18.433 10.815 1.00 97.62 384 VAL A N 1
ATOM 2851 C CA . VAL A 1 384 ? -21.330 -17.444 9.865 1.00 97.62 384 VAL A CA 1
ATOM 2852 C C . VAL A 1 384 ? -21.616 -17.846 8.415 1.00 97.62 384 VAL A C 1
ATOM 2854 O O . VAL A 1 384 ? -22.097 -17.034 7.626 1.00 97.62 384 VAL A O 1
ATOM 2857 N N . GLU A 1 385 ? -21.357 -19.104 8.054 1.00 95.81 385 GLU A N 1
ATOM 2858 C CA . GLU A 1 385 ? -21.617 -19.631 6.709 1.00 95.81 385 GLU A CA 1
ATOM 2859 C C . GLU A 1 385 ? -23.109 -19.570 6.354 1.00 95.81 385 GLU A C 1
ATOM 2861 O O . GLU A 1 385 ? -23.459 -19.210 5.232 1.00 95.81 385 GLU A O 1
ATOM 2866 N N . ARG A 1 386 ? -23.998 -19.856 7.314 1.00 96.44 386 ARG A N 1
ATOM 2867 C CA . ARG A 1 386 ? -25.452 -19.745 7.124 1.00 96.44 386 ARG A CA 1
ATOM 2868 C C . ARG A 1 386 ? -25.911 -18.307 6.901 1.00 96.44 386 ARG A C 1
ATOM 2870 O O . ARG A 1 386 ? -26.747 -18.084 6.032 1.00 96.44 386 ARG A O 1
ATOM 2877 N N . LEU A 1 387 ? -25.364 -17.346 7.644 1.00 97.19 387 LEU A N 1
ATOM 2878 C CA . LEU A 1 387 ? -25.660 -15.923 7.445 1.00 97.19 387 LEU A CA 1
ATOM 2879 C C . LEU A 1 387 ? -25.219 -15.450 6.057 1.00 97.19 387 LEU A C 1
ATOM 2881 O O . LEU A 1 387 ? -26.005 -14.837 5.337 1.00 97.19 387 LEU A O 1
ATOM 2885 N N . ARG A 1 388 ? -24.003 -15.821 5.641 1.00 96.38 388 ARG A N 1
ATOM 2886 C CA . ARG A 1 388 ? -23.491 -15.527 4.293 1.00 96.38 388 ARG A CA 1
ATOM 2887 C C . ARG A 1 388 ? -24.352 -16.154 3.201 1.00 96.38 388 ARG A C 1
ATOM 2889 O O . ARG A 1 388 ? -24.675 -15.489 2.223 1.00 96.38 388 ARG A O 1
ATOM 2896 N N . ALA A 1 389 ? -24.763 -17.411 3.375 1.00 93.62 389 ALA A N 1
ATOM 2897 C CA . ALA A 1 389 ? -25.651 -18.097 2.436 1.00 93.62 389 ALA A CA 1
ATOM 2898 C C . ALA A 1 389 ? -27.040 -17.438 2.340 1.00 93.62 389 ALA A C 1
ATOM 2900 O O . ALA A 1 389 ? -27.680 -17.515 1.295 1.00 93.62 389 ALA A O 1
ATOM 2901 N N . ALA A 1 390 ? -27.487 -16.763 3.403 1.00 93.00 390 ALA A N 1
ATOM 2902 C CA . ALA A 1 390 ? -28.698 -15.945 3.411 1.00 93.00 390 ALA A CA 1
ATOM 2903 C C . ALA A 1 390 ? -28.497 -14.539 2.802 1.00 93.00 390 ALA A C 1
ATOM 2905 O O . ALA A 1 390 ? -29.422 -13.732 2.829 1.00 93.00 390 ALA A O 1
ATOM 2906 N N . GLY A 1 391 ? -27.312 -14.238 2.257 1.00 92.94 391 GLY A N 1
ATOM 2907 C CA . GLY A 1 391 ? -26.992 -12.956 1.625 1.00 92.94 391 GLY A CA 1
ATOM 2908 C C . GLY A 1 391 ? -26.611 -11.842 2.600 1.00 92.94 391 GLY A C 1
ATOM 2909 O O . GLY A 1 391 ? -26.468 -10.700 2.177 1.00 92.94 391 GLY A O 1
ATOM 2910 N N . VAL A 1 392 ? -26.436 -12.150 3.888 1.00 96.31 392 VAL A N 1
ATOM 2911 C CA . VAL A 1 392 ? -26.035 -11.162 4.895 1.00 96.31 392 VAL A CA 1
ATOM 2912 C C . VAL A 1 392 ? -24.520 -10.939 4.815 1.00 96.31 392 VAL A C 1
ATOM 2914 O O . VAL A 1 392 ? -23.770 -11.917 4.922 1.00 96.31 392 VAL A O 1
ATOM 2917 N N . PRO A 1 393 ? -24.030 -9.694 4.666 1.00 97.12 393 PRO A N 1
ATOM 2918 C CA . PRO A 1 393 ? -22.604 -9.404 4.773 1.00 97.12 393 PRO A CA 1
ATOM 2919 C C . PRO A 1 393 ? -22.099 -9.730 6.182 1.00 97.12 393 PRO A C 1
ATOM 2921 O O . PRO A 1 393 ? -22.675 -9.277 7.172 1.00 97.12 393 PRO A O 1
ATOM 2924 N N . VAL A 1 394 ? -21.030 -10.527 6.288 1.00 98.25 394 VAL A N 1
ATOM 2925 C CA . VAL A 1 394 ? -20.453 -10.915 7.585 1.00 98.25 394 VAL A CA 1
ATOM 2926 C C . VAL A 1 394 ? -18.965 -10.603 7.634 1.00 98.25 394 VAL A C 1
ATOM 2928 O O . VAL A 1 394 ? -18.190 -11.230 6.906 1.00 98.25 394 VAL A O 1
ATOM 2931 N N . TRP A 1 395 ? -18.585 -9.705 8.542 1.00 98.38 395 TRP A N 1
ATOM 2932 C CA . TRP A 1 395 ? -17.200 -9.388 8.877 1.00 98.38 395 TRP A CA 1
ATOM 2933 C C . TRP A 1 395 ? -16.735 -10.246 10.051 1.00 98.38 395 TRP A C 1
ATOM 2935 O O . TRP A 1 395 ? -17.250 -10.106 11.160 1.00 98.38 395 TRP A O 1
ATOM 2945 N N . VAL A 1 396 ? -15.768 -11.136 9.826 1.00 98.50 396 VAL A N 1
ATOM 2946 C CA . VAL A 1 396 ? -15.179 -11.970 10.880 1.00 98.50 396 VAL A CA 1
ATOM 2947 C C . VAL A 1 396 ? -13.816 -11.422 11.285 1.00 98.50 396 VAL A C 1
ATOM 2949 O O . VAL A 1 396 ? -12.914 -11.323 10.456 1.00 98.50 396 VAL A O 1
ATOM 2952 N N . THR A 1 397 ? -13.654 -11.109 12.568 1.00 97.81 397 THR A N 1
ATOM 2953 C CA . THR A 1 397 ? -12.356 -10.748 13.139 1.00 97.81 397 THR A CA 1
ATOM 2954 C C . THR A 1 397 ? -11.553 -11.987 13.527 1.00 97.81 397 THR A C 1
ATOM 2956 O O . THR A 1 397 ? -12.117 -13.006 13.949 1.00 97.81 397 THR A O 1
ATOM 2959 N N . ARG A 1 398 ? -10.225 -11.893 13.433 1.00 94.88 398 ARG A N 1
ATOM 2960 C CA . ARG A 1 398 ? -9.288 -12.909 13.926 1.00 94.88 398 ARG A CA 1
ATOM 2961 C C . ARG A 1 398 ? -8.235 -12.249 14.801 1.00 94.88 398 ARG A C 1
ATOM 2963 O O . ARG A 1 398 ? -7.438 -11.457 14.314 1.00 94.88 398 ARG A O 1
ATOM 2970 N N . ILE A 1 399 ? -8.225 -12.614 16.080 1.00 93.94 399 ILE A N 1
ATOM 2971 C CA . ILE A 1 399 ? -7.376 -11.975 17.082 1.00 93.94 399 ILE A CA 1
ATOM 2972 C C . ILE A 1 399 ? -6.538 -13.030 17.792 1.00 93.94 399 ILE A C 1
ATOM 2974 O O . ILE A 1 399 ? -7.074 -13.879 18.502 1.00 93.94 399 ILE A O 1
ATOM 2978 N N . ASP A 1 400 ? -5.225 -12.936 17.605 1.00 88.06 400 ASP A N 1
ATOM 2979 C CA . ASP A 1 400 ? -4.240 -13.787 18.274 1.00 88.06 400 ASP A CA 1
ATOM 2980 C C . ASP A 1 400 ? -3.372 -12.981 19.273 1.00 88.06 400 ASP A C 1
ATOM 2982 O O . ASP A 1 400 ? -2.812 -13.571 20.193 1.00 88.06 400 ASP A O 1
ATOM 2986 N N . GLY A 1 401 ? -3.354 -11.643 19.173 1.00 94.31 401 GLY A N 1
ATOM 2987 C CA . GLY A 1 401 ? -2.614 -10.718 20.040 1.00 94.31 401 GLY A CA 1
ATOM 2988 C C . GLY A 1 401 ? -3.118 -9.269 19.941 1.00 94.31 401 GLY A C 1
ATOM 2989 O O . GLY A 1 401 ? -4.083 -8.978 19.223 1.00 94.31 401 GLY A O 1
ATOM 2990 N N . ILE A 1 402 ? -2.510 -8.348 20.701 1.00 95.56 402 ILE A N 1
ATOM 2991 C CA . ILE A 1 402 ? -2.895 -6.926 20.719 1.00 95.56 402 ILE A CA 1
ATOM 2992 C C . ILE A 1 402 ? -2.596 -6.236 19.388 1.00 95.56 402 ILE A C 1
ATOM 2994 O O . ILE A 1 402 ? -3.368 -5.378 18.975 1.00 95.56 402 ILE A O 1
ATOM 2998 N N . ASP A 1 403 ? -1.520 -6.605 18.692 1.00 92.88 403 ASP A N 1
ATOM 2999 C CA . ASP A 1 403 ? -1.172 -5.973 17.417 1.00 92.88 403 ASP A CA 1
ATOM 3000 C C . ASP A 1 403 ? -2.210 -6.356 16.347 1.00 92.88 403 ASP A C 1
ATOM 3002 O O . ASP A 1 403 ? -2.725 -5.485 15.644 1.00 92.88 403 ASP A O 1
ATOM 3006 N N . GLU A 1 404 ? -2.615 -7.630 16.300 1.00 93.31 404 GLU A N 1
ATOM 3007 C CA . GLU A 1 404 ? -3.713 -8.110 15.456 1.00 93.31 404 GLU A CA 1
ATOM 3008 C C . GLU A 1 404 ? -5.044 -7.456 15.836 1.00 93.31 404 GLU A C 1
ATOM 3010 O O . GLU A 1 404 ? -5.806 -7.069 14.953 1.00 93.31 404 GLU A O 1
ATOM 3015 N N . ALA A 1 405 ? -5.325 -7.282 17.133 1.00 96.62 405 ALA A N 1
ATOM 3016 C CA . ALA A 1 405 ? -6.514 -6.570 17.597 1.00 96.62 405 ALA A CA 1
ATOM 3017 C C . ALA A 1 405 ? -6.553 -5.120 17.102 1.00 96.62 405 ALA A C 1
ATOM 3019 O O . ALA A 1 405 ? -7.589 -4.663 16.617 1.00 96.62 405 ALA A O 1
ATOM 3020 N N . LEU A 1 406 ? -5.437 -4.396 17.211 1.00 96.19 406 LEU A N 1
ATOM 3021 C CA . LEU A 1 406 ? -5.331 -3.008 16.765 1.00 96.19 406 LEU A CA 1
ATOM 3022 C C . LEU A 1 406 ? -5.548 -2.906 15.249 1.00 96.19 406 LEU A C 1
ATOM 3024 O O . LEU A 1 406 ? -6.387 -2.116 14.816 1.00 96.19 406 LEU A O 1
ATOM 3028 N N . ILE A 1 407 ? -4.885 -3.767 14.469 1.00 92.19 407 ILE A N 1
ATOM 3029 C CA . ILE A 1 407 ? -5.052 -3.842 13.010 1.00 92.19 407 ILE A CA 1
ATOM 3030 C C . ILE A 1 407 ? -6.502 -4.188 12.651 1.00 92.19 407 ILE A C 1
ATOM 3032 O O . ILE A 1 407 ? -7.123 -3.484 11.860 1.00 92.19 407 ILE A O 1
ATOM 3036 N N . SER A 1 408 ? -7.076 -5.229 13.255 1.00 95.69 408 SER A N 1
ATOM 3037 C CA . SER A 1 408 ? -8.452 -5.669 12.996 1.00 95.69 408 SER A CA 1
ATOM 3038 C C . SER A 1 408 ? -9.472 -4.556 13.262 1.00 95.69 408 SER A C 1
ATOM 3040 O O . SER A 1 408 ? -10.383 -4.337 12.461 1.00 95.69 408 SER A O 1
ATOM 3042 N N . MET A 1 409 ? -9.301 -3.792 14.347 1.00 97.94 409 MET A N 1
ATOM 3043 C CA . MET A 1 409 ? -10.169 -2.652 14.657 1.00 97.94 409 MET A CA 1
ATOM 3044 C C . MET A 1 409 ? -9.979 -1.493 13.677 1.00 97.94 409 MET A C 1
ATOM 3046 O O . MET A 1 409 ? -10.969 -0.891 13.263 1.00 97.94 409 MET A O 1
ATOM 3050 N N . GLU A 1 410 ? -8.747 -1.197 13.257 1.00 93.25 410 GLU A N 1
ATOM 3051 C CA . GLU A 1 410 ? -8.496 -0.198 12.210 1.00 93.25 410 GLU A CA 1
ATOM 3052 C C . GLU A 1 410 ? -9.200 -0.559 10.908 1.00 93.25 410 GLU A C 1
ATOM 3054 O O . GLU A 1 410 ? -9.842 0.299 10.310 1.00 93.25 410 GLU A O 1
ATOM 3059 N N . ARG A 1 411 ? -9.136 -1.830 10.502 1.00 94.38 411 ARG A N 1
ATOM 3060 C CA . ARG A 1 411 ? -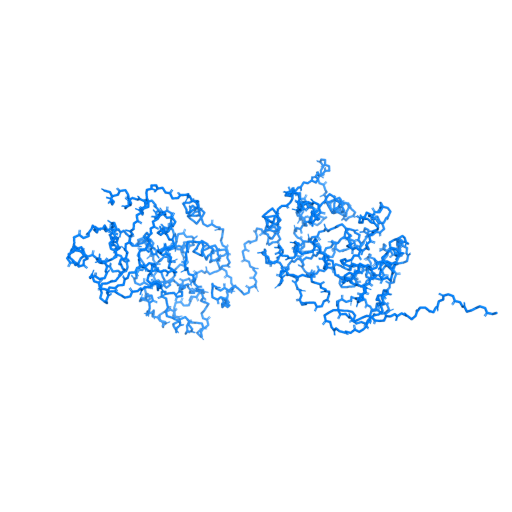9.802 -2.315 9.292 1.00 94.38 411 ARG A CA 1
ATOM 3061 C C . ARG A 1 411 ? -11.316 -2.290 9.431 1.00 94.38 411 ARG A C 1
ATOM 3063 O O . ARG A 1 411 ? -11.996 -1.770 8.556 1.00 94.38 411 ARG A O 1
ATOM 3070 N N . LEU A 1 412 ? -11.860 -2.784 10.542 1.00 96.00 412 LEU A N 1
ATOM 3071 C CA . LEU A 1 412 ? -13.303 -2.761 10.773 1.00 96.00 412 LEU A CA 1
ATOM 3072 C C . LEU A 1 412 ? -13.849 -1.327 10.680 1.00 96.00 412 LEU A C 1
ATOM 3074 O O . LEU A 1 412 ? -14.818 -1.084 9.969 1.00 96.00 412 LEU A O 1
ATOM 3078 N N . PHE A 1 413 ? -13.228 -0.360 11.357 1.00 95.38 413 PHE A N 1
ATOM 3079 C CA . PHE A 1 413 ? -13.735 1.014 11.363 1.00 95.38 413 PHE A CA 1
ATOM 3080 C C . PHE A 1 413 ? -13.374 1.807 10.102 1.00 95.38 413 PHE A C 1
ATOM 3082 O O . PHE A 1 413 ? -14.219 2.537 9.587 1.00 95.38 413 PHE A O 1
ATOM 3089 N N . GLY A 1 414 ? -12.164 1.633 9.576 1.00 87.44 414 GLY A N 1
ATOM 3090 C CA . GLY A 1 414 ? -11.693 2.326 8.380 1.00 87.44 414 GLY A CA 1
ATOM 3091 C C . GLY A 1 414 ? -12.267 1.749 7.087 1.00 87.44 414 GLY A C 1
ATOM 3092 O O . GLY A 1 414 ? -12.838 2.491 6.297 1.00 87.44 414 GLY A O 1
ATOM 3093 N N . GLU A 1 415 ? -12.161 0.434 6.879 1.00 87.00 415 GLU A N 1
ATOM 3094 C CA . GLU A 1 415 ? -12.610 -0.231 5.646 1.00 87.00 415 GLU A CA 1
ATOM 3095 C C . GLU A 1 415 ? -14.117 -0.521 5.662 1.00 87.00 415 GLU A C 1
ATOM 3097 O O . GLU A 1 415 ? -14.790 -0.267 4.667 1.00 87.00 415 GLU A O 1
ATOM 3102 N N . ALA A 1 416 ? -14.669 -1.052 6.765 1.00 88.88 416 ALA A N 1
ATOM 3103 C CA . ALA A 1 416 ? -16.087 -1.432 6.797 1.00 88.88 416 ALA A CA 1
ATOM 3104 C C . ALA A 1 416 ? -17.001 -0.233 7.078 1.00 88.88 416 ALA A C 1
ATOM 3106 O O . ALA A 1 416 ? -18.003 -0.035 6.397 1.00 88.88 416 ALA A O 1
ATOM 3107 N N . PHE A 1 417 ? -16.678 0.571 8.096 1.00 89.88 417 PHE A N 1
ATOM 3108 C CA . PHE A 1 417 ? -17.517 1.705 8.498 1.00 89.88 417 PHE A CA 1
ATOM 3109 C C . PHE A 1 417 ? -17.156 3.030 7.822 1.00 89.88 417 PHE A C 1
ATOM 3111 O O . PHE A 1 417 ? -17.956 3.965 7.911 1.00 89.88 417 PHE A O 1
ATOM 3118 N N . GLY A 1 418 ? -15.994 3.132 7.170 1.00 88.06 418 GLY A N 1
ATOM 3119 C CA . GLY A 1 418 ? -15.545 4.375 6.544 1.00 88.06 418 GLY A CA 1
ATOM 3120 C C . GLY A 1 418 ? -15.413 5.530 7.539 1.00 88.06 418 GLY A C 1
ATOM 3121 O O . GLY A 1 418 ? -15.749 6.661 7.198 1.00 88.06 418 GLY A O 1
ATOM 3122 N N . VAL A 1 419 ? -15.015 5.257 8.790 1.00 83.50 419 VAL A N 1
ATOM 3123 C CA . VAL A 1 419 ? -14.842 6.289 9.824 1.00 83.50 419 VAL A CA 1
ATOM 3124 C C . VAL A 1 419 ? -13.369 6.478 10.194 1.00 83.50 419 VAL A C 1
ATOM 3126 O O . VAL A 1 419 ? -12.600 5.514 10.164 1.00 83.50 419 VAL A O 1
ATOM 3129 N N . PRO A 1 420 ? -12.959 7.696 10.599 1.00 81.56 420 PRO A N 1
ATOM 3130 C CA . PRO A 1 420 ? -11.614 7.931 11.109 1.00 81.56 420 PRO A CA 1
ATOM 3131 C C . PRO A 1 420 ? -11.283 7.051 12.318 1.00 81.56 420 PRO A C 1
ATOM 3133 O O . PRO A 1 420 ? -12.169 6.672 13.090 1.00 81.56 420 PRO A O 1
ATOM 3136 N N . THR A 1 421 ? -9.989 6.796 12.527 1.00 86.69 421 THR A N 1
ATOM 3137 C CA . THR A 1 421 ? -9.481 6.029 13.671 1.00 86.69 421 THR A CA 1
ATOM 3138 C C . THR A 1 421 ? -10.055 6.559 14.991 1.00 86.69 421 THR A C 1
ATOM 3140 O O . THR A 1 421 ? -9.816 7.721 15.338 1.00 86.69 421 THR A O 1
ATOM 3143 N N . PRO A 1 422 ? -10.776 5.730 15.769 1.00 92.19 422 PRO A N 1
ATOM 3144 C CA . PRO A 1 422 ? -11.404 6.180 17.006 1.00 92.19 422 PRO A CA 1
ATOM 3145 C C . PRO A 1 422 ? -10.369 6.600 18.052 1.00 92.19 422 PRO A C 1
ATOM 3147 O O . PRO A 1 422 ? -9.312 5.983 18.182 1.00 92.19 422 PRO A O 1
ATOM 3150 N N . ALA A 1 423 ? -10.693 7.605 18.869 1.00 94.50 423 ALA A N 1
ATOM 3151 C CA . ALA A 1 423 ? -9.775 8.109 19.895 1.00 94.50 423 ALA A CA 1
ATOM 3152 C C . ALA A 1 423 ? -9.325 7.019 20.887 1.00 94.50 423 ALA A C 1
ATOM 3154 O O . ALA A 1 423 ? -8.158 6.980 21.277 1.00 94.50 423 ALA A O 1
ATOM 3155 N N . TRP A 1 424 ? -10.226 6.100 21.260 1.00 97.50 424 TRP A N 1
ATOM 3156 C CA . TRP A 1 424 ? -9.891 4.971 22.133 1.00 97.50 424 TRP A CA 1
ATOM 3157 C C . TRP A 1 424 ? -8.893 4.009 21.472 1.00 97.50 424 TRP A C 1
ATOM 3159 O O . TRP A 1 424 ? -8.043 3.456 22.163 1.00 97.50 424 TRP A O 1
ATOM 3169 N N . LEU A 1 425 ? -8.944 3.846 20.145 1.00 97.69 425 LEU A N 1
ATOM 3170 C CA . LEU A 1 425 ? -8.050 2.959 19.402 1.00 97.69 425 LEU A CA 1
ATOM 3171 C C . LEU A 1 425 ? -6.644 3.556 19.329 1.00 97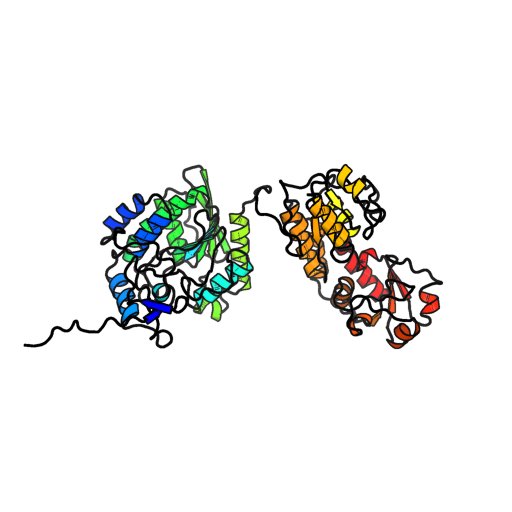.69 425 LEU A C 1
ATOM 3173 O O . LEU A 1 425 ? -5.669 2.882 19.656 1.00 97.69 425 LEU A O 1
ATOM 3177 N N . SER A 1 426 ? -6.541 4.852 19.017 1.00 93.12 426 SER A N 1
ATOM 3178 C CA . SER A 1 426 ? -5.276 5.596 19.098 1.00 93.12 426 SER A CA 1
ATOM 3179 C C . SER A 1 426 ? -4.675 5.530 20.502 1.00 93.12 426 SER A C 1
ATOM 3181 O O . SER A 1 426 ? -3.484 5.268 20.662 1.00 93.12 426 SER A O 1
ATOM 3183 N N . ARG A 1 427 ? -5.504 5.684 21.541 1.00 97.12 427 ARG A N 1
ATOM 3184 C CA . ARG A 1 427 ? -5.043 5.593 22.926 1.00 97.12 427 ARG A CA 1
ATOM 3185 C C . ARG A 1 427 ? -4.585 4.184 23.304 1.00 97.12 427 ARG A C 1
ATOM 3187 O O . ARG A 1 427 ? -3.583 4.045 24.002 1.00 97.12 427 ARG A O 1
ATOM 3194 N N . ALA A 1 428 ? -5.281 3.146 22.843 1.00 97.50 428 ALA A N 1
ATOM 3195 C CA . ALA A 1 428 ? -4.880 1.761 23.067 1.00 97.50 428 ALA A CA 1
ATOM 3196 C C . ALA A 1 428 ? -3.488 1.482 22.472 1.00 97.50 428 ALA A C 1
ATOM 3198 O O . ALA A 1 428 ? -2.647 0.912 23.168 1.00 97.50 428 ALA A O 1
ATOM 3199 N N . LYS A 1 429 ? -3.200 1.973 21.254 1.00 95.12 429 LYS A N 1
ATOM 3200 C CA . LYS A 1 429 ? -1.860 1.874 20.641 1.00 95.12 429 LYS A CA 1
ATOM 3201 C C . LYS A 1 429 ? -0.773 2.457 21.543 1.00 95.12 429 LYS A C 1
ATOM 3203 O O . LYS A 1 429 ? 0.240 1.811 21.789 1.00 95.12 429 LYS A O 1
ATOM 3208 N N . GLU A 1 430 ? -0.987 3.660 22.074 1.00 95.06 430 GLU A N 1
ATOM 3209 C CA . GLU A 1 430 ? -0.023 4.321 22.967 1.00 95.06 430 GLU A CA 1
ATOM 3210 C C . GLU A 1 430 ? 0.208 3.537 24.268 1.00 95.06 430 GLU A C 1
ATOM 3212 O O . GLU A 1 430 ? 1.344 3.374 24.724 1.00 95.06 430 GLU A O 1
ATOM 3217 N N . VAL A 1 431 ? -0.878 3.051 24.877 1.00 95.25 431 VAL A N 1
ATOM 3218 C CA . VAL A 1 431 ? -0.837 2.295 26.135 1.00 95.25 431 VAL A CA 1
ATOM 3219 C C . VAL A 1 431 ? -0.059 0.994 25.951 1.00 95.25 431 VAL A C 1
ATOM 3221 O O . VAL A 1 431 ? 0.806 0.676 26.770 1.00 95.25 431 VAL A O 1
ATOM 3224 N N . TRP A 1 432 ? -0.309 0.258 24.871 1.00 95.38 432 TRP A N 1
ATOM 3225 C CA . TRP A 1 432 ? 0.306 -1.049 24.634 1.00 95.38 432 TRP A CA 1
ATOM 3226 C C . TRP A 1 432 ? 1.687 -0.989 23.967 1.00 95.38 432 TRP A C 1
ATOM 3228 O O . TRP A 1 432 ? 2.447 -1.943 24.096 1.00 95.38 432 TRP A O 1
ATOM 3238 N N . ALA A 1 433 ? 2.084 0.155 23.397 1.00 92.25 433 ALA A N 1
ATOM 3239 C CA . ALA A 1 433 ? 3.458 0.404 22.941 1.00 92.25 433 ALA A CA 1
ATOM 3240 C C . ALA A 1 433 ? 4.462 0.645 24.088 1.00 92.25 433 ALA A C 1
ATOM 3242 O O . ALA A 1 433 ? 5.676 0.643 23.877 1.00 92.25 433 ALA A O 1
ATOM 3243 N N . SER A 1 434 ? 3.981 0.891 25.310 1.00 88.56 434 SER A N 1
ATOM 3244 C CA . SER A 1 434 ? 4.850 1.177 26.456 1.00 88.56 434 SER A CA 1
ATOM 3245 C C . SER A 1 434 ? 5.639 -0.061 26.911 1.00 88.56 434 SER A C 1
ATOM 3247 O O . SER A 1 434 ? 5.109 -1.171 26.950 1.00 88.56 434 SER A O 1
ATOM 3249 N N . ALA A 1 435 ? 6.893 0.126 27.334 1.00 87.00 435 ALA A N 1
ATOM 3250 C CA . ALA A 1 435 ? 7.705 -0.946 27.919 1.00 87.00 435 ALA A CA 1
ATOM 3251 C C . ALA A 1 435 ? 7.081 -1.488 29.226 1.00 87.00 435 ALA A C 1
ATOM 3253 O O . ALA A 1 435 ? 6.451 -0.711 29.957 1.00 87.00 435 ALA A O 1
ATOM 3254 N N . PRO A 1 436 ? 7.240 -2.790 29.539 1.00 86.38 436 PRO A N 1
ATOM 3255 C CA . PRO A 1 436 ? 6.724 -3.378 30.772 1.00 86.38 436 PRO A CA 1
ATOM 3256 C C . PRO A 1 436 ? 7.276 -2.666 32.010 1.00 86.38 436 PRO A C 1
ATOM 3258 O O . PRO A 1 436 ? 8.407 -2.171 32.021 1.00 86.38 436 PRO A O 1
ATOM 3261 N N . ARG A 1 437 ? 6.461 -2.598 33.065 1.00 79.25 437 ARG A N 1
ATOM 3262 C CA . ARG A 1 437 ? 6.800 -1.929 34.325 1.00 79.25 437 ARG A CA 1
ATOM 3263 C C . ARG A 1 437 ? 6.788 -2.931 35.469 1.00 79.25 437 ARG A C 1
ATOM 3265 O O . ARG A 1 437 ? 5.803 -3.628 35.675 1.00 79.25 437 ARG A O 1
ATOM 3272 N N . GLY A 1 438 ? 7.841 -2.911 36.281 1.00 73.69 438 GLY A N 1
ATOM 3273 C CA . GLY A 1 438 ? 7.947 -3.771 37.458 1.00 73.69 438 GLY A CA 1
ATOM 3274 C C . GLY A 1 438 ? 8.614 -5.124 37.172 1.00 73.69 438 GLY A C 1
ATOM 3275 O O . GLY A 1 438 ? 9.236 -5.296 36.128 1.00 73.69 438 GLY A O 1
ATOM 3276 N N . PRO A 1 439 ? 8.585 -6.048 38.146 1.00 74.19 439 PRO A N 1
ATOM 3277 C CA . PRO A 1 439 ? 9.243 -7.342 38.066 1.00 74.19 439 PRO A CA 1
ATOM 3278 C C . PRO A 1 439 ? 8.412 -8.313 37.227 1.00 74.19 439 PRO A C 1
ATOM 3280 O O . PRO A 1 439 ? 7.194 -8.175 37.119 1.00 74.19 439 PRO A O 1
ATOM 3283 N N . SER A 1 440 ? 9.085 -9.321 36.684 1.00 89.62 440 SER A N 1
ATOM 3284 C CA . SER A 1 440 ? 8.431 -10.432 36.000 1.00 89.62 440 SER A CA 1
ATOM 3285 C C . SER A 1 440 ? 7.729 -11.340 37.014 1.00 89.62 440 SER A C 1
ATOM 3287 O O . SER A 1 440 ? 8.330 -11.678 38.033 1.00 89.62 440 SER A O 1
ATOM 3289 N N . LEU A 1 441 ? 6.476 -11.710 36.735 1.00 94.62 441 LEU A N 1
ATOM 3290 C CA . LEU A 1 441 ? 5.688 -12.679 37.502 1.00 94.62 441 LEU A CA 1
ATOM 3291 C C . LEU A 1 441 ? 5.417 -13.917 36.653 1.00 94.62 441 LEU A C 1
ATOM 3293 O O . LEU A 1 441 ? 5.166 -13.801 35.456 1.00 94.62 441 LEU A O 1
ATOM 3297 N N . ARG A 1 442 ? 5.403 -15.092 37.274 1.00 97.25 442 ARG A N 1
ATOM 3298 C CA . ARG A 1 442 ? 4.931 -16.350 36.693 1.00 97.25 442 ARG A CA 1
ATOM 3299 C C . ARG A 1 442 ? 3.460 -16.527 37.037 1.00 97.25 442 ARG A C 1
ATOM 3301 O O . ARG A 1 442 ? 3.116 -16.703 38.205 1.00 97.25 442 ARG A O 1
ATOM 3308 N N . VAL A 1 443 ? 2.593 -16.490 36.034 1.00 97.56 443 VAL A N 1
ATOM 3309 C CA . VAL A 1 443 ? 1.141 -16.498 36.236 1.00 97.56 443 VAL A CA 1
ATOM 3310 C C . VAL A 1 443 ? 0.480 -17.703 35.583 1.00 97.56 443 VAL A C 1
ATOM 3312 O O . VAL A 1 443 ? 0.921 -18.189 34.541 1.00 97.56 443 VAL A O 1
ATOM 3315 N N . VAL A 1 444 ? -0.619 -18.153 36.185 1.00 97.75 444 VAL A N 1
ATOM 3316 C CA . VAL A 1 444 ? -1.600 -19.045 35.554 1.00 97.75 444 VAL A CA 1
ATOM 3317 C C . VAL A 1 444 ? -2.939 -18.323 35.548 1.00 97.75 444 VAL A C 1
ATOM 3319 O O . VAL A 1 444 ? -3.323 -17.725 36.553 1.00 97.75 444 VAL A O 1
ATOM 3322 N N . VAL A 1 445 ? -3.653 -18.379 34.424 1.00 97.75 445 VAL A N 1
ATOM 3323 C CA . VAL A 1 445 ? -4.959 -17.724 34.284 1.00 97.75 445 VAL A CA 1
ATOM 3324 C C . VAL A 1 445 ? -6.024 -18.745 33.894 1.00 97.75 445 VAL A C 1
ATOM 3326 O O . VAL A 1 445 ? -6.181 -19.041 32.710 1.00 97.75 445 VAL A O 1
ATOM 3329 N N . PRO A 1 446 ? -6.746 -19.326 34.860 1.00 96.88 446 PRO A N 1
ATOM 3330 C CA . PRO A 1 446 ? -7.931 -20.122 34.590 1.00 96.88 446 PRO A CA 1
ATOM 3331 C C . PRO A 1 446 ? -9.058 -19.275 33.997 1.00 96.88 446 PRO A C 1
ATOM 3333 O O . PRO A 1 446 ? -9.333 -18.186 34.479 1.00 96.88 446 PRO A O 1
ATOM 3336 N N . VAL A 1 447 ? -9.731 -19.785 32.968 1.00 95.44 447 VAL A N 1
ATOM 3337 C CA . VAL A 1 447 ? -10.888 -19.141 32.310 1.00 95.44 447 VAL A CA 1
ATOM 3338 C C . VAL A 1 447 ? -12.146 -20.008 32.347 1.00 95.44 447 VAL A C 1
ATOM 3340 O O . VAL A 1 447 ? -13.232 -19.542 32.015 1.00 95.44 447 VAL A O 1
ATOM 3343 N N . TRP A 1 448 ? -12.014 -21.275 32.747 1.00 95.19 448 TRP A N 1
ATOM 3344 C CA . TRP A 1 448 ? -13.124 -22.202 32.950 1.00 95.19 448 TRP A CA 1
ATOM 3345 C C . TRP A 1 448 ? -12.772 -23.221 34.032 1.00 95.19 448 TRP A C 1
ATOM 3347 O O . TRP A 1 448 ? -11.592 -23.523 34.223 1.00 95.19 448 TRP A O 1
ATOM 3357 N N . ARG A 1 449 ? -13.786 -23.759 34.716 1.00 92.69 449 ARG A N 1
ATOM 3358 C CA . ARG A 1 449 ? -13.610 -24.610 35.901 1.00 92.69 449 ARG A CA 1
ATOM 3359 C C . ARG A 1 449 ? -13.869 -26.100 35.679 1.00 92.69 449 ARG A C 1
ATOM 3361 O O . ARG A 1 449 ? -13.196 -26.920 36.307 1.00 92.69 449 ARG A O 1
ATOM 3368 N N . ASP A 1 450 ? -14.825 -26.457 34.823 1.00 88.75 450 ASP A N 1
ATOM 3369 C CA . ASP A 1 450 ? -15.208 -27.854 34.582 1.00 88.75 450 ASP A CA 1
ATOM 3370 C C . ASP A 1 450 ? -15.277 -28.193 33.076 1.00 88.75 450 ASP A C 1
ATOM 3372 O O . ASP A 1 450 ? -16.253 -27.838 32.402 1.00 88.75 450 ASP A O 1
ATOM 3376 N N . PRO A 1 451 ? -14.230 -28.834 32.514 1.00 91.19 451 PRO A N 1
ATOM 3377 C CA . PRO A 1 451 ? -12.913 -29.051 33.131 1.00 91.19 451 PRO A CA 1
ATOM 3378 C C . PRO A 1 451 ? -12.149 -27.728 33.295 1.00 91.19 451 PRO A C 1
ATOM 3380 O O . PRO A 1 451 ? -12.496 -26.731 32.656 1.00 91.19 451 PRO A O 1
ATOM 3383 N N . TRP A 1 452 ? -11.075 -27.716 34.093 1.00 94.69 452 TRP A N 1
ATOM 3384 C CA . TRP A 1 452 ? -10.202 -26.544 34.158 1.00 94.69 452 TRP A CA 1
ATOM 3385 C C . TRP A 1 452 ? -9.630 -26.238 32.774 1.00 94.69 452 TRP A C 1
ATOM 3387 O O . TRP A 1 452 ? -9.031 -27.109 32.138 1.00 94.69 452 TRP A O 1
ATOM 3397 N N . LEU A 1 453 ? -9.809 -24.999 32.321 1.00 96.81 453 LEU A N 1
ATOM 3398 C CA . LEU A 1 453 ? -9.163 -24.447 31.133 1.00 96.81 453 LEU A CA 1
ATOM 3399 C C . LEU A 1 453 ? -8.358 -23.233 31.569 1.00 96.81 453 LEU A C 1
ATOM 3401 O O . LEU A 1 453 ? -8.905 -22.348 32.225 1.00 96.81 453 LEU A O 1
ATOM 3405 N N . ILE A 1 454 ? -7.086 -23.179 31.190 1.00 96.94 454 ILE A N 1
ATOM 3406 C CA . ILE A 1 454 ? -6.216 -22.025 31.446 1.00 96.94 454 ILE A CA 1
ATOM 3407 C C . ILE A 1 454 ? -5.862 -21.329 30.129 1.00 96.94 454 ILE A C 1
ATOM 3409 O O . ILE A 1 454 ? -5.932 -21.945 29.067 1.00 96.94 454 ILE A O 1
ATOM 3413 N N . VAL A 1 455 ? -5.496 -20.049 30.183 1.00 96.94 455 VAL A N 1
ATOM 3414 C CA . VAL A 1 455 ? -4.965 -19.300 29.035 1.00 96.94 455 VAL A CA 1
ATOM 3415 C C . VAL A 1 455 ? -3.607 -19.882 28.661 1.00 96.94 455 VAL A C 1
ATOM 3417 O O . VAL A 1 455 ? -2.662 -19.814 29.447 1.00 96.94 455 VAL A O 1
ATOM 3420 N N . GLY A 1 456 ? -3.498 -20.446 27.465 1.00 95.31 456 GLY A N 1
ATOM 3421 C CA . GLY A 1 456 ? -2.251 -20.966 26.920 1.00 95.31 456 GLY A CA 1
ATOM 3422 C C . GLY A 1 456 ? -1.701 -20.126 25.768 1.00 95.31 456 GLY A C 1
ATOM 3423 O O . GLY A 1 456 ? -2.070 -18.961 25.623 1.00 95.31 456 GLY A O 1
ATOM 3424 N N . SER A 1 457 ? -0.776 -20.694 24.991 1.00 92.50 457 SER A N 1
ATOM 3425 C CA . SER A 1 457 ? -0.038 -19.978 23.939 1.00 92.50 457 SER A CA 1
ATOM 3426 C C . SER A 1 457 ? -0.957 -19.543 22.802 1.00 92.50 457 SER A C 1
ATOM 3428 O O . SER A 1 457 ? -2.044 -20.092 22.633 1.00 92.50 457 SER A O 1
ATOM 3430 N N . ASP A 1 458 ? -0.510 -18.586 21.989 1.00 89.00 458 ASP A N 1
ATOM 3431 C CA . ASP A 1 458 ? -1.236 -18.158 20.787 1.00 89.00 458 ASP A CA 1
ATOM 3432 C C . ASP A 1 458 ? -2.654 -17.653 21.103 1.00 89.00 458 ASP A C 1
ATOM 3434 O O . ASP A 1 458 ? -3.596 -17.936 20.368 1.00 89.00 458 ASP A O 1
ATOM 3438 N N . THR A 1 459 ? -2.835 -16.963 22.230 1.00 93.94 459 THR A N 1
ATOM 3439 C CA . THR A 1 459 ? -4.097 -16.309 22.597 1.00 93.94 459 THR A CA 1
ATOM 3440 C C . THR A 1 459 ? -3.863 -14.833 22.864 1.00 93.94 459 THR A C 1
ATOM 3442 O O . THR A 1 459 ? -2.808 -14.445 23.366 1.00 93.94 459 THR A O 1
ATOM 3445 N N . TYR A 1 460 ? -4.898 -14.025 22.635 1.00 95.62 460 TYR A N 1
ATOM 3446 C CA . TYR A 1 460 ? -4.881 -12.603 22.971 1.00 95.62 460 TYR A CA 1
ATOM 3447 C C . TYR A 1 460 ? -4.450 -12.363 24.427 1.00 95.62 460 TYR A C 1
ATOM 3449 O O . TYR A 1 460 ? -3.549 -11.573 24.693 1.00 95.62 460 TYR A O 1
ATOM 3457 N N . GLY A 1 461 ? -5.022 -13.117 25.373 1.00 95.81 461 GLY A N 1
ATOM 3458 C CA . GLY A 1 461 ? -4.666 -13.012 26.789 1.00 95.81 461 GLY A CA 1
ATOM 3459 C C . GLY A 1 461 ? -3.205 -13.370 27.083 1.00 95.81 461 GLY A C 1
ATOM 3460 O O . GLY A 1 461 ? -2.592 -12.752 27.949 1.00 95.81 461 GLY A O 1
ATOM 3461 N N . HIS A 1 462 ? -2.624 -14.332 26.360 1.00 96.62 462 HIS A N 1
ATOM 3462 C CA . HIS A 1 462 ? -1.207 -14.667 26.488 1.00 96.62 462 HIS A CA 1
ATOM 3463 C C . HIS A 1 462 ? -0.302 -13.523 26.022 1.00 96.62 462 HIS A C 1
ATOM 3465 O O . HIS A 1 462 ? 0.586 -13.139 26.781 1.00 96.62 462 HIS A O 1
ATOM 3471 N N . ASP A 1 463 ? -0.574 -12.921 24.861 1.00 96.62 463 ASP A N 1
ATOM 3472 C CA . ASP A 1 463 ? 0.189 -11.763 24.368 1.00 96.62 463 ASP A CA 1
ATOM 3473 C C . ASP A 1 463 ? 0.117 -10.572 25.345 1.00 96.62 463 ASP A C 1
ATOM 3475 O O . ASP A 1 463 ? 1.140 -9.954 25.648 1.00 96.62 463 ASP A O 1
ATOM 3479 N N . LEU A 1 464 ? -1.052 -10.298 25.943 1.00 96.50 464 LEU A N 1
ATOM 3480 C CA . LEU A 1 464 ? -1.164 -9.242 26.960 1.00 96.50 464 LEU A CA 1
ATOM 3481 C C . LEU A 1 464 ? -0.272 -9.511 28.180 1.00 96.50 464 LEU A C 1
ATOM 3483 O O . LEU A 1 464 ? 0.378 -8.591 28.680 1.00 96.50 464 LEU A O 1
ATOM 3487 N N . ILE A 1 465 ? -0.231 -10.757 28.659 1.00 95.88 465 ILE A N 1
ATOM 3488 C CA . ILE A 1 465 ? 0.603 -11.161 29.801 1.00 95.88 465 ILE A CA 1
ATOM 3489 C C . ILE A 1 465 ? 2.091 -10.988 29.465 1.00 95.88 465 ILE A C 1
ATOM 3491 O O . ILE A 1 465 ? 2.835 -10.409 30.261 1.00 95.88 465 ILE A O 1
ATOM 3495 N N . GLU A 1 466 ? 2.528 -11.422 28.282 1.00 94.31 466 GLU A N 1
ATOM 3496 C CA . GLU A 1 466 ? 3.929 -11.289 27.867 1.00 94.31 466 GLU A CA 1
ATOM 3497 C C . GLU A 1 466 ? 4.354 -9.821 27.718 1.00 94.31 466 GLU A C 1
ATOM 3499 O O . GLU A 1 466 ? 5.452 -9.440 28.135 1.00 94.31 466 GLU A O 1
ATOM 3504 N N . ARG A 1 467 ? 3.462 -8.948 27.232 1.00 94.00 467 ARG A N 1
ATOM 3505 C CA . ARG A 1 467 ? 3.721 -7.498 27.117 1.00 94.00 467 ARG A CA 1
ATOM 3506 C C . ARG A 1 467 ? 3.833 -6.773 28.451 1.00 94.00 467 ARG A C 1
ATOM 3508 O O . ARG A 1 467 ? 4.449 -5.707 28.522 1.00 94.00 467 ARG A O 1
ATOM 3515 N N . LEU A 1 468 ? 3.288 -7.352 29.518 1.00 94.31 468 LEU A N 1
ATOM 3516 C CA . LEU A 1 468 ? 3.515 -6.894 30.891 1.00 94.31 468 LEU A CA 1
ATOM 3517 C C . LEU A 1 468 ? 4.872 -7.353 31.446 1.00 94.31 468 LEU A C 1
ATOM 3519 O O . LEU A 1 468 ? 5.257 -6.941 32.540 1.00 94.31 468 LEU A O 1
ATOM 3523 N N . GLY A 1 469 ? 5.626 -8.152 30.685 1.00 94.94 469 GLY A N 1
ATOM 3524 C CA . GLY A 1 469 ? 6.894 -8.741 31.101 1.00 94.94 469 GLY A CA 1
ATOM 3525 C C . GLY A 1 469 ? 6.713 -9.946 32.023 1.00 94.94 469 GLY A C 1
ATOM 3526 O O . GLY A 1 469 ? 7.645 -10.305 32.744 1.00 94.94 469 GLY A O 1
ATOM 3527 N N . TRP A 1 470 ? 5.520 -10.541 32.057 1.00 96.06 470 TRP A N 1
ATOM 3528 C CA . TRP A 1 470 ? 5.205 -11.716 32.865 1.00 96.06 470 TRP A CA 1
ATOM 3529 C C . TRP A 1 470 ? 5.333 -12.997 32.039 1.00 96.06 470 TRP A C 1
ATOM 3531 O O . TRP A 1 470 ? 5.287 -12.977 30.813 1.00 96.06 470 TRP A O 1
ATOM 3541 N N . VAL A 1 471 ? 5.478 -14.125 32.725 1.00 96.38 471 VAL A N 1
ATOM 3542 C CA . VAL A 1 471 ? 5.538 -15.461 32.134 1.00 96.38 471 VAL A CA 1
ATOM 3543 C C . VAL A 1 471 ? 4.188 -16.140 32.332 1.00 96.38 471 VAL A C 1
ATOM 3545 O O . VAL A 1 471 ? 3.822 -16.481 33.457 1.00 96.38 471 VAL A O 1
ATOM 3548 N N . ASN A 1 472 ? 3.451 -16.377 31.245 1.00 97.12 472 ASN A N 1
ATOM 3549 C CA . ASN A 1 472 ? 2.251 -17.211 31.286 1.00 97.12 472 ASN A CA 1
ATOM 3550 C C . ASN A 1 472 ? 2.646 -18.699 31.295 1.00 97.12 472 ASN A C 1
ATOM 3552 O O . ASN A 1 472 ? 3.014 -19.256 30.260 1.00 97.12 472 ASN A O 1
ATOM 3556 N N . LEU A 1 473 ? 2.517 -19.366 32.443 1.00 97.00 473 LEU A N 1
ATOM 3557 C CA . LEU A 1 473 ? 2.868 -20.783 32.584 1.00 97.00 473 LEU A CA 1
ATOM 3558 C C . LEU A 1 473 ? 1.944 -21.705 31.781 1.00 97.00 473 LEU A C 1
ATOM 3560 O O . LEU A 1 473 ? 2.389 -22.755 31.322 1.00 97.00 473 LEU A O 1
ATOM 3564 N N . GLY A 1 474 ? 0.693 -21.301 31.539 1.00 93.50 474 GLY A N 1
ATOM 3565 C CA . GLY A 1 474 ? -0.202 -22.029 30.636 1.00 93.50 474 GLY A CA 1
ATOM 3566 C C . GLY A 1 474 ? 0.301 -22.033 29.190 1.00 93.50 474 GLY A C 1
ATOM 3567 O O . GLY A 1 474 ? 0.068 -22.994 28.455 1.00 93.50 474 GLY A O 1
ATOM 3568 N N . GLY A 1 475 ? 1.058 -21.001 28.795 1.00 89.25 475 GLY A N 1
ATOM 3569 C CA . GLY A 1 475 ? 1.703 -20.902 27.484 1.00 89.25 475 GLY A CA 1
ATOM 3570 C C . GLY A 1 475 ? 2.733 -22.002 27.227 1.00 89.25 475 GLY A C 1
ATOM 3571 O O . GLY A 1 475 ? 2.887 -22.459 26.097 1.00 89.25 475 GLY A O 1
ATOM 3572 N N . LEU A 1 476 ? 3.367 -22.516 28.283 1.00 88.56 476 LEU A N 1
ATOM 3573 C CA . LEU A 1 476 ? 4.382 -23.569 28.187 1.00 88.56 476 LEU A CA 1
ATOM 3574 C C . LEU A 1 476 ? 3.796 -24.942 27.814 1.00 88.56 476 LEU A C 1
ATOM 3576 O O . LEU A 1 476 ? 4.536 -25.840 27.416 1.00 88.56 476 LEU A O 1
ATOM 3580 N N . VAL A 1 477 ? 2.472 -25.109 27.911 1.00 82.69 477 VAL A N 1
ATOM 3581 C CA . VAL A 1 477 ? 1.757 -26.351 27.562 1.00 82.69 477 VAL A CA 1
ATOM 3582 C C . VAL A 1 477 ? 1.498 -26.460 26.043 1.00 82.69 477 VAL A C 1
ATOM 3584 O O . VAL A 1 477 ? 1.123 -27.527 25.552 1.00 82.69 477 VAL A O 1
ATOM 3587 N N . GLY A 1 478 ? 1.723 -25.384 25.272 1.00 77.50 478 GLY A N 1
ATOM 3588 C CA . GLY A 1 478 ? 1.710 -25.394 23.799 1.00 77.50 478 GLY A CA 1
ATOM 3589 C C . GLY A 1 478 ? 0.329 -25.578 23.154 1.00 77.50 478 GLY A C 1
ATOM 3590 O O . GLY A 1 478 ? 0.211 -26.180 22.085 1.00 77.50 478 GLY A O 1
ATOM 3591 N N . ARG A 1 479 ? -0.740 -25.132 23.823 1.00 87.75 479 ARG A N 1
ATOM 3592 C CA . ARG A 1 479 ? -2.122 -25.113 23.308 1.00 87.75 479 ARG A CA 1
ATOM 3593 C C . ARG A 1 479 ? -2.779 -23.784 23.675 1.00 87.75 479 ARG A C 1
ATOM 3595 O O . ARG A 1 479 ? -2.438 -23.242 24.714 1.00 87.75 479 ARG A O 1
ATOM 3602 N N . ARG A 1 480 ? -3.790 -23.337 22.915 1.00 91.56 480 ARG A N 1
ATOM 3603 C CA . ARG A 1 480 ? -4.554 -22.101 23.213 1.00 91.56 480 ARG A CA 1
ATOM 3604 C C . ARG A 1 480 ? -5.283 -22.125 24.553 1.00 91.56 480 ARG A C 1
ATOM 3606 O O . ARG A 1 480 ? -5.159 -21.203 25.344 1.00 91.56 480 ARG A O 1
ATOM 3613 N N . TYR A 1 481 ? -6.018 -23.204 24.817 1.00 94.12 481 TYR A N 1
ATOM 3614 C CA . TYR A 1 481 ? -6.746 -23.411 26.074 1.00 94.12 481 TYR A CA 1
ATOM 3615 C C . TYR A 1 481 ? -6.534 -24.845 26.563 1.00 94.12 481 TYR A C 1
ATOM 3617 O O . TYR A 1 481 ? -7.375 -25.718 26.308 1.00 94.12 481 TYR A O 1
ATOM 3625 N N . PRO A 1 482 ? -5.373 -25.158 27.167 1.00 95.31 482 PRO A N 1
ATOM 3626 C CA . PRO A 1 482 ? -5.106 -26.492 27.677 1.00 95.31 482 PRO A CA 1
ATOM 3627 C C . PRO A 1 482 ? -6.106 -26.851 28.780 1.00 95.31 482 PRO A C 1
ATOM 3629 O O . PRO A 1 482 ? -6.375 -26.068 29.692 1.00 95.31 482 PRO A O 1
ATOM 3632 N N . ARG A 1 483 ? -6.654 -28.065 28.667 1.00 96.12 483 ARG A N 1
ATOM 3633 C CA . ARG A 1 483 ? -7.389 -28.717 29.752 1.00 96.12 483 ARG A CA 1
ATOM 3634 C C . ARG A 1 483 ? -6.394 -29.199 30.785 1.00 96.12 483 ARG A C 1
ATOM 3636 O O . ARG A 1 483 ? -5.382 -29.781 30.400 1.00 96.12 483 ARG A O 1
ATOM 3643 N N . THR A 1 484 ? -6.711 -28.983 32.050 1.00 94.62 484 THR A N 1
ATOM 3644 C CA . THR A 1 484 ? -5.821 -29.324 33.157 1.00 94.62 484 THR A CA 1
ATOM 3645 C C . THR A 1 484 ? -6.611 -29.749 34.400 1.00 94.62 484 THR A C 1
ATOM 3647 O O . THR A 1 484 ? -7.842 -29.862 34.351 1.00 94.62 484 THR A O 1
ATOM 3650 N N . THR A 1 485 ? -5.920 -29.998 35.509 1.00 95.50 485 THR A N 1
ATOM 3651 C CA . THR A 1 485 ? -6.504 -30.197 36.840 1.00 95.50 485 THR A CA 1
ATOM 3652 C C . THR A 1 485 ? -5.935 -29.189 37.841 1.00 95.50 485 THR A C 1
ATOM 3654 O O . THR A 1 485 ? -4.964 -28.487 37.557 1.00 95.50 485 THR A O 1
ATOM 3657 N N . ALA A 1 486 ? -6.530 -29.105 39.032 1.00 94.75 486 ALA A N 1
ATOM 3658 C CA . ALA A 1 486 ? -5.998 -28.252 40.094 1.00 94.75 486 ALA A CA 1
ATOM 3659 C C . ALA A 1 486 ? -4.576 -28.686 40.498 1.00 94.75 486 ALA A C 1
ATOM 3661 O O . ALA A 1 486 ? -3.702 -27.842 40.682 1.00 94.75 486 ALA A O 1
ATOM 3662 N N . GLU A 1 487 ? -4.323 -29.997 40.565 1.00 95.19 487 GLU A N 1
ATOM 3663 C CA . GLU A 1 487 ? -3.021 -30.584 40.905 1.00 95.19 487 GLU A CA 1
ATOM 3664 C C . GLU A 1 487 ? -1.934 -30.214 39.890 1.00 95.19 487 GLU A C 1
ATOM 3666 O O . GLU A 1 487 ? -0.803 -29.915 40.268 1.00 95.19 487 GLU A O 1
ATOM 3671 N N . GLU A 1 488 ? -2.275 -30.197 38.603 1.00 95.12 488 GLU A N 1
ATOM 3672 C CA . GLU A 1 488 ? -1.359 -29.777 37.543 1.00 95.12 488 GLU A CA 1
ATOM 3673 C C . GLU A 1 488 ? -1.075 -28.271 37.602 1.00 95.12 488 GLU A C 1
ATOM 3675 O O . GLU A 1 488 ? 0.076 -27.869 37.442 1.00 95.12 488 GLU A O 1
ATOM 3680 N N . ILE A 1 489 ? -2.080 -27.437 37.902 1.00 95.25 489 ILE A N 1
ATOM 3681 C CA . ILE A 1 489 ? -1.884 -25.993 38.121 1.00 95.25 489 ILE A CA 1
ATOM 3682 C C . ILE A 1 489 ? -0.949 -25.749 39.315 1.00 95.25 489 ILE A C 1
ATOM 3684 O O . ILE A 1 489 ? -0.041 -24.923 39.224 1.00 95.25 489 ILE A O 1
ATOM 3688 N N . LEU A 1 490 ? -1.135 -26.489 40.413 1.00 95.06 490 LEU A N 1
ATOM 3689 C CA . LEU A 1 490 ? -0.261 -26.456 41.591 1.00 95.06 490 LEU A CA 1
ATOM 3690 C C . LEU A 1 490 ? 1.185 -26.833 41.235 1.00 95.06 490 LEU A C 1
ATOM 3692 O O . LEU A 1 490 ? 2.120 -26.165 41.674 1.00 95.06 490 LEU A O 1
ATOM 3696 N N . ALA A 1 491 ? 1.371 -27.854 40.395 1.00 95.62 491 ALA A N 1
ATOM 3697 C CA . ALA A 1 491 ? 2.686 -28.331 39.969 1.00 95.62 491 ALA A CA 1
ATOM 3698 C C . ALA A 1 491 ? 3.453 -27.357 39.051 1.00 95.62 491 ALA A C 1
ATOM 3700 O O . ALA A 1 491 ? 4.661 -27.513 38.885 1.00 95.62 491 ALA A O 1
ATOM 3701 N N . LEU A 1 492 ? 2.789 -26.353 38.460 1.00 94.56 492 LEU A N 1
ATOM 3702 C CA . LEU A 1 492 ? 3.457 -25.308 37.670 1.00 94.56 492 LEU A CA 1
ATOM 3703 C C . LEU A 1 492 ? 4.219 -24.292 38.538 1.00 94.56 492 LEU A C 1
ATOM 3705 O O . LEU A 1 492 ? 5.045 -23.540 38.010 1.00 94.56 492 LEU A O 1
ATOM 3709 N N . GLU A 1 493 ? 3.945 -24.265 39.846 1.00 95.38 493 GLU A N 1
ATOM 3710 C CA . GLU A 1 493 ? 4.523 -23.320 40.807 1.00 95.38 493 GLU A CA 1
ATOM 3711 C C . GLU A 1 493 ? 4.388 -21.851 40.336 1.00 95.38 493 GLU A C 1
ATOM 3713 O O . GLU A 1 493 ? 5.394 -21.183 40.059 1.00 95.38 493 GLU A O 1
ATOM 3718 N N . PRO A 1 494 ? 3.151 -21.336 40.155 1.00 96.56 494 PRO A N 1
ATOM 3719 C CA . PRO A 1 494 ? 2.943 -19.929 39.835 1.00 96.56 494 PRO A CA 1
ATOM 3720 C C . PRO A 1 494 ? 3.188 -19.024 41.041 1.00 96.56 494 PRO A C 1
ATOM 3722 O O . PRO A 1 494 ? 2.865 -19.378 42.174 1.00 96.56 494 PRO A O 1
ATOM 3725 N N . ASP A 1 495 ? 3.669 -17.808 40.773 1.00 96.19 495 ASP A N 1
ATOM 3726 C CA . ASP A 1 495 ? 3.732 -16.743 41.777 1.00 96.19 495 ASP A CA 1
ATOM 3727 C C . ASP A 1 495 ? 2.313 -16.298 42.169 1.00 96.19 495 ASP A C 1
ATOM 3729 O O . ASP A 1 495 ? 2.036 -15.981 43.327 1.00 96.19 495 ASP A O 1
ATOM 3733 N N . VAL A 1 496 ? 1.398 -16.275 41.192 1.00 96.69 496 VAL A N 1
ATOM 3734 C CA . VAL A 1 496 ? -0.002 -15.890 41.385 1.00 96.69 496 VAL A CA 1
ATOM 3735 C C . VAL A 1 496 ? -0.916 -16.537 40.340 1.00 96.69 496 VAL A C 1
ATOM 3737 O O . VAL A 1 496 ? -0.554 -16.692 39.171 1.00 96.69 496 VAL A O 1
ATOM 3740 N N . VAL A 1 497 ? -2.130 -16.887 40.759 1.00 97.62 497 VAL A N 1
ATOM 3741 C CA . VAL A 1 497 ? -3.229 -17.288 39.876 1.00 97.62 497 VAL A CA 1
ATOM 3742 C C . VAL A 1 497 ? -4.160 -16.096 39.679 1.00 97.62 497 VAL A C 1
ATOM 3744 O O . VAL A 1 497 ? -4.647 -15.521 40.652 1.00 97.62 497 VAL A O 1
ATOM 3747 N N . LEU A 1 498 ? -4.429 -15.720 38.431 1.00 97.31 498 LEU A N 1
ATOM 3748 C CA . LEU A 1 498 ? -5.358 -14.633 38.114 1.00 97.31 498 LEU A CA 1
ATOM 3749 C C . LEU A 1 498 ? -6.716 -15.231 37.747 1.00 97.31 498 LEU A C 1
ATOM 3751 O O . LEU A 1 498 ? -6.798 -16.044 36.829 1.00 97.31 498 LEU A O 1
ATOM 3755 N N . LEU A 1 499 ? -7.767 -14.838 38.463 1.00 96.69 499 LEU A N 1
ATOM 3756 C CA . LEU A 1 499 ? -9.120 -15.372 38.302 1.00 96.69 499 LEU A CA 1
ATOM 3757 C C . LEU A 1 499 ? -10.034 -14.297 37.686 1.00 96.69 499 LEU A C 1
ATOM 3759 O O . LEU A 1 499 ? -10.470 -13.396 38.405 1.00 96.69 499 LEU A O 1
ATOM 3763 N N . PRO A 1 500 ? -10.307 -14.340 36.372 1.00 95.69 500 PRO A N 1
ATOM 3764 C CA . PRO A 1 500 ? -11.225 -13.397 35.752 1.00 95.69 500 PRO A CA 1
ATOM 3765 C C . PRO A 1 500 ? -12.666 -13.661 36.213 1.00 95.69 500 PRO A C 1
ATOM 3767 O O . PRO A 1 500 ? -13.027 -14.794 36.520 1.00 95.69 500 PRO A O 1
ATOM 3770 N N . ASP A 1 501 ? -13.510 -12.632 36.231 1.00 93.12 501 ASP A N 1
ATOM 3771 C CA . ASP A 1 501 ? -14.953 -12.769 36.495 1.00 93.12 501 ASP A CA 1
ATOM 3772 C C . ASP A 1 501 ? -15.778 -13.223 35.269 1.00 93.12 501 ASP A C 1
ATOM 3774 O O . ASP A 1 501 ? -16.959 -13.546 35.396 1.00 93.12 501 ASP A O 1
ATOM 3778 N N . GLU A 1 502 ? -15.153 -13.315 34.092 1.00 90.12 502 GLU A N 1
ATOM 3779 C CA . GLU A 1 502 ? -15.736 -13.831 32.851 1.00 90.12 502 GLU A CA 1
ATOM 3780 C C . GLU A 1 502 ? -14.668 -14.526 31.973 1.00 90.12 502 GLU A C 1
ATOM 3782 O O . GLU A 1 502 ? -13.495 -14.151 32.020 1.00 90.12 502 GLU A O 1
ATOM 3787 N N . PRO A 1 503 ? -15.020 -15.549 31.165 1.00 85.50 503 PRO A N 1
ATOM 3788 C CA . PRO A 1 503 ? -16.367 -16.079 30.919 1.00 85.50 503 PRO A CA 1
ATOM 3789 C C . PRO A 1 503 ? -16.906 -16.976 32.045 1.00 85.50 503 PRO A C 1
ATOM 3791 O O . PRO A 1 503 ? -18.089 -17.311 32.033 1.00 85.50 503 PRO A O 1
ATOM 3794 N N . TYR A 1 504 ? -16.064 -17.361 33.010 1.00 91.12 504 TYR A N 1
ATOM 3795 C CA . TYR A 1 504 ? -16.470 -18.091 34.209 1.00 91.12 504 TYR A CA 1
ATOM 3796 C C . TYR A 1 504 ? -16.293 -17.217 35.461 1.00 91.12 504 TYR A C 1
ATOM 3798 O O . TYR A 1 504 ? -15.158 -16.867 35.774 1.00 91.12 504 TYR A O 1
ATOM 3806 N N . PRO A 1 505 ? -17.365 -16.889 36.205 1.00 91.44 505 PRO A N 1
ATOM 3807 C CA . PRO A 1 505 ? -17.269 -16.064 37.405 1.00 91.44 505 PRO A CA 1
ATOM 3808 C C . PRO A 1 505 ? -16.772 -16.890 38.599 1.00 91.44 505 PRO A C 1
ATOM 3810 O O . PRO A 1 505 ? -17.567 -17.433 39.370 1.00 91.44 505 PRO A O 1
ATOM 3813 N N . PHE A 1 506 ? -15.450 -17.001 38.759 1.00 91.31 506 PHE A N 1
ATOM 3814 C CA . PHE A 1 506 ? -14.856 -17.713 39.893 1.00 91.31 506 PHE A CA 1
ATOM 3815 C C . PHE A 1 506 ? -15.297 -17.101 41.231 1.00 91.31 506 PHE A C 1
ATOM 3817 O O . PHE A 1 506 ? -15.139 -15.906 41.478 1.00 91.31 506 PHE A O 1
ATOM 3824 N N . SER A 1 507 ? -15.818 -17.943 42.126 1.00 89.19 507 SER A N 1
ATOM 3825 C CA . SER A 1 507 ? -16.165 -17.565 43.498 1.00 89.19 507 SER A CA 1
ATOM 3826 C C . SER A 1 507 ? -15.080 -18.009 44.482 1.00 89.19 507 SER A C 1
ATOM 3828 O O . SER A 1 507 ? -14.216 -18.824 44.154 1.00 89.19 507 SER A O 1
ATOM 3830 N N . ALA A 1 508 ? -15.144 -17.521 45.724 1.00 84.00 508 ALA A N 1
ATOM 3831 C CA . ALA A 1 508 ? -14.207 -17.918 46.777 1.00 84.00 508 ALA A CA 1
ATOM 3832 C C . ALA A 1 508 ? -14.170 -19.443 47.021 1.00 84.00 508 ALA A C 1
ATOM 3834 O O . ALA A 1 508 ? -13.112 -19.973 47.356 1.00 84.00 508 ALA A O 1
ATOM 3835 N N . SER A 1 509 ? -15.292 -20.141 46.809 1.00 84.50 509 SER A N 1
ATOM 3836 C CA . SER A 1 509 ? -15.440 -21.588 47.029 1.00 84.50 509 SER A CA 1
ATOM 3837 C C . SER A 1 509 ? -15.258 -22.437 45.765 1.00 84.50 509 SER A C 1
ATOM 3839 O O . SER A 1 509 ? -15.501 -23.636 45.794 1.00 84.50 509 SER A O 1
ATOM 3841 N N . ASP A 1 510 ? -14.910 -21.835 44.624 1.00 84.38 510 ASP A N 1
ATOM 3842 C CA . ASP A 1 510 ? -14.806 -22.577 43.356 1.00 84.38 510 ASP A CA 1
ATOM 3843 C C . ASP A 1 510 ? -13.629 -22.144 42.465 1.00 84.38 510 ASP A C 1
ATOM 3845 O O . ASP A 1 510 ? -13.505 -22.524 41.303 1.00 84.38 510 ASP A O 1
ATOM 3849 N N . GLY A 1 511 ? -12.713 -21.368 43.035 1.00 86.00 511 GLY A N 1
ATOM 3850 C CA . GLY A 1 511 ? -11.396 -21.101 42.465 1.00 86.00 511 GLY A CA 1
ATOM 3851 C C . GLY A 1 511 ? -10.320 -21.197 43.544 1.00 86.00 511 GLY A C 1
ATOM 3852 O O . GLY A 1 511 ? -9.588 -22.186 43.573 1.00 86.00 511 GLY A O 1
ATOM 3853 N N . PRO A 1 512 ? -10.260 -20.225 44.477 1.00 91.06 512 PRO A N 1
ATOM 3854 C CA . PRO A 1 512 ? -9.228 -20.171 45.511 1.00 91.06 512 PRO A CA 1
ATOM 3855 C C . PRO A 1 512 ? -9.182 -21.399 46.425 1.00 91.06 512 PRO A C 1
ATOM 3857 O O . PRO A 1 512 ? -8.095 -21.865 46.748 1.00 91.06 512 PRO A O 1
ATOM 3860 N N . GLU A 1 513 ? -10.336 -21.955 46.814 1.00 91.44 513 GLU A N 1
ATOM 3861 C CA . GLU A 1 513 ? -10.391 -23.164 47.651 1.00 91.44 513 GLU A CA 1
ATOM 3862 C C . GLU A 1 513 ? -9.697 -24.361 46.982 1.00 91.44 513 GLU A C 1
ATOM 3864 O O . GLU A 1 513 ? -8.884 -25.041 47.605 1.00 91.44 513 GLU A O 1
ATOM 3869 N N . ALA A 1 514 ? -9.973 -24.588 45.695 1.00 89.50 514 ALA A N 1
ATOM 3870 C CA . ALA A 1 514 ? -9.430 -25.714 44.939 1.00 89.50 514 ALA A CA 1
ATOM 3871 C C . ALA A 1 514 ? -7.944 -25.548 44.577 1.00 89.50 514 ALA A C 1
ATOM 3873 O O . ALA A 1 514 ? -7.278 -26.532 44.272 1.00 89.50 514 ALA A O 1
ATOM 3874 N N . LEU A 1 515 ? -7.432 -24.314 44.594 1.00 93.56 515 LEU A N 1
ATOM 3875 C CA . LEU A 1 515 ? -6.051 -23.976 44.241 1.00 93.56 515 LEU A CA 1
ATOM 3876 C C . LEU A 1 515 ? -5.191 -23.635 45.466 1.00 93.56 515 LEU A C 1
ATOM 3878 O O . LEU A 1 515 ? -4.054 -23.190 45.315 1.00 93.56 515 LEU A O 1
ATOM 3882 N N . ALA A 1 516 ? -5.698 -23.846 46.682 1.00 91.50 516 ALA A N 1
ATOM 3883 C CA . ALA A 1 516 ? -4.936 -23.616 47.902 1.00 91.50 516 ALA A CA 1
ATOM 3884 C C . ALA A 1 516 ? -3.645 -24.473 47.926 1.00 91.50 516 ALA A C 1
ATOM 3886 O O . ALA A 1 516 ? -3.685 -25.650 47.567 1.00 91.50 516 ALA A O 1
ATOM 3887 N N . PRO A 1 517 ? -2.494 -23.924 48.372 1.00 93.31 517 PRO A N 1
ATOM 3888 C CA . PRO A 1 517 ? -2.318 -22.626 49.031 1.00 93.31 517 PRO A CA 1
ATOM 3889 C C . PRO A 1 517 ? -1.941 -21.470 48.081 1.00 93.31 517 PRO A C 1
ATOM 3891 O O . PRO A 1 517 ? -1.442 -20.449 48.556 1.00 93.31 517 PRO A O 1
ATOM 3894 N N . LEU A 1 518 ? -2.118 -21.611 46.760 1.00 94.75 518 LEU A N 1
ATOM 3895 C CA . LEU A 1 518 ? -1.719 -20.578 45.801 1.00 94.75 518 LEU A CA 1
ATOM 3896 C C . LEU A 1 518 ? -2.460 -19.262 46.050 1.00 94.75 518 LEU A C 1
ATOM 3898 O O . LEU A 1 518 ? -3.661 -19.228 46.336 1.00 94.75 518 LEU A O 1
ATOM 3902 N N . ARG A 1 519 ? -1.745 -18.151 45.866 1.00 94.94 519 ARG A N 1
ATOM 3903 C CA . ARG A 1 519 ? -2.349 -16.822 45.893 1.00 94.94 519 ARG A CA 1
ATOM 3904 C C . ARG A 1 519 ? -3.215 -16.637 44.650 1.00 94.94 519 ARG A C 1
ATOM 3906 O O . ARG A 1 519 ? -2.703 -16.667 43.535 1.00 94.94 519 ARG A O 1
ATOM 3913 N N . CYS A 1 520 ? -4.506 -16.403 44.852 1.00 96.06 520 CYS A N 1
ATOM 3914 C CA . CYS A 1 520 ? -5.463 -16.149 43.780 1.00 96.06 520 CYS A CA 1
ATOM 3915 C C . CYS A 1 520 ? -5.938 -14.692 43.827 1.00 96.06 520 CYS A C 1
ATOM 3917 O O . CYS A 1 520 ? -6.403 -14.244 44.876 1.00 96.06 520 CYS A O 1
ATOM 3919 N N . LEU A 1 521 ? -5.843 -13.965 42.712 1.00 95.69 521 LEU A N 1
ATOM 3920 C CA . LEU A 1 521 ? -6.315 -12.584 42.593 1.00 95.69 521 LEU A CA 1
ATOM 3921 C C . LEU A 1 521 ? -7.498 -12.504 41.619 1.00 95.69 521 LEU A C 1
ATOM 3923 O O . LEU A 1 521 ? -7.315 -12.804 40.435 1.00 95.69 521 LEU A O 1
ATOM 3927 N N . PRO A 1 522 ? -8.699 -12.109 42.082 1.00 95.38 522 PRO A N 1
ATOM 3928 C CA . PRO A 1 522 ? -9.825 -11.865 41.196 1.00 95.38 522 PRO A CA 1
ATOM 3929 C C . PRO A 1 522 ? -9.625 -10.567 40.408 1.00 95.38 522 PRO A C 1
ATOM 3931 O O . PRO A 1 522 ? -9.089 -9.593 40.938 1.00 95.38 522 PRO A O 1
ATOM 3934 N N . PHE A 1 523 ? -10.079 -10.522 39.156 1.00 95.44 523 PHE A N 1
ATOM 3935 C CA . PHE A 1 523 ? -10.019 -9.303 38.347 1.00 95.44 523 PHE A CA 1
ATOM 3936 C C . PHE A 1 523 ? -11.115 -9.256 37.266 1.00 95.44 523 PHE A C 1
ATOM 3938 O O . PHE A 1 523 ? -11.669 -10.299 36.922 1.00 95.44 523 PHE A O 1
ATOM 3945 N N . PRO A 1 524 ? -11.414 -8.074 36.688 1.00 95.00 524 PRO A N 1
ATOM 3946 C CA . PRO A 1 524 ? -12.372 -7.967 35.589 1.00 95.00 524 PRO A CA 1
ATOM 3947 C C . PRO A 1 524 ? -11.856 -8.670 34.326 1.00 95.00 524 PRO A C 1
ATOM 3949 O O . PRO A 1 524 ? -10.896 -8.198 33.704 1.00 95.00 524 PRO A O 1
ATOM 3952 N N . GLY A 1 525 ? -12.508 -9.756 33.910 1.00 94.12 525 GLY A N 1
ATOM 3953 C CA . GLY A 1 525 ? -12.152 -10.567 32.742 1.00 94.12 525 GLY A CA 1
ATOM 3954 C C . GLY A 1 525 ? -12.174 -9.774 31.436 1.00 94.12 525 GLY A C 1
ATOM 3955 O O . GLY A 1 525 ? -11.351 -10.030 30.548 1.00 94.12 525 GLY A O 1
ATOM 3956 N N . ARG A 1 526 ? -12.994 -8.715 31.370 1.00 94.19 526 ARG A N 1
ATOM 3957 C CA . ARG A 1 526 ? -12.983 -7.696 30.307 1.00 94.19 526 ARG A CA 1
ATOM 3958 C C . ARG A 1 526 ? -11.578 -7.145 30.036 1.00 94.19 526 ARG A C 1
ATOM 3960 O O . ARG A 1 526 ? -11.232 -6.895 28.888 1.00 94.19 526 ARG A O 1
ATOM 3967 N N . SER A 1 527 ? -10.736 -7.011 31.063 1.00 95.44 527 SER A N 1
ATOM 3968 C CA . SER A 1 527 ? -9.364 -6.489 30.928 1.00 95.44 527 SER A CA 1
ATOM 3969 C C . SER A 1 527 ? -8.391 -7.455 30.247 1.00 95.44 527 SER A C 1
ATOM 3971 O O . SER A 1 527 ? -7.317 -7.030 29.838 1.00 95.44 527 SER A O 1
ATOM 3973 N N . LEU A 1 528 ? -8.729 -8.743 30.141 1.00 94.31 528 LEU A N 1
ATOM 3974 C CA . LEU A 1 528 ? -7.869 -9.750 29.511 1.00 94.31 528 LEU A CA 1
ATOM 3975 C C . LEU A 1 528 ? -8.452 -10.302 28.208 1.00 94.31 528 LEU A C 1
ATOM 3977 O O . LEU A 1 528 ? -7.697 -10.747 27.351 1.00 94.31 528 LEU A O 1
ATOM 3981 N N . SER A 1 529 ? -9.777 -10.295 28.059 1.00 91.81 529 SER A N 1
ATOM 3982 C CA . SER A 1 529 ? -10.460 -10.983 26.956 1.00 91.81 529 SER A CA 1
ATOM 3983 C C . SER A 1 529 ? -11.118 -10.050 25.937 1.00 91.81 529 SER A C 1
ATOM 3985 O O . SER A 1 529 ? -11.412 -10.488 24.826 1.00 91.81 529 SER A O 1
ATOM 3987 N N . TRP A 1 530 ? -11.332 -8.767 26.257 1.00 95.25 530 TRP A N 1
ATOM 3988 C CA . TRP A 1 530 ? -11.984 -7.841 25.330 1.00 95.25 530 TRP A CA 1
ATOM 3989 C C . TRP A 1 530 ? -10.962 -7.001 24.566 1.00 95.25 530 TRP A C 1
ATOM 3991 O O . TRP A 1 530 ? -10.184 -6.239 25.142 1.00 95.25 530 TRP A O 1
ATOM 4001 N N . TYR A 1 531 ? -11.036 -7.086 23.241 1.00 93.56 531 TYR A N 1
ATOM 4002 C CA . TYR A 1 531 ? -10.354 -6.188 22.318 1.00 93.56 531 TYR A CA 1
ATOM 4003 C C . TYR A 1 531 ? -11.363 -5.157 21.779 1.00 93.56 531 TYR A C 1
ATOM 4005 O O . TYR A 1 531 ? -12.362 -5.496 21.149 1.00 93.56 531 TYR A O 1
ATOM 4013 N N . GLY A 1 532 ? -11.144 -3.891 22.129 1.00 94.81 532 GLY A N 1
ATOM 4014 C CA . GLY A 1 532 ? -12.073 -2.770 21.959 1.00 94.81 532 GLY A CA 1
ATOM 4015 C C . GLY A 1 532 ? -11.688 -1.611 22.894 1.00 94.81 532 GLY A C 1
ATOM 4016 O O . GLY A 1 532 ? -10.529 -1.539 23.315 1.00 94.81 532 GLY A O 1
ATOM 4017 N N . PRO A 1 533 ? -12.624 -0.731 23.292 1.00 96.75 533 PRO A N 1
ATOM 4018 C CA . PRO A 1 533 ? -12.357 0.354 24.242 1.00 96.75 533 PRO A CA 1
ATOM 4019 C C . PRO A 1 533 ? -11.722 -0.110 25.564 1.00 96.75 533 PRO A C 1
ATOM 4021 O O . PRO A 1 533 ? -10.891 0.604 26.125 1.00 96.75 533 PRO A O 1
ATOM 4024 N N . ALA A 1 534 ? -12.030 -1.333 26.014 1.00 95.75 534 ALA A N 1
ATOM 4025 C CA . ALA A 1 534 ? -11.414 -1.979 27.176 1.00 95.75 534 ALA A CA 1
ATOM 4026 C C . ALA A 1 534 ? -9.873 -1.979 27.156 1.00 95.75 534 ALA A C 1
ATOM 4028 O O . ALA A 1 534 ? -9.245 -1.883 28.211 1.00 95.75 534 ALA A O 1
ATOM 4029 N N . MET A 1 535 ? -9.252 -2.023 25.970 1.00 97.44 535 MET A N 1
ATOM 4030 C CA . MET A 1 535 ? -7.792 -2.049 25.815 1.00 97.44 535 MET A CA 1
ATOM 4031 C C . MET A 1 535 ? -7.103 -0.839 26.452 1.00 97.44 535 MET A C 1
ATOM 4033 O O . MET A 1 535 ? -5.960 -0.951 26.891 1.00 97.44 535 MET A O 1
ATOM 4037 N N . VAL A 1 536 ? -7.783 0.309 26.521 1.00 97.25 536 VAL A N 1
ATOM 4038 C CA . VAL A 1 536 ? -7.231 1.543 27.099 1.00 97.25 536 VAL A CA 1
ATOM 4039 C C . VAL A 1 536 ? -6.966 1.395 28.601 1.00 97.25 536 VAL A C 1
ATOM 4041 O O . VAL A 1 536 ? -5.960 1.897 29.103 1.00 97.25 536 VAL A O 1
ATOM 4044 N N . GLU A 1 537 ? -7.851 0.702 29.314 1.00 95.75 537 GLU A N 1
ATOM 4045 C CA . GLU A 1 537 ? -7.798 0.540 30.773 1.00 95.75 537 GLU A CA 1
ATOM 4046 C C . GLU A 1 537 ? -7.132 -0.776 31.188 1.00 95.75 537 GLU A C 1
ATOM 4048 O O . GLU A 1 537 ? -6.492 -0.839 32.241 1.00 95.75 537 GLU A O 1
ATOM 4053 N N . ALA A 1 538 ? -7.235 -1.801 30.335 1.00 96.38 538 ALA A N 1
ATOM 4054 C CA . ALA A 1 538 ? -6.764 -3.162 30.568 1.00 96.38 538 ALA A CA 1
ATOM 4055 C C . ALA A 1 538 ? -5.342 -3.217 31.136 1.00 96.38 538 ALA A C 1
ATOM 4057 O O . ALA A 1 538 ? -5.106 -3.833 32.175 1.00 96.38 538 ALA A O 1
ATOM 4058 N N . ARG A 1 539 ? -4.394 -2.503 30.513 1.00 94.88 539 ARG A N 1
ATOM 4059 C CA . ARG A 1 539 ? -3.001 -2.486 30.975 1.00 94.88 539 ARG A CA 1
ATOM 4060 C C . ARG A 1 539 ? -2.869 -1.972 32.407 1.00 94.88 539 ARG A C 1
ATOM 4062 O O . ARG A 1 539 ? -2.138 -2.555 33.198 1.00 94.88 539 ARG A O 1
ATOM 4069 N N . GLY A 1 540 ? -3.572 -0.893 32.750 1.00 94.75 540 GLY A N 1
ATOM 4070 C CA . GLY A 1 540 ? -3.514 -0.303 34.088 1.00 94.75 540 GLY A CA 1
ATOM 4071 C C . GLY A 1 540 ? -4.080 -1.232 35.164 1.00 94.75 540 GLY A C 1
ATOM 4072 O O . GLY A 1 540 ? -3.506 -1.322 36.253 1.00 94.75 540 GLY A O 1
ATOM 4073 N N . VAL A 1 541 ? -5.163 -1.948 34.838 1.00 95.50 541 VAL A N 1
ATOM 4074 C CA . VAL A 1 541 ? -5.771 -2.969 35.706 1.00 95.50 541 VAL A CA 1
ATOM 4075 C C . VAL A 1 541 ? -4.802 -4.129 35.924 1.00 95.50 541 VAL A C 1
ATOM 4077 O O . VAL A 1 541 ? -4.497 -4.460 37.070 1.00 95.50 541 VAL A O 1
ATOM 4080 N N . LEU A 1 542 ? -4.251 -4.693 34.845 1.00 94.38 542 LEU A N 1
ATOM 4081 C CA . LEU A 1 542 ? -3.325 -5.822 34.927 1.00 94.38 542 LEU A CA 1
ATOM 4082 C C . LEU A 1 542 ? -2.024 -5.437 35.655 1.00 94.38 542 LEU A C 1
ATOM 4084 O O . LEU A 1 542 ? -1.614 -6.127 36.582 1.00 94.38 542 LEU A O 1
ATOM 4088 N N . GLU A 1 543 ? -1.419 -4.280 35.363 1.00 92.94 543 GLU A N 1
ATOM 4089 C CA . GLU A 1 543 ? -0.266 -3.771 36.131 1.00 92.94 543 GLU A CA 1
ATOM 4090 C C . GLU A 1 543 ? -0.599 -3.579 37.628 1.00 92.94 543 GLU A C 1
ATOM 4092 O O . GLU A 1 543 ? 0.288 -3.673 38.481 1.00 92.94 543 GLU A O 1
ATOM 4097 N N . GLY A 1 544 ? -1.864 -3.297 37.962 1.00 93.06 544 GLY A N 1
ATOM 4098 C CA . GLY A 1 544 ? -2.378 -3.261 39.332 1.00 93.06 544 GLY A CA 1
ATOM 4099 C C . GLY A 1 544 ? -2.281 -4.605 40.042 1.00 93.06 544 GLY A C 1
ATOM 4100 O O . GLY A 1 544 ? -1.735 -4.658 41.145 1.00 93.06 544 GLY A O 1
ATOM 4101 N N . LEU A 1 545 ? -2.700 -5.684 39.376 1.00 92.88 545 LEU A N 1
ATOM 4102 C CA . LEU A 1 545 ? -2.600 -7.050 39.901 1.00 92.88 545 LEU A CA 1
ATOM 4103 C C . LEU A 1 545 ? -1.147 -7.437 40.182 1.00 92.88 545 LEU A C 1
ATOM 4105 O O . LEU A 1 545 ? -0.860 -8.049 41.204 1.00 92.88 545 LEU A O 1
ATOM 4109 N N . GLY A 1 546 ? -0.203 -7.015 39.333 1.00 89.19 546 GLY A N 1
ATOM 4110 C CA . GLY A 1 546 ? 1.218 -7.286 39.571 1.00 89.19 546 GLY A CA 1
ATOM 4111 C C . GLY A 1 546 ? 1.800 -6.568 40.789 1.00 89.19 546 GLY A C 1
ATOM 4112 O O . GLY A 1 546 ? 2.751 -7.051 41.403 1.00 89.19 546 GLY A O 1
ATOM 4113 N N . ARG A 1 547 ? 1.240 -5.409 41.161 1.00 89.19 547 ARG A N 1
ATOM 4114 C CA . ARG A 1 547 ? 1.594 -4.731 42.417 1.00 89.19 547 ARG A CA 1
ATOM 4115 C C . ARG A 1 547 ? 0.975 -5.435 43.614 1.00 89.19 547 ARG A C 1
ATOM 4117 O O . ARG A 1 547 ? 1.641 -5.533 44.638 1.00 89.19 547 ARG A O 1
ATOM 4124 N N . GLU A 1 548 ? -0.260 -5.906 43.471 1.00 89.81 548 GLU A N 1
ATOM 4125 C CA . GLU A 1 548 ? -0.965 -6.631 44.521 1.00 89.81 548 GLU A CA 1
ATOM 4126 C C . GLU A 1 548 ? -0.363 -8.009 44.774 1.00 89.81 548 GLU A C 1
ATOM 4128 O O . GLU A 1 548 ? -0.289 -8.387 45.925 1.00 89.81 548 GLU A O 1
ATOM 4133 N N . ALA A 1 549 ? 0.118 -8.731 43.760 1.00 85.75 549 ALA A N 1
ATOM 4134 C CA . ALA A 1 549 ? 0.683 -10.079 43.893 1.00 85.75 549 ALA A CA 1
ATOM 4135 C C . ALA A 1 549 ? 1.947 -10.167 44.777 1.00 85.75 549 ALA A C 1
ATOM 4137 O O . ALA A 1 549 ? 2.317 -11.266 45.191 1.00 85.75 549 ALA A O 1
ATOM 4138 N N . ARG A 1 550 ? 2.568 -9.029 45.109 1.00 70.69 550 ARG A N 1
ATOM 4139 C CA . ARG A 1 550 ? 3.645 -8.912 46.106 1.00 70.69 550 ARG A CA 1
ATOM 4140 C C . ARG A 1 550 ? 3.112 -8.953 47.534 1.00 70.69 550 ARG A C 1
ATOM 4142 O O . ARG A 1 550 ? 3.892 -9.363 48.414 1.00 70.69 550 ARG A O 1
#

InterPro domains:
  IPR005122 Uracil-DNA glycosylase-like [PF03167] (103-281)
  IPR005122 Uracil-DNA glycosylase-like [SM00986] (103-280)
  IPR036895 Uracil-DNA glycosylase-like domain superfamily [G3DSA:3.40.470.10] (59-288)
  IPR036895 Uracil-DNA glycosylase-like domain superfamily [SSF52141] (60-286)
  IPR044147 Uracil DNA glycosylase family 5 [cd10031] (70-284)
  IPR051536 Uracil-DNA glycosylase family, Type-4/5 [PTHR33693] (51-286)
  IPR054828 Vitamin B12-binding protein [NF038402] (315-533)

Foldseek 3Di:
DDDDPPPDPQFFFQAPPPRDTAGPQGQACPPQFPRLEHNPQDEAQALVSLLVLLVPQPALSSLLHRQQRYNHDPQLLVLLRCCQRPVDDPVCPRAGFNSTFQGKAADRQAQEEEEAAEAASHACRRASHRLAQDQLVLLQQLLCVVLPQWPDNHHHHRPPPIHGDNYMYYYLARGQHVVSDDDPVRSSSSLSSVLSSCVSNVVLYAEYEAADPNSVVSVVVSCVVQVKDADPPHDDADAQDWGWIAHPVRDIHIYGYHYRSDPVCDVVVVDDSVSSNVSVNVSVDRSVHVDQDDDQPQAAAPVRHGFRFPHAWQQEEELDQLVLQQCCQFPNNSYQEYAPPNCPPVPDDHHHQYHSADGNLVVVVVSVGSEYEHEPVRYDPVSVVVCVVVVHGYHYQYDQELVSLLVNSCCCCCVRRVDPDDPLSVLLCVLLPDAADDDEWEEWEFADVVQTWTAEHRHHLCNLNVRNVYHHLNPVVVDRIDGDALVVVLVSPGLEYEYACPPPHDDCVRPPVSNPPHHYHYFHCCLRHRRHSSSNCSNVRVVVVVVVSD